Protein AF-A0A2E5WDJ9-F1 (afdb_monomer_lite)

pLDDT: mean 84.01, std 18.69, range [20.55, 98.38]

Secondary structure (DSSP, 8-state):
-HHHHHHHHHHHHHH-TTTS-TTTS--GGGSTTHHHHHHHHHHTEETTTEEPP-SS-S--S----STTSPPP-SS-HHHHHHHHHTT-HHHHHHHHHHHHTPPP---SEEETTTTEEEEE-SBTTBSEEEEEE----SSS--S-TT-EEEEETTEEEE----S-S-TTSTTTTTTSGGGSS-EEEE-TT-PPP---TTS-SS-TT-EEEEEEEEEEEEETTEEEEEEEEEEEEEETTTTEEE--S-EEEEEEEEEE-GGG-EEEEEEEEEESSSEEEE-B--SBB-EEESS-PPEE-SSBTTBTTPPTT-SS-SSGGGTTGGG-EEEEEE-SSS-EEEEE-SS-TT-EEEEE-----TTPEEEEEEE--SSS-GGG-S--EEEEEEEEPPSSPPP----------S-S--------------S--EE-

Structure (mmCIF, N/CA/C/O backbone):
data_AF-A0A2E5WDJ9-F1
#
_entry.id   AF-A0A2E5WDJ9-F1
#
loop_
_atom_site.group_PDB
_atom_site.id
_atom_site.type_symbol
_atom_site.label_atom_id
_atom_site.label_alt_id
_atom_site.label_comp_id
_atom_site.label_asym_id
_atom_site.label_entity_id
_atom_site.label_seq_id
_atom_site.pdbx_PDB_ins_code
_atom_site.Cartn_x
_atom_site.Cartn_y
_atom_site.Cartn_z
_atom_site.occupancy
_atom_site.B_iso_or_equiv
_atom_site.auth_seq_id
_atom_site.auth_comp_id
_atom_site.auth_asym_id
_atom_site.auth_atom_id
_atom_site.pdbx_PDB_model_num
ATOM 1 N N . GLY A 1 1 ? -17.149 14.934 14.636 1.00 79.75 1 GLY A N 1
ATOM 2 C CA . GLY A 1 1 ? -17.120 13.445 14.500 1.00 79.75 1 GLY A CA 1
ATOM 3 C C . GLY A 1 1 ? -18.504 12.839 14.731 1.00 79.75 1 GLY A C 1
ATOM 4 O O . GLY A 1 1 ? -19.412 13.603 15.013 1.00 79.75 1 GLY A O 1
ATOM 5 N N . ILE A 1 2 ? -18.704 11.512 14.640 1.00 88.00 2 ILE A N 1
ATOM 6 C CA . ILE A 1 2 ? -20.050 10.901 14.821 1.00 88.00 2 ILE A CA 1
ATOM 7 C C . ILE A 1 2 ? -20.662 11.192 16.204 1.00 88.00 2 ILE A C 1
ATOM 9 O O . ILE A 1 2 ? -21.850 11.472 16.300 1.00 88.00 2 ILE A O 1
ATOM 13 N N . PHE A 1 3 ? -19.841 11.218 17.257 1.00 88.62 3 PHE A N 1
ATOM 14 C CA . PHE A 1 3 ? -20.283 11.526 18.623 1.00 88.62 3 PHE A CA 1
ATOM 15 C C . PHE A 1 3 ? -20.705 12.984 18.797 1.00 88.62 3 PHE A C 1
ATOM 17 O O . PHE A 1 3 ? -21.720 13.274 19.409 1.00 88.62 3 PHE A O 1
ATOM 24 N N . GLU A 1 4 ? -19.951 13.903 18.201 1.00 87.44 4 GLU A N 1
ATOM 25 C CA . GLU A 1 4 ? -20.300 15.324 18.180 1.00 87.44 4 GLU A CA 1
ATOM 26 C C . GLU A 1 4 ? -21.583 15.572 17.372 1.00 87.44 4 GLU A C 1
ATOM 28 O O . GLU A 1 4 ? -22.415 16.376 17.773 1.00 87.44 4 GLU A O 1
ATOM 33 N N . LEU A 1 5 ? -21.779 14.845 16.264 1.00 90.00 5 LEU A N 1
ATOM 34 C CA . LEU A 1 5 ? -23.030 14.887 15.507 1.00 90.00 5 LEU A CA 1
ATOM 35 C C . LEU A 1 5 ? -24.207 14.396 16.361 1.00 90.00 5 LEU A C 1
ATOM 37 O O . LEU A 1 5 ? -25.258 15.028 16.347 1.00 90.00 5 LEU A O 1
ATOM 41 N N . GLN A 1 6 ? -24.031 13.307 17.115 1.00 91.19 6 GLN A N 1
ATOM 42 C CA . GLN A 1 6 ? -25.048 12.808 18.043 1.00 91.19 6 GLN A CA 1
ATOM 43 C C . GLN A 1 6 ? -25.405 13.869 19.098 1.00 91.19 6 GLN A C 1
ATOM 45 O O . GLN A 1 6 ? -26.577 14.208 19.231 1.00 91.19 6 GLN A O 1
ATOM 50 N N . GLU A 1 7 ? -24.406 14.464 19.762 1.00 89.31 7 GLU A N 1
ATOM 51 C CA . GLU A 1 7 ? -24.602 15.548 20.742 1.00 89.31 7 GLU A CA 1
ATOM 52 C C . GLU A 1 7 ? -25.369 16.740 20.137 1.00 89.31 7 GLU A C 1
ATOM 54 O O . GLU A 1 7 ? -26.294 17.270 20.752 1.00 89.31 7 GLU A O 1
ATOM 59 N N . GLN A 1 8 ? -25.024 17.150 18.912 1.00 91.69 8 GLN A N 1
ATOM 60 C CA . GLN A 1 8 ? -25.700 18.247 18.214 1.00 91.69 8 GLN A CA 1
ATOM 61 C C . GLN A 1 8 ? -27.153 17.911 17.866 1.00 91.69 8 GLN A C 1
ATOM 63 O O . GLN A 1 8 ? -28.033 18.754 18.038 1.00 91.69 8 GLN A O 1
ATOM 68 N N . VAL A 1 9 ? -27.423 16.693 17.388 1.00 91.56 9 VAL A N 1
ATOM 69 C CA . VAL A 1 9 ? -28.786 16.236 17.078 1.00 91.56 9 VAL A CA 1
ATOM 70 C C . VAL A 1 9 ? -29.631 16.153 18.350 1.00 91.56 9 VAL A C 1
ATOM 72 O O . VAL A 1 9 ? -30.789 16.567 18.330 1.00 91.56 9 VAL A O 1
ATOM 75 N N . ASP A 1 10 ? -29.064 15.684 19.461 1.00 91.69 10 ASP A N 1
ATOM 76 C CA . ASP A 1 10 ? -29.763 15.617 20.746 1.00 91.69 10 ASP A CA 1
ATOM 77 C C . ASP A 1 10 ? -30.089 17.015 21.286 1.00 91.69 10 ASP A C 1
ATOM 79 O O . ASP A 1 10 ? -31.239 17.276 21.639 1.00 91.69 10 ASP A O 1
ATOM 83 N N . ALA A 1 11 ? -29.138 17.953 21.233 1.00 93.88 11 ALA A N 1
ATOM 84 C CA . ALA A 1 11 ? -29.374 19.346 21.616 1.00 93.88 11 ALA A CA 1
ATOM 85 C C . ALA A 1 11 ? -30.450 20.021 20.743 1.00 93.88 11 ALA A C 1
ATOM 87 O O . ALA A 1 11 ? -31.313 20.745 21.243 1.00 93.88 11 ALA A O 1
ATOM 88 N N . LEU A 1 12 ? -30.442 19.767 19.429 1.00 94.94 12 LEU A N 1
ATOM 89 C CA . LEU A 1 12 ? -31.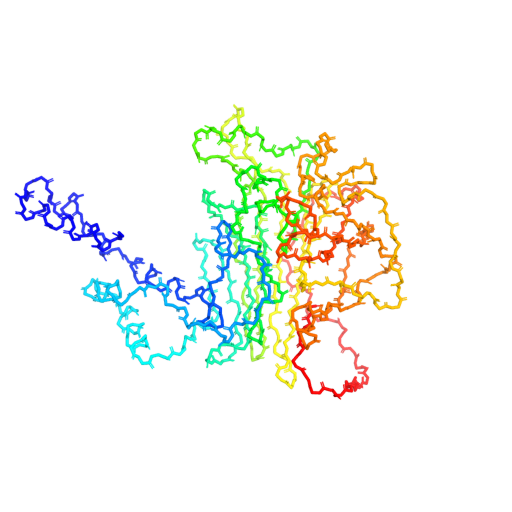484 20.259 18.524 1.00 94.94 12 LEU A CA 1
ATOM 90 C C . LEU A 1 12 ? -32.852 19.640 18.834 1.00 94.94 12 LEU A C 1
ATOM 92 O O . LEU A 1 12 ? -33.860 20.342 18.754 1.00 94.94 12 LEU A O 1
ATOM 96 N N . ARG A 1 13 ? -32.898 18.362 19.223 1.00 94.69 13 ARG A N 1
ATOM 97 C CA . ARG A 1 13 ? -34.132 17.678 19.627 1.00 94.69 13 ARG A CA 1
ATOM 98 C C . ARG A 1 13 ? -34.705 18.240 20.925 1.00 94.69 13 ARG A C 1
ATOM 100 O O . ARG A 1 13 ? -35.920 18.364 21.029 1.00 94.69 13 ARG A O 1
ATOM 107 N N . GLU A 1 14 ? -33.866 18.621 21.883 1.00 95.38 14 GLU A N 1
ATOM 108 C CA . GLU A 1 14 ? -34.313 19.299 23.108 1.00 95.38 14 GLU A CA 1
ATOM 109 C C . GLU A 1 14 ? -34.896 20.689 22.817 1.00 95.38 14 GLU A C 1
ATOM 111 O O . GLU A 1 14 ? -35.920 21.068 23.386 1.00 95.38 14 GLU A O 1
ATOM 116 N N . LEU A 1 15 ? -34.272 21.443 21.906 1.00 96.62 15 LEU A N 1
ATOM 117 C CA . LEU A 1 15 ? -34.719 22.787 21.535 1.00 96.62 15 LEU A CA 1
ATOM 118 C C . LEU A 1 15 ? -35.965 22.785 20.641 1.00 96.62 15 LEU A C 1
ATOM 120 O O . LEU A 1 15 ? -36.779 23.706 20.726 1.00 96.62 15 LEU A O 1
ATOM 124 N N . GLN A 1 16 ? -36.078 21.811 19.736 1.00 95.94 16 GLN A N 1
ATOM 125 C CA . GLN A 1 16 ? -37.103 21.737 18.690 1.00 95.94 16 GLN A CA 1
ATOM 126 C C . GLN A 1 16 ? -37.579 20.282 18.488 1.00 95.94 16 GLN A C 1
ATOM 128 O O . GLN A 1 16 ? -37.314 19.679 17.441 1.00 95.94 16 GLN A O 1
ATOM 133 N N . PRO A 1 17 ? -38.302 19.694 19.459 1.00 93.50 17 PRO A N 1
ATOM 134 C CA . PRO A 1 17 ? -38.656 18.271 19.443 1.00 93.50 17 PRO A CA 1
ATOM 135 C C . PRO A 1 17 ? -39.532 17.869 18.250 1.00 93.50 17 PRO A C 1
ATOM 137 O O . PRO A 1 17 ? -39.354 16.783 17.699 1.00 93.50 17 PRO A O 1
ATOM 140 N N . ASP A 1 18 ? -40.423 18.758 17.802 1.00 95.88 18 ASP A N 1
ATOM 141 C CA . ASP A 1 18 ? -41.296 18.510 16.648 1.00 95.88 18 ASP A CA 1
ATOM 142 C C . ASP A 1 18 ? -40.538 18.553 15.311 1.00 95.88 18 ASP A C 1
ATOM 144 O O . ASP A 1 18 ? -40.942 17.901 14.347 1.00 95.88 18 ASP A O 1
ATOM 148 N N . ALA A 1 19 ? -39.433 19.305 15.243 1.00 94.94 19 ALA A N 1
ATOM 149 C CA . ALA A 1 19 ? -38.604 19.405 14.043 1.00 94.94 19 ALA A CA 1
ATOM 150 C C . ALA A 1 19 ? -37.607 18.241 13.921 1.00 94.94 19 ALA A C 1
ATOM 152 O O . ALA A 1 19 ? -37.270 17.853 12.805 1.00 94.94 19 ALA A O 1
ATOM 153 N N . TYR A 1 20 ? -37.170 17.664 15.049 1.00 94.12 20 TYR A N 1
ATOM 154 C CA . TYR A 1 20 ? -36.184 16.576 15.094 1.00 94.12 20 TYR A CA 1
ATOM 155 C C . TYR A 1 20 ? -36.692 15.308 15.806 1.00 94.12 20 TYR A C 1
ATOM 157 O O . TYR A 1 20 ? -36.021 14.785 16.706 1.00 94.12 20 TYR A O 1
ATOM 165 N N . PRO A 1 21 ? -37.856 14.754 15.417 1.00 93.38 21 PRO A N 1
ATOM 166 C CA . PRO A 1 21 ? -38.384 13.565 16.066 1.00 93.38 21 PRO A CA 1
ATOM 167 C C . PRO A 1 21 ? -37.474 12.359 15.804 1.00 93.38 21 PRO A C 1
ATOM 169 O O . PRO A 1 21 ? -36.987 12.162 14.687 1.00 93.38 21 PRO A O 1
ATOM 172 N N . SER A 1 22 ? -37.293 11.495 16.806 1.00 90.50 22 SER A N 1
ATOM 173 C CA . SER A 1 22 ? -36.427 10.307 16.699 1.00 90.50 22 SER A CA 1
ATOM 174 C C . SER A 1 22 ? -36.845 9.328 15.593 1.00 90.50 22 SER A C 1
ATOM 176 O O . SER A 1 22 ? -36.030 8.533 15.141 1.00 90.50 22 SER A O 1
ATOM 178 N N . SER A 1 23 ? -38.100 9.383 15.136 1.00 93.00 23 SER A N 1
ATOM 179 C CA . SER A 1 23 ? -38.593 8.585 14.006 1.00 93.00 23 SER A CA 1
ATOM 180 C C . SER A 1 23 ? -37.992 8.995 12.658 1.00 93.00 23 SER A C 1
ATOM 182 O O . SER A 1 23 ? -37.888 8.155 11.768 1.00 93.00 23 SER A O 1
ATOM 184 N N . LEU A 1 24 ? -37.612 10.267 12.500 1.00 92.06 24 LEU A N 1
ATOM 185 C CA . LEU A 1 24 ? -36.968 10.799 11.293 1.00 92.06 24 LEU A CA 1
ATOM 186 C C . LEU A 1 24 ? -35.458 10.970 11.477 1.00 92.06 24 LEU A C 1
ATOM 188 O O . LEU A 1 24 ? -34.703 10.822 10.520 1.00 92.06 24 LEU A O 1
ATOM 192 N N . TYR A 1 25 ? -35.030 11.245 12.709 1.00 91.56 25 TYR A N 1
ATOM 193 C CA . TYR A 1 25 ? -33.637 11.454 13.090 1.00 91.56 25 TYR A CA 1
ATOM 194 C C . TYR A 1 25 ? -33.263 10.469 14.202 1.00 91.56 25 TYR A C 1
ATOM 196 O O . TYR A 1 25 ? -33.174 10.875 15.366 1.00 91.56 25 TYR A O 1
ATOM 204 N N . PRO A 1 26 ? -33.112 9.170 13.885 1.00 90.88 26 PRO A N 1
ATOM 205 C CA . PRO A 1 26 ? -32.678 8.186 14.868 1.00 90.88 26 PRO A CA 1
ATOM 206 C C . PRO A 1 26 ? -31.266 8.510 15.374 1.00 90.88 26 PRO A C 1
ATOM 208 O O . PRO A 1 26 ? -30.511 9.238 14.726 1.00 90.88 26 PRO A O 1
ATOM 211 N N . SER A 1 27 ? -30.912 7.958 16.534 1.00 90.19 27 SER A N 1
ATOM 212 C CA . SER A 1 27 ? -29.551 8.042 17.067 1.00 90.19 27 SER A CA 1
ATOM 213 C C . SER A 1 27 ? -28.566 7.460 16.049 1.00 90.19 27 SER A C 1
ATOM 215 O O . SER A 1 27 ? -28.728 6.336 15.570 1.00 90.19 27 SER A O 1
ATOM 217 N N . VAL A 1 28 ? -27.541 8.237 15.698 1.00 87.88 28 VAL A N 1
ATOM 218 C CA . VAL A 1 28 ? -26.469 7.795 14.795 1.00 87.88 28 VAL A CA 1
ATOM 219 C C . VAL A 1 28 ? -25.529 6.813 15.491 1.00 87.88 28 VAL A C 1
ATOM 221 O O . VAL A 1 28 ? -24.817 6.062 14.827 1.00 87.88 28 VAL A O 1
ATOM 224 N N . THR A 1 29 ? -25.541 6.793 16.825 1.00 90.50 29 THR A N 1
ATOM 225 C CA . THR A 1 29 ? -24.772 5.855 17.648 1.00 90.50 29 THR A CA 1
ATOM 226 C C . THR A 1 29 ? -25.454 4.501 17.837 1.00 90.50 29 THR A C 1
ATOM 228 O O . THR A 1 29 ? -24.783 3.552 18.227 1.00 90.50 29 THR A O 1
ATOM 231 N N . ASP A 1 30 ? -26.734 4.365 17.479 1.00 88.31 30 ASP A N 1
ATOM 232 C CA . ASP A 1 30 ? -27.440 3.073 17.513 1.00 88.31 30 ASP A CA 1
ATOM 233 C C . ASP A 1 30 ? -27.041 2.162 16.333 1.00 88.31 30 ASP A C 1
ATOM 235 O O . ASP A 1 30 ? -27.491 1.018 16.230 1.00 88.31 30 ASP A O 1
ATOM 239 N N . ASP A 1 31 ? -26.200 2.654 15.414 1.00 88.00 31 ASP A N 1
ATOM 240 C CA . ASP A 1 31 ? -25.717 1.870 14.283 1.00 88.00 31 ASP A CA 1
ATOM 241 C C . ASP A 1 31 ? -24.848 0.695 14.777 1.00 88.00 31 ASP A C 1
ATOM 243 O O . ASP A 1 31 ? -23.866 0.900 15.499 1.00 88.00 31 ASP A O 1
ATOM 247 N N . PRO A 1 32 ? -25.119 -0.549 14.336 1.00 85.31 32 PRO A N 1
ATOM 248 C CA . PRO A 1 32 ? -24.362 -1.729 14.763 1.00 85.31 32 PRO A CA 1
ATOM 249 C C . PRO A 1 32 ? -22.873 -1.678 14.381 1.00 85.31 32 PRO A C 1
ATOM 251 O O . PRO A 1 32 ? -22.079 -2.500 14.841 1.00 85.31 32 PRO A O 1
ATOM 254 N N . ARG A 1 33 ? -22.465 -0.738 13.520 1.00 89.44 33 ARG A N 1
ATOM 255 C CA . ARG A 1 33 ? -21.070 -0.512 13.135 1.00 89.44 33 ARG A CA 1
ATOM 256 C C . ARG A 1 33 ? -20.319 0.399 14.098 1.00 89.44 33 ARG A C 1
ATOM 258 O O . ARG A 1 33 ? -19.112 0.531 13.902 1.00 89.44 33 ARG A O 1
ATOM 265 N N . LEU A 1 34 ? -20.959 0.988 15.114 1.00 91.12 34 LEU A N 1
ATOM 266 C CA . LEU A 1 34 ? -20.297 1.875 16.076 1.00 91.12 34 LEU A CA 1
ATOM 267 C C . LEU A 1 34 ? -19.020 1.240 16.644 1.00 91.12 34 LEU A C 1
ATOM 269 O O . LEU A 1 34 ? -17.935 1.809 16.532 1.00 91.12 34 LEU A O 1
ATOM 273 N N . ASP A 1 35 ? -19.129 0.012 17.152 1.00 92.12 35 ASP A N 1
ATOM 274 C CA . ASP A 1 35 ? -17.991 -0.717 17.718 1.00 92.12 35 ASP A CA 1
ATOM 275 C C . ASP A 1 35 ? -16.873 -0.929 16.690 1.00 92.12 35 ASP A C 1
ATOM 277 O O . ASP A 1 35 ? -15.688 -0.823 17.001 1.00 92.12 35 ASP A O 1
ATOM 281 N N . ARG A 1 36 ? -17.234 -1.154 15.422 1.00 91.56 36 ARG A N 1
ATOM 282 C CA . ARG A 1 36 ? -16.265 -1.303 14.333 1.00 91.56 36 ARG A CA 1
ATOM 283 C C . ARG A 1 36 ? -15.595 0.022 13.967 1.00 91.56 36 ARG A C 1
ATOM 285 O O . ARG A 1 36 ? -14.411 -0.002 13.632 1.00 91.56 36 ARG A O 1
ATOM 292 N N . LEU A 1 37 ? -16.308 1.147 14.024 1.00 91.12 37 LEU A N 1
ATOM 293 C CA . LEU A 1 37 ? -15.746 2.484 13.795 1.00 91.12 37 LEU A CA 1
ATOM 294 C C . LEU A 1 37 ? -14.716 2.842 14.868 1.00 91.12 37 LEU A C 1
ATOM 296 O O . LEU A 1 37 ? -13.656 3.363 14.538 1.00 91.12 37 LEU A O 1
ATOM 300 N N . VAL A 1 38 ? -14.998 2.498 16.126 1.00 94.56 38 VAL A N 1
ATOM 301 C CA . VAL A 1 38 ? -14.074 2.697 17.251 1.00 94.56 38 VAL A CA 1
ATOM 302 C C . VAL A 1 38 ? -12.869 1.762 17.141 1.00 94.56 38 VAL A C 1
ATOM 304 O O . VAL A 1 38 ? -11.729 2.178 17.324 1.00 94.56 38 VAL A O 1
ATOM 307 N N . ARG A 1 39 ? -13.103 0.490 16.810 1.00 94.56 39 ARG A N 1
ATOM 308 C CA . ARG A 1 39 ? -12.062 -0.541 16.768 1.00 94.56 39 ARG A CA 1
ATOM 309 C C . ARG A 1 39 ? -11.096 -0.396 15.593 1.00 94.56 39 ARG A C 1
ATOM 311 O O . ARG A 1 39 ? -9.896 -0.608 15.762 1.00 94.56 39 ARG A O 1
ATOM 318 N N . SER A 1 40 ? -11.606 -0.080 14.400 1.00 93.81 40 SER A N 1
ATOM 319 C CA . SER A 1 40 ? -10.836 -0.195 13.150 1.00 93.81 40 SER A CA 1
ATOM 320 C C . SER A 1 40 ? -9.527 0.605 13.142 1.00 93.81 40 SER A C 1
ATOM 322 O O . SER A 1 40 ? -8.520 0.032 12.729 1.00 93.81 40 SER A O 1
ATOM 324 N N . PRO A 1 41 ? -9.475 1.858 13.638 1.00 93.56 41 PRO A N 1
ATOM 325 C CA . PRO A 1 41 ? -8.221 2.602 13.721 1.00 93.56 41 PRO A CA 1
ATOM 326 C C . PRO A 1 41 ? -7.142 1.894 14.555 1.00 93.56 41 PRO A C 1
ATOM 328 O O . PRO A 1 41 ? -5.972 1.942 14.193 1.00 93.56 41 PRO A O 1
ATOM 331 N N . HIS A 1 42 ? -7.521 1.191 15.631 1.00 94.81 42 HIS A N 1
ATOM 332 C CA . HIS A 1 42 ? -6.589 0.422 16.465 1.00 94.81 42 HIS A CA 1
ATOM 333 C C . HIS A 1 42 ? -6.171 -0.905 15.818 1.00 94.81 42 HIS A C 1
ATOM 335 O O . HIS A 1 42 ? -5.013 -1.300 15.920 1.00 94.81 42 HIS A O 1
ATOM 341 N N . ASP A 1 43 ? -7.085 -1.574 15.115 1.00 95.62 43 ASP A N 1
ATOM 342 C CA . ASP A 1 43 ? -6.805 -2.806 14.361 1.00 95.62 43 ASP A CA 1
ATOM 343 C C . ASP A 1 43 ? -5.856 -2.578 13.167 1.00 95.62 43 ASP A C 1
ATOM 345 O O . ASP A 1 43 ? -5.297 -3.537 12.626 1.00 95.62 43 ASP A O 1
ATOM 349 N N . MET A 1 44 ? -5.674 -1.323 12.750 1.00 93.75 44 MET A N 1
ATOM 350 C CA . MET A 1 44 ? -4.764 -0.907 11.680 1.00 93.75 44 MET A CA 1
ATOM 351 C C . MET A 1 44 ? -3.412 -0.401 12.191 1.00 93.75 44 MET A C 1
ATOM 353 O O . MET A 1 44 ? -2.547 -0.091 11.377 1.00 93.75 44 MET A O 1
ATOM 357 N N . VAL A 1 45 ? -3.194 -0.340 13.507 1.00 93.75 45 VAL A N 1
ATOM 358 C CA . VAL A 1 45 ? -1.883 0.006 14.070 1.00 93.75 45 VAL A CA 1
ATOM 359 C C . VAL A 1 45 ? -0.917 -1.162 13.866 1.00 93.75 45 VAL A C 1
ATOM 361 O O . VAL A 1 45 ? -1.269 -2.323 14.083 1.00 93.75 45 VAL A O 1
ATOM 364 N N . LEU A 1 46 ? 0.295 -0.852 13.421 1.00 93.62 46 LEU A N 1
ATOM 365 C CA . LEU A 1 46 ? 1.407 -1.770 13.224 1.00 93.62 46 LEU A CA 1
ATOM 366 C C . LEU A 1 46 ? 2.474 -1.480 14.275 1.00 93.62 46 LEU A C 1
ATOM 368 O O . LEU A 1 46 ? 2.863 -0.321 14.468 1.00 93.62 46 LEU A O 1
ATOM 372 N N . LEU A 1 47 ? 2.962 -2.537 14.921 1.00 92.69 47 LEU A N 1
ATOM 373 C CA . LEU A 1 47 ? 4.007 -2.475 15.946 1.00 92.69 47 LEU A CA 1
ATOM 374 C C . LEU A 1 47 ? 3.679 -1.487 17.083 1.00 92.69 47 LEU A C 1
ATOM 376 O O . LEU A 1 47 ? 4.591 -0.974 17.709 1.00 92.69 47 LEU A O 1
ATOM 380 N N . ASP A 1 48 ? 2.396 -1.183 17.314 1.00 91.44 48 ASP A N 1
ATOM 381 C CA . ASP A 1 48 ? 1.898 -0.188 18.285 1.00 91.44 48 ASP A CA 1
ATOM 382 C C . ASP A 1 48 ? 2.288 1.287 18.013 1.00 91.44 48 ASP A C 1
ATOM 384 O O . ASP A 1 48 ? 1.880 2.184 18.748 1.00 91.44 48 ASP A O 1
ATOM 388 N N . HIS A 1 49 ? 3.007 1.581 16.922 1.00 90.62 49 HIS A N 1
ATOM 389 C CA . HIS A 1 49 ? 3.613 2.904 16.690 1.00 90.62 49 HIS A CA 1
ATOM 390 C C . HIS A 1 49 ? 3.144 3.629 15.428 1.00 90.62 49 HIS A C 1
ATOM 392 O O . HIS A 1 49 ? 3.265 4.853 15.344 1.00 90.62 49 HIS A O 1
ATOM 398 N N . VAL A 1 50 ? 2.649 2.915 14.414 1.00 90.38 50 VAL A N 1
ATOM 399 C CA . VAL A 1 50 ? 2.303 3.525 13.119 1.00 90.38 50 VAL A CA 1
ATOM 400 C C . VAL A 1 50 ? 1.001 2.956 12.579 1.00 90.38 50 VAL A C 1
ATOM 402 O O . VAL A 1 50 ? 0.723 1.785 12.815 1.00 90.38 50 VAL A O 1
ATOM 405 N N . PRO A 1 51 ? 0.193 3.723 11.837 1.00 91.56 51 PRO A N 1
ATOM 406 C CA . PRO A 1 51 ? -0.925 3.132 11.123 1.00 91.56 51 PRO A CA 1
ATOM 407 C C . PRO A 1 51 ? -0.412 2.360 9.900 1.00 91.56 51 PRO A C 1
ATOM 409 O O . PRO A 1 51 ? 0.644 2.667 9.344 1.00 91.56 51 PRO A O 1
ATOM 412 N N . PHE A 1 52 ? -1.181 1.378 9.445 1.00 92.56 52 PHE A N 1
ATOM 413 C CA . PHE A 1 52 ? -1.073 0.870 8.085 1.00 92.56 52 PHE A CA 1
ATOM 414 C C . PHE A 1 52 ? -1.457 1.994 7.114 1.00 92.56 52 PHE A C 1
ATOM 416 O O . PHE A 1 52 ? -2.547 2.559 7.221 1.00 92.56 52 PHE A O 1
ATOM 423 N N . HIS A 1 53 ? -0.545 2.346 6.211 1.00 89.00 53 HIS A N 1
ATOM 424 C CA . HIS A 1 53 ? -0.714 3.476 5.299 1.00 89.00 53 HIS A CA 1
ATOM 425 C C . HIS A 1 53 ? -1.348 3.011 3.987 1.00 89.00 53 HIS A C 1
ATOM 427 O O . HIS A 1 53 ? -1.097 1.900 3.540 1.00 89.00 53 HIS A O 1
ATOM 433 N N . PHE A 1 54 ? -2.175 3.850 3.380 1.00 87.44 54 PHE A N 1
ATOM 434 C CA . PHE A 1 54 ? -2.678 3.702 2.015 1.00 87.44 54 PHE A CA 1
ATOM 435 C C . PHE A 1 54 ? -3.228 5.065 1.585 1.00 87.44 54 PHE A C 1
ATOM 437 O O . PHE A 1 54 ? -3.664 5.844 2.443 1.00 87.44 54 PHE A O 1
ATOM 444 N N . GLY A 1 55 ? -3.208 5.366 0.289 1.00 85.94 55 GLY A N 1
ATOM 445 C CA . GLY A 1 55 ? -3.558 6.698 -0.195 1.00 85.94 55 GLY A CA 1
ATOM 446 C C . GLY A 1 55 ? -2.705 7.832 0.401 1.00 85.94 55 GLY A C 1
ATOM 447 O O . GLY A 1 55 ? -1.572 7.642 0.844 1.00 85.94 55 GLY A O 1
ATOM 448 N N . ASP A 1 56 ? -3.267 9.042 0.448 1.00 82.56 56 ASP A N 1
ATOM 449 C CA . ASP A 1 56 ? -2.651 10.236 1.028 1.00 82.56 56 ASP A CA 1
ATOM 450 C C . ASP A 1 56 ? -2.600 10.108 2.574 1.00 82.56 56 ASP A C 1
ATOM 452 O O . ASP A 1 56 ? -3.368 10.733 3.306 1.00 82.56 56 ASP A O 1
ATOM 456 N N . GLY A 1 57 ? -1.698 9.269 3.091 1.00 72.88 57 GLY A N 1
ATOM 457 C CA . GLY A 1 57 ? -1.464 9.031 4.522 1.00 72.88 57 GLY A CA 1
ATOM 458 C C . GLY A 1 57 ? -0.126 9.597 5.014 1.00 72.88 57 GLY A C 1
ATOM 459 O O . GLY A 1 57 ? 0.810 9.725 4.242 1.00 72.88 57 GLY A O 1
ATOM 460 N N . GLY A 1 58 ? 0.001 9.920 6.308 1.00 60.16 58 GLY A N 1
ATOM 461 C CA . GLY A 1 58 ? 1.089 10.724 6.916 1.00 60.16 58 GLY A CA 1
ATOM 462 C C . GLY A 1 58 ? 2.546 10.209 6.876 1.00 60.16 58 GLY A C 1
ATOM 463 O O . GLY A 1 58 ? 3.356 10.608 7.711 1.00 60.16 58 GLY A O 1
ATOM 464 N N . SER A 1 59 ? 2.912 9.350 5.932 1.00 61.97 59 SER A N 1
ATOM 465 C CA . SER A 1 59 ? 4.287 8.941 5.643 1.00 61.97 59 SER A CA 1
ATOM 466 C C . SER A 1 59 ? 4.853 9.803 4.509 1.00 61.97 59 SER A C 1
ATOM 468 O O . SER A 1 59 ? 4.134 10.118 3.575 1.00 61.97 59 SER A O 1
ATOM 470 N N . ALA A 1 60 ? 6.133 10.182 4.579 1.00 53.38 60 ALA A N 1
ATOM 471 C CA . ALA A 1 60 ? 6.903 10.657 3.419 1.00 53.38 60 ALA A CA 1
ATOM 472 C C . ALA A 1 60 ? 7.822 9.540 2.886 1.00 53.38 60 ALA A C 1
ATOM 474 O O . ALA A 1 60 ? 8.890 9.822 2.353 1.00 53.38 60 ALA A O 1
ATOM 475 N N . GLY A 1 61 ? 7.464 8.277 3.140 1.00 60.75 61 GLY A N 1
ATOM 476 C CA . GLY A 1 61 ? 8.245 7.098 2.789 1.00 60.75 61 GLY A CA 1
ATOM 477 C C . GLY A 1 61 ? 9.620 7.065 3.447 1.00 60.75 61 GLY A C 1
ATOM 478 O O . GLY A 1 61 ? 10.573 6.694 2.780 1.00 60.75 61 GLY A O 1
ATOM 479 N N . VAL A 1 62 ? 9.765 7.477 4.710 1.00 68.88 62 VAL A N 1
ATOM 480 C CA . VAL A 1 62 ? 11.067 7.446 5.406 1.00 68.88 62 VAL A CA 1
ATOM 481 C C . VAL A 1 62 ? 11.139 6.251 6.352 1.00 68.88 62 VAL A C 1
ATOM 483 O O . VAL A 1 62 ? 10.271 6.078 7.213 1.00 68.88 62 VAL A O 1
ATOM 486 N N . GLN A 1 63 ? 12.198 5.451 6.230 1.00 81.06 63 GLN A N 1
ATOM 487 C CA . GLN A 1 63 ? 12.357 4.186 6.947 1.00 81.06 63 GLN A CA 1
ATOM 488 C C . GLN A 1 63 ? 13.216 4.280 8.210 1.00 81.06 63 GLN A C 1
ATOM 490 O O . GLN A 1 63 ? 14.228 3.594 8.369 1.00 81.06 63 GLN A O 1
ATOM 495 N N . GLN A 1 64 ? 12.798 5.143 9.130 1.00 82.06 64 GLN A N 1
ATOM 496 C CA . GLN A 1 64 ? 13.442 5.288 10.435 1.00 82.06 64 GLN A CA 1
ATOM 497 C C . GLN A 1 64 ? 12.937 4.251 11.455 1.00 82.06 64 GLN A C 1
ATOM 499 O O . GLN A 1 64 ? 11.800 3.783 11.332 1.00 82.06 64 GLN A O 1
ATOM 504 N N . PRO A 1 65 ? 13.749 3.918 12.482 1.00 86.25 65 PRO A N 1
ATOM 505 C CA . PRO A 1 65 ? 13.296 3.138 13.633 1.00 86.25 65 PRO A CA 1
ATOM 506 C C . PRO A 1 65 ? 12.058 3.748 14.303 1.00 86.25 65 PRO A C 1
ATOM 508 O O . PRO A 1 65 ? 11.881 4.970 14.311 1.00 86.25 65 PRO A O 1
ATOM 511 N N . LEU A 1 66 ? 11.207 2.900 14.878 1.00 87.19 66 LEU A N 1
ATOM 512 C CA . LEU A 1 66 ? 9.925 3.299 15.459 1.00 87.19 66 LEU A CA 1
ATOM 513 C C . LEU A 1 66 ? 9.952 3.381 16.993 1.00 87.19 66 LEU A C 1
ATOM 515 O O . LEU A 1 66 ? 9.106 4.072 17.544 1.00 87.19 66 LEU A O 1
ATOM 519 N N . LYS A 1 67 ? 10.957 2.817 17.675 1.00 77.94 67 LYS A N 1
ATOM 520 C CA . LYS A 1 67 ? 11.068 2.725 19.148 1.00 77.94 67 LYS A CA 1
ATOM 521 C C . LYS A 1 67 ? 11.088 4.066 19.865 1.00 77.94 67 LYS A C 1
ATOM 523 O O . LYS A 1 67 ? 10.840 4.132 21.061 1.00 77.94 67 LYS A O 1
ATOM 528 N N . GLU A 1 68 ? 11.477 5.125 19.159 1.00 80.50 68 GLU A N 1
ATOM 529 C CA . GLU A 1 68 ? 11.513 6.487 19.702 1.00 80.50 68 GLU A CA 1
ATOM 530 C C . GLU A 1 68 ? 10.164 7.197 19.530 1.00 80.50 68 GLU A C 1
ATOM 532 O O . GLU A 1 68 ? 9.955 8.283 20.072 1.00 80.50 68 GLU A O 1
ATOM 537 N N . ARG A 1 69 ? 9.229 6.595 18.786 1.00 83.88 69 ARG A N 1
ATOM 538 C CA . ARG A 1 69 ? 7.875 7.111 18.616 1.00 83.88 69 ARG A CA 1
ATOM 539 C C . ARG A 1 69 ? 7.026 6.720 19.813 1.00 83.88 69 ARG A C 1
ATOM 541 O O . ARG A 1 69 ? 7.114 5.616 20.341 1.00 83.88 69 ARG A O 1
ATOM 548 N N . GLN A 1 70 ? 6.150 7.633 20.203 1.00 86.25 70 GLN A N 1
ATOM 549 C CA . GLN A 1 70 ? 5.114 7.325 21.181 1.00 86.25 70 GLN A CA 1
ATOM 550 C C . GLN A 1 70 ? 4.185 6.238 20.626 1.00 86.25 70 GLN A C 1
ATOM 552 O O . GLN A 1 70 ? 3.980 6.157 19.410 1.00 86.25 70 GLN A O 1
ATOM 557 N N . THR A 1 71 ? 3.620 5.415 21.510 1.00 88.81 71 THR A N 1
ATOM 558 C CA . THR A 1 71 ? 2.525 4.511 21.144 1.00 88.81 71 THR A CA 1
ATOM 559 C C . THR A 1 71 ? 1.419 5.312 20.471 1.00 88.81 71 THR A C 1
ATOM 561 O O . THR A 1 71 ? 0.973 6.348 20.977 1.00 88.81 71 THR A O 1
ATOM 564 N N . LEU A 1 72 ? 0.979 4.833 19.313 1.00 90.81 72 LEU A N 1
ATOM 565 C CA . LEU A 1 72 ? -0.071 5.481 18.557 1.00 90.81 72 LEU A CA 1
ATOM 566 C C . LEU A 1 72 ? -1.404 5.285 19.281 1.00 90.81 72 LEU A C 1
ATOM 568 O O . LEU A 1 72 ? -1.835 4.163 19.548 1.00 90.81 72 LEU A O 1
ATOM 572 N N . LYS A 1 73 ? -2.081 6.400 19.557 1.00 93.00 73 LYS A N 1
ATOM 573 C CA . LYS A 1 73 ? -3.429 6.451 20.136 1.00 93.00 73 LYS A CA 1
ATOM 574 C C . LYS A 1 73 ? -4.372 7.017 19.065 1.00 93.00 73 LYS A C 1
ATOM 576 O O . LYS A 1 73 ? -4.547 8.230 19.012 1.00 93.00 73 LYS A O 1
ATOM 581 N N . PRO A 1 74 ? -4.903 6.172 18.149 1.00 92.62 74 PRO A N 1
ATOM 582 C CA . PRO A 1 74 ? -5.700 6.629 17.008 1.00 92.62 74 PRO A CA 1
ATOM 583 C C . PRO A 1 74 ? -6.921 7.471 17.375 1.00 92.62 74 PRO A C 1
ATOM 585 O O . PRO A 1 74 ? -7.310 8.346 16.609 1.00 92.62 74 PRO A O 1
ATOM 588 N N . LEU A 1 75 ? -7.529 7.182 18.525 1.00 94.56 75 LEU A N 1
ATOM 589 C CA . LEU A 1 75 ? -8.618 7.956 19.102 1.00 94.56 75 LEU A CA 1
ATOM 590 C C . LEU A 1 75 ? -8.141 8.523 20.437 1.00 94.56 75 LEU A C 1
ATOM 592 O O . LEU A 1 75 ? -7.484 7.825 21.212 1.00 94.56 75 LEU A O 1
ATOM 596 N N . ASP A 1 76 ? -8.461 9.789 20.693 1.00 94.00 76 ASP A N 1
ATOM 597 C CA . ASP A 1 76 ? -8.171 10.405 21.982 1.00 94.00 76 ASP A CA 1
ATOM 598 C C . ASP A 1 76 ? -9.078 9.850 23.096 1.00 94.00 76 ASP A C 1
ATOM 600 O O . ASP A 1 76 ? -10.092 9.188 22.857 1.00 94.00 76 ASP A O 1
ATOM 604 N N . GLU A 1 77 ? -8.676 10.103 24.342 1.00 95.56 77 GLU A N 1
ATOM 605 C CA . GLU A 1 77 ? -9.390 9.627 25.530 1.00 95.56 77 GLU A CA 1
ATOM 606 C C . GLU A 1 77 ? -10.841 10.124 25.563 1.00 95.56 77 GLU A C 1
ATOM 608 O O . GLU A 1 77 ? -11.750 9.324 25.771 1.00 95.56 77 GLU A O 1
ATOM 613 N N . THR A 1 78 ? -11.072 11.400 25.245 1.00 94.75 78 THR A N 1
ATOM 614 C CA . THR A 1 78 ? -12.410 12.006 25.172 1.00 94.75 78 THR A CA 1
ATOM 615 C C . THR A 1 78 ? -13.318 11.281 24.174 1.00 94.75 78 THR A C 1
ATOM 617 O O . THR A 1 78 ? -14.498 11.046 24.437 1.00 94.75 78 THR A O 1
ATOM 620 N N . THR A 1 79 ? -12.789 10.904 23.011 1.00 94.25 79 THR A N 1
ATOM 621 C CA . THR A 1 79 ? -13.526 10.177 21.974 1.00 94.25 79 THR A CA 1
ATOM 622 C C . THR A 1 79 ? -13.871 8.766 22.435 1.00 94.25 79 THR A C 1
ATOM 624 O O . THR A 1 79 ? -14.990 8.310 22.199 1.00 94.25 79 THR A O 1
ATOM 627 N N . LEU A 1 80 ? -12.955 8.083 23.127 1.00 95.69 80 LEU A N 1
ATOM 628 C CA . LEU A 1 80 ? -13.215 6.761 23.701 1.00 95.69 80 LEU A CA 1
ATOM 629 C C . LEU A 1 80 ? -14.241 6.819 24.842 1.00 95.69 80 LEU A C 1
ATOM 631 O O . LEU A 1 80 ? -15.102 5.948 24.925 1.00 95.69 80 LEU A O 1
ATOM 635 N N . GLU A 1 81 ? -14.212 7.851 25.685 1.00 95.69 81 GLU A N 1
ATOM 636 C CA . GLU A 1 81 ? -15.224 8.061 26.729 1.00 95.69 81 GLU A CA 1
ATOM 637 C C . GLU A 1 81 ? -16.617 8.266 26.131 1.00 95.69 81 GLU A C 1
ATOM 639 O O . GLU A 1 81 ? -17.569 7.594 26.531 1.00 95.69 81 GLU A O 1
ATOM 644 N N . ARG A 1 82 ? -16.732 9.125 25.112 1.00 93.56 82 ARG A N 1
ATOM 645 C CA . ARG A 1 82 ? -17.984 9.334 24.368 1.00 93.56 82 ARG A CA 1
ATOM 646 C C . ARG A 1 82 ? -18.486 8.045 23.726 1.00 93.56 82 ARG A C 1
ATOM 648 O O . ARG A 1 82 ? -19.670 7.733 23.816 1.00 93.56 82 ARG A O 1
ATOM 655 N N . ALA A 1 83 ? -17.588 7.274 23.120 1.00 94.00 83 ALA A N 1
ATOM 656 C CA . ALA A 1 83 ? -17.923 5.987 22.530 1.00 94.00 83 ALA A CA 1
ATOM 657 C C . ALA A 1 83 ? -18.411 4.973 23.574 1.00 94.00 83 ALA A C 1
ATOM 659 O O . ALA A 1 83 ? -19.379 4.258 23.323 1.00 94.00 83 ALA A O 1
ATOM 660 N N . ALA A 1 84 ? -17.781 4.928 24.750 1.00 94.69 84 ALA A N 1
ATOM 661 C CA . ALA A 1 84 ? -18.192 4.059 25.848 1.00 94.69 84 ALA A CA 1
ATOM 662 C C . ALA A 1 84 ? -19.585 4.433 26.379 1.00 94.69 84 ALA A C 1
ATOM 664 O O . ALA A 1 84 ? -20.414 3.548 26.586 1.00 94.69 84 ALA A O 1
ATOM 665 N N . VAL A 1 85 ? -19.877 5.731 26.533 1.00 92.88 85 VAL A N 1
ATOM 666 C CA . VAL A 1 85 ? -21.218 6.229 26.903 1.00 92.88 85 VAL A CA 1
ATOM 667 C C . VAL A 1 85 ? -22.257 5.864 25.841 1.00 92.88 85 VAL A C 1
ATOM 669 O O . VAL A 1 85 ? -23.365 5.461 26.184 1.00 92.88 85 VAL A O 1
ATOM 672 N N . ALA A 1 86 ? -21.878 5.923 24.564 1.00 91.06 86 ALA A N 1
ATOM 673 C CA . ALA A 1 86 ? -22.699 5.487 23.436 1.00 91.06 86 ALA A CA 1
ATOM 674 C C . ALA A 1 86 ? -22.860 3.952 23.329 1.00 91.06 86 ALA A C 1
ATOM 676 O O . ALA A 1 86 ? -23.454 3.461 22.373 1.00 91.06 86 ALA A O 1
ATOM 677 N N . GLY A 1 87 ? -22.341 3.180 24.292 1.00 91.44 87 GLY A N 1
ATOM 678 C CA . GLY A 1 87 ? -22.516 1.729 24.371 1.00 91.44 87 GLY A CA 1
ATOM 679 C C . GLY A 1 87 ? -21.424 0.907 23.686 1.00 91.44 87 GLY A C 1
ATOM 680 O O . GLY A 1 87 ? -21.583 -0.306 23.545 1.00 91.44 87 GLY A O 1
ATOM 681 N N . SER A 1 88 ? -20.309 1.520 23.274 1.00 94.12 88 SER A N 1
ATOM 682 C CA . SER A 1 88 ? -19.196 0.781 22.678 1.00 94.12 88 SER A CA 1
ATOM 683 C C . SER A 1 88 ? -18.390 0.018 23.732 1.00 94.12 88 SER A C 1
ATOM 685 O O . SER A 1 88 ? -17.605 0.604 24.481 1.00 94.12 88 SER A O 1
ATOM 687 N N . GLN A 1 89 ? -18.515 -1.311 23.753 1.00 93.38 89 GLN A N 1
ATOM 688 C CA . GLN A 1 89 ? -17.719 -2.154 24.652 1.00 93.38 89 GLN A CA 1
ATOM 689 C C . GLN A 1 89 ? -16.235 -2.119 24.273 1.00 93.38 89 GLN A C 1
ATOM 691 O O . GLN A 1 89 ? -15.369 -2.074 25.147 1.00 93.38 89 GLN A O 1
ATOM 696 N N . THR A 1 90 ? -15.941 -2.062 22.970 1.00 94.94 90 THR A N 1
ATOM 697 C CA . THR A 1 90 ? -14.565 -1.914 22.487 1.00 94.94 90 THR A CA 1
ATOM 698 C C . THR A 1 90 ? -13.923 -0.627 23.019 1.00 94.94 90 THR A C 1
ATOM 700 O O . THR A 1 90 ? -12.755 -0.643 23.409 1.00 94.94 90 THR A O 1
ATOM 703 N N . ALA A 1 91 ? -14.671 0.479 23.102 1.00 96.06 91 ALA A N 1
ATOM 704 C CA . ALA A 1 91 ? -14.155 1.731 23.651 1.00 96.06 91 ALA A CA 1
ATOM 705 C C . ALA A 1 91 ? -13.749 1.614 25.126 1.00 96.06 91 ALA A C 1
ATOM 707 O O . ALA A 1 91 ? -12.709 2.147 25.507 1.00 96.06 91 ALA A O 1
ATOM 708 N N . VAL A 1 92 ? -14.524 0.888 25.941 1.00 96.62 92 VAL A N 1
ATOM 709 C CA . VAL A 1 92 ? -14.213 0.649 27.363 1.00 96.62 92 VAL A CA 1
ATOM 710 C C . VAL A 1 92 ? -12.860 -0.051 27.508 1.00 96.62 92 VAL A C 1
ATOM 712 O O . VAL A 1 92 ? -12.008 0.392 28.283 1.00 96.62 92 VAL A O 1
ATOM 715 N N . ASP A 1 93 ? -12.636 -1.105 26.724 1.00 95.44 93 ASP A N 1
ATOM 716 C CA . ASP A 1 93 ? -11.397 -1.885 26.770 1.00 95.44 93 ASP A CA 1
ATOM 717 C C . ASP A 1 93 ? -10.196 -1.066 26.277 1.00 95.44 93 ASP A C 1
ATOM 719 O O . ASP A 1 93 ? -9.130 -1.067 26.902 1.00 95.44 93 ASP A O 1
ATOM 723 N N . LEU A 1 94 ? -10.372 -0.326 25.177 1.00 95.81 94 LEU A N 1
ATOM 724 C CA . LEU A 1 94 ? -9.348 0.548 24.602 1.00 95.81 94 LEU A CA 1
ATOM 725 C C . LEU A 1 94 ? -8.969 1.686 25.550 1.00 95.81 94 LEU A C 1
ATOM 727 O O . LEU A 1 94 ? -7.782 1.951 25.730 1.00 95.81 94 LEU A O 1
ATOM 731 N N . LEU A 1 95 ? -9.952 2.315 26.194 1.00 96.50 95 LEU A N 1
ATOM 732 C CA . LEU A 1 95 ? -9.739 3.371 27.178 1.00 96.50 95 LEU A CA 1
ATOM 733 C C . LEU A 1 95 ? -8.953 2.850 28.382 1.00 96.50 95 LEU A C 1
ATOM 735 O O . LEU A 1 95 ? -7.967 3.456 28.804 1.00 96.50 95 LEU A O 1
ATOM 739 N N . ALA A 1 96 ? -9.353 1.695 28.919 1.00 95.31 96 ALA A N 1
ATOM 740 C CA . ALA A 1 96 ? -8.666 1.074 30.043 1.00 95.31 96 ALA A CA 1
ATOM 741 C C . ALA A 1 96 ? -7.215 0.714 29.683 1.00 95.31 96 ALA A C 1
ATOM 743 O O . ALA A 1 96 ? -6.311 0.937 30.489 1.00 95.31 96 ALA A O 1
ATOM 744 N N . ARG A 1 97 ? -6.984 0.205 28.466 1.00 92.38 97 ARG A N 1
ATOM 745 C CA . ARG A 1 97 ? -5.645 -0.075 27.930 1.00 92.38 97 ARG A CA 1
ATOM 746 C C . ARG A 1 97 ? -4.812 1.201 27.792 1.00 92.38 97 ARG A C 1
ATOM 748 O O . ARG A 1 97 ? -3.679 1.238 28.258 1.00 92.38 97 ARG A O 1
ATOM 755 N N . GLN A 1 98 ? -5.383 2.254 27.206 1.00 93.94 98 GLN A N 1
ATOM 756 C CA . GLN A 1 98 ? -4.715 3.538 26.985 1.00 93.94 98 GLN A CA 1
ATOM 757 C C . GLN A 1 98 ? -4.288 4.205 28.296 1.00 93.94 98 GLN A C 1
ATOM 759 O O . GLN A 1 98 ? -3.188 4.748 28.370 1.00 93.94 98 GLN A O 1
ATOM 764 N N . ARG A 1 99 ? -5.119 4.118 29.341 1.00 94.75 99 ARG A N 1
ATOM 765 C CA . ARG A 1 99 ? -4.806 4.622 30.689 1.00 94.75 99 ARG A CA 1
ATOM 766 C C . ARG A 1 99 ? -3.687 3.847 31.388 1.00 94.75 99 ARG A C 1
ATOM 768 O O . ARG A 1 99 ? -3.006 4.413 32.235 1.00 94.75 99 ARG A O 1
ATOM 775 N N . ARG A 1 100 ? -3.504 2.566 31.051 1.00 93.69 100 ARG A N 1
ATOM 776 C CA . ARG A 1 100 ? -2.408 1.721 31.561 1.00 93.69 100 ARG A CA 1
ATOM 777 C C . ARG A 1 100 ? -1.160 1.739 30.676 1.00 93.69 100 ARG A C 1
ATOM 779 O O . ARG A 1 100 ? -0.176 1.110 31.044 1.00 93.69 100 ARG A O 1
ATOM 786 N N . ASP A 1 101 ? -1.213 2.444 29.546 1.00 89.31 101 ASP A N 1
ATOM 787 C CA . ASP A 1 101 ? -0.157 2.485 28.528 1.00 89.31 101 ASP A CA 1
ATOM 788 C C . ASP A 1 101 ? 0.280 1.078 28.069 1.00 89.31 101 ASP A C 1
ATOM 790 O O . ASP A 1 101 ? 1.455 0.770 27.893 1.00 89.31 101 ASP A O 1
ATOM 794 N N . GLU A 1 102 ? -0.699 0.182 27.924 1.00 90.19 102 GLU A N 1
ATOM 795 C CA . GLU A 1 102 ? -0.469 -1.198 27.499 1.00 90.19 102 GLU A CA 1
ATOM 796 C C . GLU A 1 102 ? -0.458 -1.314 25.964 1.00 90.19 102 GLU A C 1
ATOM 798 O O . GLU A 1 102 ? -1.375 -0.797 25.312 1.00 90.19 102 GLU A O 1
ATOM 803 N N . PRO A 1 103 ? 0.500 -2.055 25.372 1.00 87.31 103 PRO A N 1
ATOM 804 C CA . PRO A 1 103 ? 0.563 -2.217 23.926 1.00 87.31 103 PRO A CA 1
ATOM 805 C C . PRO A 1 103 ? -0.649 -2.979 23.385 1.00 87.31 103 PRO A C 1
ATOM 807 O O . PRO A 1 103 ? -1.189 -3.905 24.013 1.00 87.31 103 PRO A O 1
ATOM 810 N N . GLY A 1 104 ? -1.064 -2.610 22.175 1.00 85.31 104 GLY A N 1
ATOM 811 C CA . GLY A 1 104 ? -2.071 -3.341 21.424 1.00 85.31 104 GLY A CA 1
ATOM 812 C C . GLY A 1 104 ? -1.635 -4.770 21.078 1.00 85.31 104 GLY A C 1
ATOM 813 O O . GLY A 1 104 ? -0.456 -5.102 20.998 1.00 85.31 104 GLY A O 1
ATOM 814 N N . ASN A 1 105 ? -2.623 -5.636 20.857 1.00 86.38 105 ASN A N 1
ATOM 815 C CA . ASN A 1 105 ? -2.431 -6.888 20.126 1.00 86.38 105 ASN A CA 1
ATOM 816 C C . ASN A 1 105 ? -3.737 -7.238 19.410 1.00 86.38 105 ASN A C 1
ATOM 818 O O . ASN A 1 105 ? -4.526 -8.042 19.913 1.00 86.38 105 ASN A O 1
ATOM 822 N N . PRO A 1 106 ? -4.008 -6.587 18.269 1.00 90.69 106 PRO A N 1
ATOM 823 C CA . PRO A 1 106 ? -5.208 -6.868 17.491 1.00 90.69 106 PRO A CA 1
ATOM 824 C C . PRO A 1 106 ? -5.159 -8.257 16.825 1.00 90.69 106 PRO A C 1
ATOM 826 O O . PRO A 1 106 ? -6.173 -8.725 16.304 1.00 90.69 106 PRO A O 1
ATOM 829 N N . GLY A 1 107 ? -3.996 -8.924 16.834 1.00 92.50 107 GLY A N 1
ATOM 830 C CA . GLY A 1 107 ? -3.732 -10.105 16.025 1.00 92.50 107 GLY A CA 1
ATOM 831 C C . GLY A 1 107 ? -3.899 -9.804 14.535 1.00 92.50 107 GLY A C 1
ATOM 832 O O . GLY A 1 107 ? -3.872 -8.655 14.094 1.00 92.50 107 GLY A O 1
ATOM 833 N N . THR A 1 108 ? -4.085 -10.840 13.727 1.00 94.69 108 THR A N 1
ATOM 834 C CA . THR A 1 108 ? -4.337 -10.644 12.296 1.00 94.69 108 THR A CA 1
ATOM 835 C C . THR A 1 108 ? -5.761 -10.171 12.042 1.00 94.69 108 THR A C 1
ATOM 837 O O . THR A 1 108 ? -6.721 -10.862 12.411 1.00 94.69 108 THR A O 1
ATOM 840 N N . THR A 1 109 ? -5.886 -9.034 11.359 1.00 96.19 109 THR A N 1
ATOM 841 C CA . THR A 1 109 ? -7.139 -8.299 11.151 1.00 96.19 109 THR A CA 1
ATOM 842 C C . THR A 1 109 ? -7.529 -8.223 9.678 1.00 96.19 109 THR A C 1
ATOM 844 O O . THR A 1 109 ? -6.684 -8.219 8.780 1.00 96.19 109 THR A O 1
ATOM 847 N N . PHE A 1 110 ? -8.842 -8.175 9.437 1.00 95.31 110 PHE A N 1
ATOM 848 C CA . PHE A 1 110 ? -9.436 -8.084 8.105 1.00 95.31 110 PHE A CA 1
ATOM 849 C C . PHE A 1 110 ? -10.488 -6.976 8.073 1.00 95.31 110 PHE A C 1
ATOM 851 O O . PHE A 1 110 ? -11.489 -6.995 8.802 1.00 95.31 110 PHE A O 1
ATOM 858 N N . HIS A 1 111 ? -10.265 -6.006 7.197 1.00 93.38 111 HIS A N 1
ATOM 859 C CA . HIS A 1 111 ? -11.134 -4.863 6.978 1.00 93.38 111 HIS A CA 1
ATOM 860 C C . HIS A 1 111 ? -11.746 -4.929 5.579 1.00 93.38 111 HIS A C 1
ATOM 862 O O . HIS A 1 111 ? -11.615 -3.995 4.800 1.00 93.38 111 HIS A O 1
ATOM 868 N N . ASP A 1 112 ? -12.441 -6.024 5.265 1.00 88.31 112 ASP A N 1
ATOM 869 C CA . ASP A 1 112 ? -13.019 -6.300 3.938 1.00 88.31 112 ASP A CA 1
ATOM 870 C C . ASP A 1 112 ? -13.918 -5.176 3.399 1.00 88.31 112 ASP A C 1
ATOM 872 O O . ASP A 1 112 ? -13.991 -4.976 2.189 1.00 88.31 112 ASP A O 1
ATOM 876 N N . GLY A 1 113 ? -14.567 -4.404 4.281 1.00 85.44 113 GLY A N 1
ATOM 877 C CA . GLY A 1 113 ? -15.374 -3.243 3.888 1.00 85.44 113 GLY A CA 1
ATOM 878 C C . GLY A 1 113 ? -14.580 -2.153 3.155 1.00 85.44 113 GLY A C 1
ATOM 879 O O . GLY A 1 113 ? -15.137 -1.492 2.287 1.00 85.44 113 GLY A O 1
ATOM 880 N N . VAL A 1 114 ? -13.288 -2.016 3.468 1.00 86.75 114 VAL A N 1
ATOM 881 C CA . VAL A 1 114 ? -12.327 -1.110 2.806 1.00 86.75 114 VAL A CA 1
ATOM 882 C C . VAL A 1 114 ? -11.193 -1.882 2.116 1.00 86.75 114 VAL A C 1
ATOM 884 O O . VAL A 1 114 ? -10.237 -1.289 1.639 1.00 86.75 114 VAL A O 1
ATOM 887 N N . GLY A 1 115 ? -11.304 -3.215 2.073 1.00 93.00 115 GLY A N 1
ATOM 888 C CA . GLY A 1 115 ? -10.351 -4.177 1.525 1.00 93.00 115 GLY A CA 1
ATOM 889 C C . GLY A 1 115 ? -8.915 -4.033 2.025 1.00 93.00 115 GLY A C 1
ATOM 890 O O . GLY A 1 115 ? -8.007 -3.766 1.247 1.00 93.00 115 GLY A O 1
ATOM 891 N N . ILE A 1 116 ? -8.694 -4.256 3.318 1.00 94.75 116 ILE A N 1
ATOM 892 C CA . ILE A 1 116 ? -7.351 -4.334 3.914 1.00 94.75 116 ILE A CA 1
ATOM 893 C C . ILE A 1 116 ? -7.224 -5.644 4.693 1.00 94.75 116 ILE A C 1
ATOM 895 O O . ILE A 1 116 ? -8.176 -6.092 5.337 1.00 94.75 116 ILE A O 1
ATOM 899 N N . ALA A 1 117 ? -6.056 -6.278 4.641 1.00 97.25 117 ALA A N 1
ATOM 900 C CA . ALA A 1 117 ? -5.704 -7.406 5.501 1.00 97.25 117 ALA A CA 1
ATOM 901 C C . ALA A 1 117 ? -4.327 -7.160 6.109 1.00 97.25 117 ALA A C 1
ATOM 903 O O . ALA A 1 117 ? -3.418 -6.749 5.393 1.00 97.25 117 ALA A O 1
ATOM 904 N N . ILE A 1 118 ? -4.175 -7.430 7.406 1.00 97.94 118 ILE A N 1
ATOM 905 C CA . ILE A 1 118 ? -2.907 -7.260 8.121 1.00 97.94 118 ILE A CA 1
ATOM 906 C C . ILE A 1 118 ? -2.606 -8.537 8.898 1.00 97.94 118 ILE A C 1
ATOM 908 O O . ILE A 1 118 ? -3.336 -8.883 9.826 1.00 97.94 118 ILE A O 1
ATOM 912 N N . LEU A 1 119 ? -1.536 -9.225 8.508 1.00 98.12 119 LEU A N 1
ATOM 913 C CA . LEU A 1 119 ? -0.960 -10.388 9.176 1.00 98.12 119 LEU A CA 1
ATOM 914 C C . LEU A 1 119 ? 0.005 -9.929 10.273 1.00 98.12 119 LEU A C 1
ATOM 916 O O . LEU A 1 119 ? 0.827 -9.062 10.001 1.00 98.12 119 LEU A O 1
ATOM 920 N N . ARG A 1 120 ? -0.051 -10.509 11.476 1.00 96.69 120 ARG A N 1
ATOM 921 C CA . ARG A 1 120 ? 0.821 -10.142 12.610 1.00 96.69 120 ARG A CA 1
ATOM 922 C C . ARG A 1 120 ? 1.368 -11.358 13.332 1.00 96.69 120 ARG A C 1
ATOM 924 O O . ARG A 1 120 ? 0.592 -12.251 13.650 1.00 96.69 120 ARG A O 1
ATOM 931 N N . THR A 1 121 ? 2.662 -11.369 13.631 1.00 94.50 121 THR A N 1
ATOM 932 C CA . THR A 1 121 ? 3.273 -12.379 14.515 1.00 94.50 121 THR A CA 1
ATOM 933 C C . THR A 1 121 ? 2.667 -12.332 15.911 1.00 94.50 121 THR A C 1
ATOM 935 O O . THR A 1 121 ? 2.195 -11.277 16.340 1.00 94.50 121 THR A O 1
ATOM 938 N N . ASP A 1 122 ? 2.809 -13.412 16.669 1.00 87.12 122 ASP A N 1
ATOM 939 C CA . ASP A 1 122 ? 2.441 -13.399 18.082 1.00 87.12 122 ASP A CA 1
ATOM 940 C C . ASP A 1 122 ? 3.341 -12.446 18.902 1.00 87.12 122 ASP A C 1
ATOM 942 O O . ASP A 1 122 ? 4.529 -12.259 18.614 1.00 87.12 122 ASP A O 1
ATOM 946 N N . GLY A 1 123 ? 2.775 -11.834 19.947 1.00 85.12 123 GLY A N 1
ATOM 947 C CA . GLY A 1 123 ? 3.469 -10.887 20.831 1.00 85.12 123 GLY A CA 1
ATOM 948 C C . GLY A 1 123 ? 2.633 -9.651 21.167 1.00 85.12 123 GLY A C 1
ATOM 949 O O . GLY A 1 123 ? 1.553 -9.461 20.610 1.00 85.12 123 GLY A O 1
ATOM 950 N N . LYS A 1 124 ? 3.106 -8.837 22.120 1.00 87.62 124 LYS A N 1
ATOM 951 C CA . LYS A 1 124 ? 2.557 -7.504 22.427 1.00 87.62 124 LYS A CA 1
ATOM 952 C C . LYS A 1 124 ? 3.710 -6.513 22.690 1.00 87.62 124 LYS A C 1
ATOM 954 O O . LYS A 1 124 ? 4.363 -6.664 23.724 1.00 87.62 124 LYS A O 1
ATOM 959 N N . PRO A 1 125 ? 3.970 -5.534 21.805 1.00 88.50 125 PRO A N 1
ATOM 960 C CA . PRO A 1 125 ? 3.461 -5.465 20.431 1.00 88.50 125 PRO A CA 1
ATOM 961 C C . PRO A 1 125 ? 3.904 -6.679 19.598 1.00 88.50 125 PRO A C 1
ATOM 963 O O . PRO A 1 125 ? 4.785 -7.446 20.004 1.00 88.50 125 PRO A O 1
ATOM 966 N N . GLU A 1 126 ? 3.287 -6.885 18.435 1.00 92.62 126 GLU A N 1
ATOM 967 C CA . GLU A 1 126 ? 3.773 -7.876 17.478 1.00 92.62 126 GLU A CA 1
ATOM 968 C C . GLU A 1 126 ? 5.216 -7.560 17.041 1.00 92.62 126 GLU A C 1
ATOM 970 O O . GLU A 1 126 ? 5.621 -6.401 16.965 1.00 92.62 126 GLU A O 1
ATOM 975 N N . ARG A 1 127 ? 6.021 -8.589 16.748 1.00 92.38 127 ARG A N 1
ATOM 976 C CA . ARG A 1 127 ? 7.399 -8.405 16.255 1.00 92.38 127 ARG A CA 1
ATOM 977 C C . ARG A 1 127 ? 7.434 -7.992 14.788 1.00 92.38 127 ARG A C 1
ATOM 979 O O . ARG A 1 127 ? 8.346 -7.271 14.378 1.00 92.38 127 ARG A O 1
ATOM 986 N N . ALA A 1 128 ? 6.481 -8.491 14.002 1.00 95.31 128 ALA A N 1
ATOM 987 C CA . ALA A 1 128 ? 6.302 -8.136 12.606 1.00 95.31 128 ALA A CA 1
ATOM 988 C C . ALA A 1 128 ? 4.828 -8.123 12.199 1.00 95.31 128 ALA A C 1
ATOM 990 O O . ALA A 1 128 ? 4.021 -8.928 12.673 1.00 95.31 128 ALA A O 1
ATOM 991 N N . ALA A 1 129 ? 4.516 -7.233 11.264 1.00 96.75 129 ALA A N 1
ATOM 992 C CA . ALA A 1 129 ? 3.233 -7.098 10.613 1.00 96.75 129 ALA A CA 1
ATOM 993 C C . ALA A 1 129 ? 3.418 -6.939 9.096 1.00 96.75 129 ALA A C 1
ATOM 995 O O . ALA A 1 129 ? 4.250 -6.152 8.643 1.00 96.75 129 ALA A O 1
ATOM 996 N N . ALA A 1 130 ? 2.626 -7.666 8.312 1.00 97.62 130 ALA A N 1
ATOM 997 C CA . ALA A 1 130 ? 2.568 -7.537 6.860 1.00 97.62 130 ALA A CA 1
ATOM 998 C C . ALA A 1 130 ? 1.139 -7.211 6.429 1.00 97.62 130 ALA A C 1
ATOM 1000 O O . ALA A 1 130 ? 0.208 -7.932 6.785 1.00 97.62 130 ALA A O 1
ATOM 1001 N N . GLY A 1 131 ? 0.958 -6.132 5.676 1.00 96.62 131 GLY A N 1
ATOM 1002 C CA . GLY A 1 131 ? -0.355 -5.667 5.243 1.00 96.62 131 GLY A CA 1
ATOM 1003 C C . GLY A 1 131 ? -0.497 -5.644 3.727 1.00 96.62 131 GLY A C 1
ATOM 1004 O O . GLY A 1 131 ? 0.494 -5.502 3.012 1.00 96.62 131 GLY A O 1
ATOM 1005 N N . ILE A 1 132 ? -1.731 -5.788 3.248 1.00 96.88 132 ILE A N 1
ATOM 1006 C CA . ILE A 1 132 ? -2.084 -5.679 1.831 1.00 96.88 132 ILE A CA 1
ATOM 1007 C C . ILE A 1 132 ? -3.367 -4.876 1.635 1.00 96.88 132 ILE A C 1
ATOM 1009 O O . ILE A 1 132 ? -4.379 -5.130 2.301 1.00 96.88 132 ILE A O 1
ATOM 1013 N N . VAL A 1 133 ? -3.327 -3.950 0.677 1.00 94.31 133 VAL A N 1
ATOM 1014 C CA . VAL A 1 133 ? -4.500 -3.227 0.170 1.00 94.31 133 VAL A CA 1
ATOM 1015 C C . VAL A 1 133 ? -5.116 -4.029 -0.973 1.00 94.31 133 VAL A C 1
ATOM 1017 O O . VAL A 1 133 ? -4.451 -4.378 -1.936 1.00 94.31 133 VAL A O 1
ATOM 1020 N N . TYR A 1 134 ? -6.401 -4.335 -0.911 1.00 94.38 134 TYR A N 1
ATOM 1021 C CA . TYR A 1 134 ? -7.167 -4.941 -2.009 1.00 94.38 134 TYR A CA 1
ATOM 1022 C C . TYR A 1 134 ? -8.550 -4.308 -2.171 1.00 94.38 134 TYR A C 1
ATOM 1024 O O . TYR A 1 134 ? -9.384 -4.818 -2.919 1.00 94.38 134 TYR A O 1
ATOM 1032 N N . GLY A 1 135 ? -8.827 -3.238 -1.440 1.00 88.75 135 GLY A N 1
ATOM 1033 C CA . GLY A 1 135 ? -10.078 -2.514 -1.501 1.00 88.75 135 GLY A CA 1
ATOM 1034 C C . GLY A 1 135 ? -10.000 -1.279 -2.366 1.00 88.75 135 GLY A C 1
ATOM 1035 O O . GLY A 1 135 ? -9.012 -1.005 -3.044 1.00 88.75 135 GLY A O 1
ATOM 1036 N N . ASP A 1 136 ? -11.103 -0.555 -2.313 1.00 80.38 136 ASP A N 1
ATOM 1037 C CA . ASP A 1 136 ? -11.295 0.691 -3.017 1.00 80.38 136 ASP A CA 1
ATOM 1038 C C . ASP A 1 136 ? -11.825 1.725 -2.025 1.00 80.38 136 ASP A C 1
ATOM 1040 O O . ASP A 1 136 ? -12.673 1.402 -1.187 1.00 80.38 136 ASP A O 1
ATOM 1044 N N . ALA A 1 137 ? -11.329 2.950 -2.130 1.00 74.62 137 ALA A N 1
ATOM 1045 C CA . ALA A 1 137 ? -11.782 4.097 -1.369 1.00 74.62 137 ALA A CA 1
ATOM 1046 C C . ALA A 1 137 ? -11.793 5.324 -2.296 1.00 74.62 137 ALA A C 1
ATOM 1048 O O . ALA A 1 137 ? -10.881 5.482 -3.107 1.00 74.62 137 ALA A O 1
ATOM 1049 N N . PRO A 1 138 ? -12.803 6.200 -2.204 1.00 70.56 138 PRO A N 1
ATOM 1050 C CA . PRO A 1 138 ? -12.804 7.443 -2.964 1.00 70.56 138 PRO A CA 1
ATOM 1051 C C . PRO A 1 138 ? -11.790 8.458 -2.399 1.00 70.56 138 PRO A C 1
ATOM 1053 O O . PRO A 1 138 ? -11.310 8.319 -1.271 1.00 70.56 138 PRO A O 1
ATOM 1056 N N . TRP A 1 139 ? -11.548 9.531 -3.158 1.00 75.62 139 TRP A N 1
ATOM 1057 C CA . TRP A 1 139 ? -10.809 10.738 -2.748 1.00 75.62 139 TRP A CA 1
ATOM 1058 C C . TRP A 1 139 ? -9.290 10.579 -2.657 1.00 75.62 139 TRP A C 1
ATOM 1060 O O . TRP A 1 139 ? -8.612 10.511 -3.678 1.00 75.62 139 TRP A O 1
ATOM 1070 N N . HIS A 1 140 ? -8.758 10.528 -1.437 1.00 80.94 140 HIS A N 1
ATOM 1071 C CA . HIS A 1 140 ? -7.337 10.501 -1.098 1.00 80.94 140 HIS A CA 1
ATOM 1072 C C . HIS A 1 140 ? -6.654 9.185 -1.471 1.00 80.94 140 HIS A C 1
ATOM 1074 O O . HIS A 1 140 ? -5.612 8.844 -0.935 1.00 80.94 140 HIS A O 1
ATOM 1080 N N . ARG A 1 141 ? -7.244 8.407 -2.370 1.00 81.56 141 ARG A N 1
ATOM 1081 C CA . ARG A 1 141 ? -6.719 7.126 -2.804 1.00 81.56 141 ARG A CA 1
ATOM 1082 C C . ARG A 1 141 ? -5.561 7.299 -3.785 1.00 81.56 141 ARG A C 1
ATOM 1084 O O . ARG A 1 141 ? -5.473 8.296 -4.497 1.00 81.56 141 ARG A O 1
ATOM 1091 N N . HIS A 1 142 ? -4.682 6.305 -3.831 1.00 86.69 142 HIS A N 1
ATOM 1092 C CA . HIS A 1 142 ? -3.647 6.141 -4.848 1.00 86.69 142 HIS A CA 1
ATOM 1093 C C . HIS A 1 142 ? -3.971 4.972 -5.787 1.00 86.69 142 HIS A C 1
ATOM 1095 O O . HIS A 1 142 ? -4.929 4.229 -5.585 1.00 86.69 142 HIS A O 1
ATOM 1101 N N . GLN A 1 143 ? -3.153 4.758 -6.813 1.00 89.19 143 GLN A N 1
ATOM 1102 C CA . GLN A 1 143 ? -3.171 3.539 -7.629 1.00 89.19 143 GLN A CA 1
ATOM 1103 C C . GLN A 1 143 ? -2.476 2.376 -6.885 1.00 89.19 143 GLN A C 1
ATOM 1105 O O . GLN A 1 143 ? -1.589 1.705 -7.408 1.00 89.19 143 GLN A O 1
ATOM 1110 N N . ASP A 1 144 ? -2.892 2.139 -5.643 1.00 89.12 144 ASP A N 1
ATOM 1111 C CA . ASP A 1 144 ? -2.255 1.277 -4.639 1.00 89.12 144 ASP A CA 1
ATOM 1112 C C . ASP A 1 144 ? -2.938 -0.091 -4.487 1.00 89.12 144 ASP A C 1
ATOM 1114 O O . ASP A 1 144 ? -2.711 -0.817 -3.517 1.00 89.12 144 ASP A O 1
ATOM 1118 N N . LEU A 1 145 ? -3.781 -0.486 -5.450 1.00 91.75 145 LEU A N 1
ATOM 1119 C CA . LEU A 1 145 ? -4.399 -1.810 -5.444 1.00 91.75 145 LEU A CA 1
ATOM 1120 C C . LEU A 1 145 ? -3.304 -2.874 -5.381 1.00 91.75 145 LEU A C 1
ATOM 1122 O O . LEU A 1 145 ? -2.480 -2.932 -6.279 1.00 91.75 145 LEU A O 1
ATOM 1126 N N . PHE A 1 146 ? -3.357 -3.749 -4.381 1.00 94.69 146 PHE A N 1
ATOM 1127 C CA . PHE A 1 146 ? -2.360 -4.776 -4.076 1.00 94.69 146 PHE A CA 1
ATOM 1128 C C . PHE A 1 146 ? -1.032 -4.248 -3.539 1.00 94.69 146 PHE A C 1
ATOM 1130 O O . PHE A 1 146 ? -0.098 -5.040 -3.481 1.00 94.69 146 PHE A O 1
ATOM 1137 N N . ASP A 1 147 ? -0.922 -2.997 -3.090 1.00 94.56 147 ASP A N 1
ATOM 1138 C CA . ASP A 1 147 ? 0.251 -2.555 -2.330 1.00 94.56 147 ASP A CA 1
ATOM 1139 C C . ASP A 1 147 ? 0.487 -3.451 -1.106 1.00 94.56 147 ASP A C 1
ATOM 1141 O O . ASP A 1 147 ? -0.459 -3.866 -0.425 1.00 94.56 147 ASP A O 1
ATOM 1145 N N . VAL A 1 148 ? 1.759 -3.771 -0.864 1.00 96.44 148 VAL A N 1
ATOM 1146 C CA . VAL A 1 148 ? 2.201 -4.631 0.233 1.00 96.44 148 VAL A CA 1
ATOM 1147 C C . VAL A 1 148 ? 3.188 -3.893 1.106 1.00 96.44 148 VAL A C 1
ATOM 1149 O O . VAL A 1 148 ? 4.201 -3.373 0.642 1.00 96.44 148 VAL A O 1
ATOM 1152 N N . GLN A 1 149 ? 2.938 -3.945 2.404 1.00 95.88 149 GLN A N 1
ATOM 1153 C CA . GLN A 1 149 ? 3.825 -3.374 3.401 1.00 95.88 149 GLN A CA 1
ATOM 1154 C C . GLN A 1 149 ? 4.291 -4.441 4.379 1.00 95.88 149 GLN A C 1
ATOM 1156 O O . GLN A 1 149 ? 3.569 -5.390 4.682 1.00 95.88 149 GLN A O 1
ATOM 1161 N N . LEU A 1 150 ? 5.506 -4.264 4.884 1.00 96.44 150 LEU A N 1
ATOM 1162 C CA . LEU A 1 150 ? 6.153 -5.123 5.861 1.00 96.44 150 LEU A CA 1
ATOM 1163 C C . LEU A 1 150 ? 6.840 -4.233 6.883 1.00 96.44 150 LEU A C 1
ATOM 1165 O O . LEU A 1 150 ? 7.759 -3.483 6.554 1.00 96.44 150 LEU A O 1
ATOM 1169 N N . TYR A 1 151 ? 6.412 -4.370 8.126 1.00 94.62 151 TYR A N 1
ATOM 1170 C CA . TYR A 1 151 ? 6.999 -3.738 9.291 1.00 94.62 151 TYR A CA 1
ATOM 1171 C C . TYR A 1 151 ? 7.484 -4.852 10.204 1.00 94.62 151 TYR A C 1
ATOM 1173 O O . TYR A 1 151 ? 6.732 -5.766 10.521 1.00 94.62 151 TYR A O 1
ATOM 1181 N N . ALA A 1 152 ? 8.745 -4.823 10.603 1.00 93.12 152 ALA A N 1
ATOM 1182 C CA . ALA A 1 152 ? 9.328 -5.859 11.446 1.00 93.12 152 ALA A CA 1
ATOM 1183 C C . ALA A 1 152 ? 10.442 -5.256 12.283 1.00 93.12 152 ALA A C 1
ATOM 1185 O O . ALA A 1 152 ? 11.064 -4.295 11.850 1.00 93.12 152 ALA A O 1
ATOM 1186 N N . PHE A 1 153 ? 10.718 -5.817 13.459 1.00 90.44 153 PHE A N 1
ATOM 1187 C CA . PHE A 1 153 ? 11.853 -5.401 14.293 1.00 90.44 153 PHE A CA 1
ATOM 1188 C C . PHE A 1 153 ? 11.925 -3.877 14.473 1.00 90.44 153 PHE A C 1
ATOM 1190 O O . PHE A 1 153 ? 12.982 -3.266 14.278 1.00 90.44 153 PHE A O 1
ATOM 1197 N N . ASP A 1 154 ? 10.772 -3.287 14.809 1.00 89.56 154 ASP A N 1
ATOM 1198 C CA . ASP A 1 154 ? 10.641 -1.862 15.107 1.00 89.56 154 ASP A CA 1
ATOM 1199 C C . ASP A 1 154 ? 10.960 -0.925 13.919 1.00 89.56 154 ASP A C 1
ATOM 1201 O O . ASP A 1 154 ? 11.437 0.197 14.075 1.00 89.56 154 ASP A O 1
ATOM 1205 N N . ARG A 1 155 ? 10.730 -1.375 12.681 1.00 90.25 155 ARG A N 1
ATOM 1206 C CA . ARG A 1 155 ? 10.968 -0.541 11.494 1.00 90.25 155 ARG A CA 1
ATOM 1207 C C . ARG A 1 155 ? 10.142 -0.955 10.276 1.00 90.25 155 ARG A C 1
ATOM 1209 O O . ARG A 1 155 ? 9.801 -2.131 10.131 1.00 90.25 155 ARG A O 1
ATOM 1216 N N . PRO A 1 156 ? 9.860 -0.013 9.365 1.00 91.69 156 PRO A N 1
ATOM 1217 C CA . PRO A 1 156 ? 9.407 -0.336 8.016 1.00 91.69 156 PRO A CA 1
ATOM 1218 C C . PRO A 1 156 ? 10.520 -1.006 7.195 1.00 91.69 156 PRO A C 1
ATOM 1220 O O . PRO A 1 156 ? 11.658 -0.540 7.173 1.00 91.69 156 PRO A O 1
ATOM 1223 N N . PHE A 1 157 ? 10.165 -2.071 6.483 1.00 93.38 157 PHE A N 1
ATOM 1224 C CA . PHE A 1 157 ? 10.993 -2.738 5.472 1.00 93.38 157 PHE A CA 1
ATOM 1225 C C . PHE A 1 157 ? 10.424 -2.551 4.068 1.00 93.38 157 PHE A C 1
ATOM 1227 O O . PHE A 1 157 ? 11.164 -2.236 3.141 1.00 93.38 157 PHE A O 1
ATOM 1234 N N . LEU A 1 158 ? 9.108 -2.726 3.936 1.00 94.25 158 LEU A N 1
ATOM 1235 C CA . LEU A 1 158 ? 8.321 -2.297 2.787 1.00 94.25 158 LEU A CA 1
ATOM 1236 C C . LEU A 1 158 ? 7.301 -1.294 3.318 1.00 94.25 158 LEU A C 1
ATOM 1238 O O . LEU A 1 158 ? 6.455 -1.650 4.137 1.00 94.25 158 LEU A O 1
ATOM 1242 N N . SER A 1 159 ? 7.406 -0.045 2.895 1.00 90.81 159 SER A N 1
ATOM 1243 C CA . SER A 1 159 ? 6.522 1.039 3.330 1.00 90.81 159 SER A CA 1
ATOM 1244 C C . SER A 1 159 ? 5.797 1.637 2.145 1.00 90.81 159 SER A C 1
ATOM 1246 O O . SER A 1 159 ? 6.324 1.598 1.032 1.00 90.81 159 SER A O 1
ATOM 1248 N N . ASP A 1 160 ? 4.637 2.231 2.402 1.00 89.56 160 ASP A N 1
ATOM 1249 C CA . ASP A 1 160 ? 3.971 3.118 1.457 1.00 89.56 160 ASP A CA 1
ATOM 1250 C C . ASP A 1 160 ? 4.637 4.507 1.430 1.00 89.56 160 ASP A C 1
ATOM 1252 O O . ASP A 1 160 ? 5.240 4.946 2.424 1.00 89.56 160 ASP A O 1
ATOM 1256 N N . LEU A 1 161 ? 4.562 5.181 0.278 1.00 86.69 161 LEU A N 1
ATOM 1257 C CA . LEU A 1 161 ? 5.171 6.499 0.107 1.00 86.69 161 LEU A CA 1
ATOM 1258 C C . LEU A 1 161 ? 4.393 7.567 0.869 1.00 86.69 161 LEU A C 1
ATOM 1260 O O . LEU A 1 161 ? 5.018 8.460 1.438 1.00 86.69 161 LEU A O 1
ATOM 1264 N N . GLY A 1 162 ? 3.070 7.413 0.931 1.00 84.50 162 GLY A N 1
ATOM 1265 C CA . GLY A 1 162 ? 2.151 8.261 1.661 1.00 84.50 162 GLY A CA 1
ATOM 1266 C C . GLY A 1 162 ? 1.933 9.625 1.018 1.00 84.50 162 GLY A C 1
ATOM 1267 O O . GLY A 1 162 ? 1.811 9.774 -0.196 1.00 84.50 162 GLY A O 1
ATOM 1268 N N . TYR A 1 163 ? 1.811 10.633 1.871 1.00 80.25 163 TYR A N 1
ATOM 1269 C CA . TYR A 1 163 ? 1.280 11.937 1.532 1.00 80.25 163 TYR A CA 1
ATOM 1270 C C . TYR A 1 163 ? 2.151 12.641 0.487 1.00 80.25 163 TYR A C 1
ATOM 1272 O O . TYR A 1 163 ? 3.380 12.687 0.642 1.00 80.25 163 TYR A O 1
ATOM 1280 N N . PRO A 1 164 ? 1.534 13.249 -0.542 1.00 77.19 164 PRO A N 1
ATOM 1281 C CA . PRO A 1 164 ? 2.284 13.928 -1.578 1.00 77.19 164 PRO A CA 1
ATOM 1282 C C . PRO A 1 164 ? 3.128 15.057 -1.000 1.00 77.19 164 PRO A C 1
ATOM 1284 O O . PRO A 1 164 ? 2.669 15.855 -0.179 1.00 77.19 164 PRO A O 1
ATOM 1287 N N . GLN A 1 165 ? 4.365 15.182 -1.479 1.00 79.00 165 GLN A N 1
ATOM 1288 C CA . GLN A 1 165 ? 5.170 16.364 -1.166 1.00 79.00 165 GLN A CA 1
ATOM 1289 C C . GLN A 1 165 ? 4.592 17.627 -1.807 1.00 79.00 165 GLN A C 1
ATOM 1291 O O . GLN A 1 165 ? 4.808 18.734 -1.315 1.00 79.00 165 GLN A O 1
ATOM 1296 N N . SER A 1 166 ? 3.874 17.455 -2.916 1.00 78.56 166 SER A N 1
ATOM 1297 C CA . SER A 1 166 ? 3.153 18.501 -3.622 1.00 78.56 166 SER A CA 1
ATOM 1298 C C . SER A 1 166 ? 1.992 17.904 -4.404 1.00 78.56 166 SER A C 1
ATOM 1300 O O . SER A 1 166 ? 2.120 16.854 -5.030 1.00 78.56 166 SER A O 1
ATOM 1302 N N . TRP A 1 167 ? 0.881 18.632 -4.450 1.00 79.38 167 TRP A N 1
ATOM 1303 C CA . TRP A 1 167 ? -0.269 18.279 -5.278 1.00 79.38 167 TRP A CA 1
ATOM 1304 C C . TRP A 1 167 ? 0.006 18.388 -6.783 1.00 79.38 167 TRP A C 1
ATOM 1306 O O . TRP A 1 167 ? -0.730 17.802 -7.567 1.00 79.38 167 TRP A O 1
ATOM 1316 N N . ALA A 1 168 ? 1.079 19.074 -7.193 1.00 80.19 168 ALA A N 1
ATOM 1317 C CA . ALA A 1 168 ? 1.423 19.259 -8.605 1.00 80.19 168 ALA A CA 1
ATOM 1318 C C . ALA A 1 168 ? 1.824 17.956 -9.321 1.00 80.19 168 ALA A C 1
ATOM 1320 O O . ALA A 1 168 ? 1.665 17.856 -10.530 1.00 80.19 168 ALA A O 1
ATOM 1321 N N . HIS A 1 169 ? 2.336 16.965 -8.585 1.00 80.56 169 HIS A N 1
ATOM 1322 C CA . HIS A 1 169 ? 2.862 15.725 -9.168 1.00 80.56 169 HIS A CA 1
ATOM 1323 C C . HIS A 1 169 ? 2.229 14.464 -8.574 1.00 80.56 169 HIS A C 1
ATOM 1325 O O . HIS A 1 169 ? 2.657 13.359 -8.898 1.00 80.56 169 HIS A O 1
ATOM 1331 N N . VAL A 1 170 ? 1.197 14.603 -7.734 1.00 82.06 170 VAL A N 1
ATOM 1332 C CA . VAL A 1 170 ? 0.606 13.464 -7.018 1.00 82.06 170 VAL A CA 1
ATOM 1333 C C . VAL A 1 170 ? 0.120 12.366 -7.970 1.00 82.06 170 VAL A C 1
ATOM 1335 O O . VAL A 1 170 ? 0.293 11.194 -7.670 1.00 82.06 170 VAL A O 1
ATOM 1338 N N . GLY A 1 171 ? -0.452 12.707 -9.130 1.00 80.56 171 GLY A N 1
ATOM 1339 C CA . GLY A 1 171 ? -0.910 11.706 -10.105 1.00 80.56 171 GLY A CA 1
ATOM 1340 C C . GLY A 1 171 ? 0.236 10.975 -10.813 1.00 80.56 171 GLY A C 1
ATOM 1341 O O . GLY A 1 171 ? 0.115 9.797 -11.148 1.00 80.56 171 GLY A O 1
ATOM 1342 N N . ALA A 1 172 ? 1.367 11.658 -10.998 1.00 85.25 172 ALA A N 1
ATOM 1343 C CA . ALA A 1 172 ? 2.539 11.121 -11.676 1.00 85.25 172 ALA A CA 1
ATOM 1344 C C . ALA A 1 172 ? 3.503 10.396 -10.727 1.00 85.25 172 ALA A C 1
ATOM 1346 O O . ALA A 1 172 ? 4.315 9.612 -11.202 1.00 85.25 172 ALA A O 1
ATOM 1347 N N . TRP A 1 173 ? 3.436 10.637 -9.414 1.00 89.94 173 TRP A N 1
ATOM 1348 C CA . TRP A 1 173 ? 4.381 10.073 -8.451 1.00 89.94 173 TRP A CA 1
ATOM 1349 C C . TRP A 1 173 ? 3.708 9.388 -7.262 1.00 89.94 173 TRP A C 1
ATOM 1351 O O . TRP A 1 173 ? 3.469 8.188 -7.353 1.00 89.94 173 TRP A O 1
ATOM 1361 N N . GLU A 1 174 ? 3.391 10.088 -6.166 1.00 87.94 174 GLU A N 1
ATOM 1362 C CA . GLU A 1 174 ? 2.933 9.436 -4.926 1.00 87.94 174 GLU A CA 1
ATOM 1363 C C . GLU A 1 174 ? 1.644 8.635 -5.100 1.00 87.94 174 GLU A C 1
ATOM 1365 O O . GLU A 1 174 ? 1.510 7.572 -4.518 1.00 87.94 174 GLU A O 1
ATOM 1370 N N . GLY A 1 175 ? 0.724 9.113 -5.934 1.00 87.38 175 GLY A N 1
ATOM 1371 C CA . GLY A 1 175 ? -0.511 8.416 -6.268 1.00 87.38 175 GLY A CA 1
ATOM 1372 C C . GLY A 1 175 ? -0.392 7.406 -7.407 1.00 87.38 175 GLY A C 1
ATOM 1373 O O . GLY A 1 175 ? -1.405 6.804 -7.762 1.00 87.38 175 GLY A O 1
ATOM 1374 N N . ASN A 1 176 ? 0.790 7.246 -8.007 1.00 90.38 176 ASN A N 1
ATOM 1375 C CA . ASN A 1 176 ? 1.017 6.377 -9.157 1.00 90.38 176 ASN A CA 1
ATOM 1376 C C . ASN A 1 176 ? 1.432 4.965 -8.724 1.00 90.38 176 ASN A C 1
ATOM 1378 O O . ASN A 1 176 ? 2.285 4.805 -7.848 1.00 90.38 176 ASN A O 1
ATOM 1382 N N . TRP A 1 177 ? 0.911 3.942 -9.413 1.00 92.44 177 TRP A N 1
ATOM 1383 C CA . TRP A 1 177 ? 1.161 2.520 -9.124 1.00 92.44 177 TRP A CA 1
ATOM 1384 C C . TRP A 1 177 ? 2.653 2.176 -9.033 1.00 92.44 177 TRP A C 1
ATOM 1386 O O . TRP A 1 177 ? 3.043 1.301 -8.257 1.00 92.44 177 TRP A O 1
ATOM 1396 N N . ALA A 1 178 ? 3.497 2.877 -9.798 1.00 93.44 178 ALA A N 1
ATOM 1397 C CA . ALA A 1 178 ? 4.935 2.654 -9.829 1.00 93.44 178 ALA A CA 1
ATOM 1398 C C . ALA A 1 178 ? 5.616 2.938 -8.481 1.00 93.44 178 ALA A C 1
ATOM 1400 O O . ALA A 1 178 ? 6.690 2.404 -8.218 1.00 93.44 178 ALA A O 1
ATOM 1401 N N . THR A 1 179 ? 5.019 3.744 -7.602 1.00 92.00 179 THR A N 1
ATOM 1402 C CA . THR A 1 179 ? 5.582 4.021 -6.273 1.00 92.00 179 THR A CA 1
ATOM 1403 C C . THR A 1 179 ? 5.028 3.120 -5.172 1.00 92.00 179 THR A C 1
ATOM 1405 O O . THR A 1 179 ? 5.369 3.314 -4.009 1.00 92.00 179 THR A O 1
ATOM 1408 N N . HIS A 1 180 ? 4.237 2.102 -5.494 1.00 93.56 180 HIS A N 1
ATOM 1409 C CA . HIS A 1 180 ? 3.723 1.144 -4.514 1.00 93.56 180 HIS A CA 1
ATOM 1410 C C . HIS A 1 180 ? 4.420 -0.205 -4.682 1.00 93.56 180 HIS A C 1
ATOM 1412 O O . HIS A 1 180 ? 4.885 -0.544 -5.766 1.00 93.56 180 HIS A O 1
ATOM 1418 N N . ASN A 1 181 ? 4.470 -1.022 -3.631 1.00 95.31 181 ASN A N 1
ATOM 1419 C CA . ASN A 1 181 ? 4.941 -2.411 -3.671 1.00 95.31 181 ASN A CA 1
ATOM 1420 C C . ASN A 1 181 ? 3.895 -3.320 -4.330 1.00 95.31 181 ASN A C 1
ATOM 1422 O O . ASN A 1 181 ? 3.461 -4.335 -3.774 1.00 95.31 181 ASN A O 1
ATOM 1426 N N . SER A 1 182 ? 3.448 -2.924 -5.515 1.00 93.81 182 SER A N 1
ATOM 1427 C CA . SER A 1 182 ? 2.271 -3.442 -6.183 1.00 93.81 182 SER A CA 1
ATOM 1428 C C . SER A 1 182 ? 2.616 -4.228 -7.455 1.00 93.81 182 SER A C 1
ATOM 1430 O O . SER A 1 182 ? 3.778 -4.406 -7.833 1.00 93.81 182 SER A O 1
ATOM 1432 N N . VAL A 1 183 ? 1.573 -4.740 -8.097 1.00 94.38 183 VAL A N 1
ATOM 1433 C CA . VAL A 1 183 ? 1.577 -5.273 -9.448 1.00 94.38 183 VAL A CA 1
ATOM 1434 C C . VAL A 1 183 ? 0.653 -4.457 -10.336 1.00 94.38 183 VAL A C 1
ATOM 1436 O O . VAL A 1 183 ? -0.404 -4.004 -9.903 1.00 94.38 183 VAL A O 1
ATOM 1439 N N . TRP A 1 184 ? 1.030 -4.313 -11.600 1.00 94.25 184 TRP A N 1
ATOM 1440 C CA . TRP A 1 184 ? 0.275 -3.517 -12.555 1.00 94.25 184 TRP A CA 1
ATOM 1441 C C . TRP A 1 184 ? 0.263 -4.145 -13.938 1.00 94.25 184 TRP A C 1
ATOM 1443 O O . TRP A 1 184 ? 1.196 -4.853 -14.325 1.00 94.25 184 TRP A O 1
ATOM 1453 N N . SER A 1 185 ? -0.795 -3.867 -14.695 1.00 93.69 185 SER A N 1
ATOM 1454 C CA . SER A 1 185 ? -0.844 -4.184 -16.114 1.00 93.69 185 SER A CA 1
ATOM 1455 C C . SER A 1 185 ? -1.261 -2.984 -16.933 1.00 93.69 185 SER A C 1
ATOM 1457 O O . SER A 1 185 ? -2.326 -2.436 -16.671 1.00 93.69 185 SER A O 1
ATOM 1459 N N . VAL A 1 186 ? -0.454 -2.632 -17.933 1.00 92.44 186 VAL A N 1
ATOM 1460 C CA . VAL A 1 186 ? -0.762 -1.591 -18.924 1.00 92.44 186 VAL A CA 1
ATOM 1461 C C . VAL A 1 186 ? -1.649 -2.184 -20.014 1.00 92.44 186 VAL A C 1
ATOM 1463 O O . VAL A 1 186 ? -1.430 -3.331 -20.410 1.00 92.44 186 VAL A O 1
ATOM 1466 N N . VAL A 1 187 ? -2.630 -1.425 -20.504 1.00 91.62 187 VAL A N 1
ATOM 1467 C CA . VAL A 1 187 ? -3.449 -1.782 -21.672 1.00 91.62 187 VAL A CA 1
ATOM 1468 C C . VAL A 1 187 ? -3.277 -0.687 -22.711 1.00 91.62 187 VAL A C 1
ATOM 1470 O O . VAL A 1 187 ? -3.678 0.435 -22.447 1.00 91.62 187 VAL A O 1
ATOM 1473 N N . ASN A 1 188 ? -2.697 -1.002 -23.869 1.00 90.94 188 ASN A N 1
ATOM 1474 C CA . ASN A 1 188 ? -2.239 0.011 -24.833 1.00 90.94 188 ASN A CA 1
ATOM 1475 C C . ASN A 1 188 ? -3.361 0.921 -25.347 1.00 90.94 188 ASN A C 1
ATOM 1477 O O . ASN A 1 188 ? -3.114 2.056 -25.730 1.00 90.94 188 ASN A O 1
ATOM 1481 N N . GLU A 1 189 ? -4.581 0.396 -25.426 1.00 89.12 189 GLU A N 1
ATOM 1482 C CA . GLU A 1 189 ? -5.752 1.121 -25.909 1.00 89.12 189 GLU A CA 1
ATOM 1483 C C . GLU A 1 189 ? -6.432 1.956 -24.810 1.00 89.12 189 GLU A C 1
ATOM 1485 O O . GLU A 1 189 ? -7.477 2.555 -25.063 1.00 89.12 189 GLU A O 1
ATOM 1490 N N . ILE A 1 190 ? -5.891 1.961 -23.586 1.00 86.31 190 ILE A N 1
ATOM 1491 C CA . ILE A 1 190 ? -6.497 2.590 -22.413 1.00 86.31 190 ILE A CA 1
ATOM 1492 C C . ILE A 1 190 ? -5.483 3.497 -21.729 1.00 86.31 190 ILE A C 1
ATOM 1494 O O . ILE A 1 190 ? -4.652 3.053 -20.937 1.00 86.31 190 ILE A O 1
ATOM 1498 N N . GLU A 1 191 ? -5.640 4.793 -21.958 1.00 85.06 191 GLU A N 1
ATOM 1499 C CA . GLU A 1 191 ? -4.873 5.798 -21.238 1.00 85.06 191 GLU A CA 1
ATOM 1500 C C . GLU A 1 191 ? -5.462 6.057 -19.842 1.00 85.06 191 GLU A C 1
ATOM 1502 O O . GLU A 1 191 ? -6.685 5.985 -19.656 1.00 85.06 191 GLU A O 1
ATOM 1507 N N . PRO A 1 192 ? -4.621 6.358 -18.833 1.00 78.62 192 PRO A N 1
ATOM 1508 C CA . PRO A 1 192 ? -5.095 6.937 -17.588 1.00 78.62 192 PRO A CA 1
ATOM 1509 C C . PRO A 1 192 ? -5.877 8.209 -17.862 1.00 78.62 192 PRO A C 1
ATOM 1511 O O . PRO A 1 192 ? -5.552 8.981 -18.763 1.00 78.62 192 PRO A O 1
ATOM 1514 N N . LEU A 1 193 ? -6.883 8.446 -17.034 1.00 76.12 193 LEU A N 1
ATOM 1515 C CA . LEU A 1 193 ? -7.626 9.682 -17.109 1.00 76.12 193 LEU A CA 1
ATOM 1516 C C . LEU A 1 193 ? -6.724 10.857 -16.698 1.00 76.12 193 LEU A C 1
ATOM 1518 O O . LEU A 1 193 ? -6.216 10.882 -15.577 1.00 76.12 193 LEU A O 1
ATOM 1522 N N . ASP A 1 194 ? -6.556 11.818 -17.604 1.00 70.06 194 ASP A N 1
ATOM 1523 C CA . ASP A 1 194 ? -5.835 13.069 -17.370 1.00 70.06 194 ASP A CA 1
ATOM 1524 C C . ASP A 1 194 ? -6.848 14.217 -17.261 1.00 70.06 194 ASP A C 1
ATOM 1526 O O . ASP A 1 194 ? -7.311 14.769 -18.262 1.00 70.06 194 ASP A O 1
ATOM 1530 N N . LEU A 1 195 ? -7.280 14.508 -16.031 1.00 65.81 195 LEU A N 1
ATOM 1531 C CA . LEU A 1 195 ? -8.190 15.617 -15.738 1.00 65.81 195 LEU A CA 1
ATOM 1532 C C . LEU A 1 195 ? -7.410 16.813 -15.181 1.00 65.81 195 LEU A C 1
ATOM 1534 O O . LEU A 1 195 ? -6.520 16.621 -14.349 1.00 65.81 195 LEU A O 1
ATOM 1538 N N . PRO A 1 196 ? -7.794 18.057 -15.534 1.00 62.34 196 PRO A N 1
ATOM 1539 C CA . PRO A 1 196 ? -7.283 19.250 -14.870 1.00 62.34 196 PRO A CA 1
ATOM 1540 C C . PRO A 1 196 ? -7.411 19.151 -13.345 1.00 62.34 196 PRO A C 1
ATOM 1542 O O . PRO A 1 196 ? -8.440 18.702 -12.833 1.00 62.34 196 PRO A O 1
ATOM 1545 N N . PHE A 1 197 ? -6.388 19.612 -12.620 1.00 55.59 197 PHE A N 1
ATOM 1546 C CA . PHE A 1 197 ? -6.335 19.594 -11.150 1.00 55.59 197 PHE A CA 1
ATOM 1547 C C . PHE A 1 197 ? -7.550 20.265 -10.475 1.00 55.59 197 PHE A C 1
ATOM 1549 O O . PHE A 1 197 ? -7.904 19.915 -9.352 1.00 55.59 197 PHE A O 1
ATOM 1556 N N . ASP A 1 198 ? -8.196 21.220 -11.146 1.00 57.25 198 ASP A N 1
ATOM 1557 C CA . ASP A 1 198 ? -9.371 21.958 -10.676 1.00 57.25 198 ASP A CA 1
ATOM 1558 C C . ASP A 1 198 ? -10.720 21.328 -11.081 1.00 57.25 198 ASP A C 1
ATOM 1560 O O . ASP A 1 198 ? -11.778 21.894 -10.789 1.00 57.25 198 ASP A O 1
ATOM 1564 N N . THR A 1 199 ? -10.715 20.145 -11.707 1.00 60.25 199 THR A N 1
ATOM 1565 C CA . THR A 1 199 ? -11.944 19.422 -12.067 1.00 60.25 199 THR A CA 1
ATOM 1566 C C . THR A 1 199 ? -12.733 19.040 -10.802 1.00 60.25 199 THR A C 1
ATOM 1568 O O . THR A 1 199 ? -12.167 18.426 -9.893 1.00 60.25 199 THR A O 1
ATOM 1571 N N . PRO A 1 200 ? -14.043 19.362 -10.706 1.00 51.41 200 PRO A N 1
ATOM 1572 C CA . PRO A 1 200 ? -14.859 19.060 -9.532 1.00 51.41 200 PRO A CA 1
ATOM 1573 C C . PRO A 1 200 ? -14.788 17.589 -9.077 1.00 51.41 200 PRO A C 1
ATOM 1575 O O . PRO A 1 200 ? -14.839 16.643 -9.857 1.00 51.41 200 PRO A O 1
ATOM 1578 N N . TRP A 1 201 ? -14.714 17.420 -7.759 1.00 52.62 201 TRP A N 1
ATOM 1579 C CA . TRP A 1 201 ? -13.741 16.564 -7.068 1.00 52.62 201 TRP A CA 1
ATOM 1580 C C . TRP A 1 201 ? -13.975 15.045 -7.009 1.00 52.62 201 TRP A C 1
ATOM 1582 O O . TRP A 1 201 ? -13.309 14.370 -6.235 1.00 52.62 201 TRP A O 1
ATOM 1592 N N . HIS A 1 202 ? -14.902 14.458 -7.760 1.00 47.38 202 HIS A N 1
ATOM 1593 C CA . HIS A 1 202 ? -15.336 13.075 -7.469 1.00 47.38 202 HIS A CA 1
ATOM 1594 C C . HIS A 1 202 ? -14.485 11.994 -8.169 1.00 47.38 202 HIS A C 1
ATOM 1596 O O . HIS A 1 202 ? -14.648 10.811 -7.879 1.00 47.38 202 HIS A O 1
ATOM 1602 N N . TYR A 1 203 ? -13.553 12.408 -9.040 1.00 47.28 203 TYR A N 1
ATOM 1603 C CA . TYR A 1 203 ? -13.000 11.576 -10.119 1.00 47.28 203 TYR A CA 1
ATOM 1604 C C . TYR A 1 203 ? -11.489 11.764 -10.375 1.00 47.28 203 TYR A C 1
ATOM 1606 O O . TYR A 1 203 ? -10.965 11.400 -11.420 1.00 47.28 203 TYR A O 1
ATOM 1614 N N . LEU A 1 204 ? -10.736 12.345 -9.440 1.00 51.44 204 LEU A N 1
ATOM 1615 C CA . LEU A 1 204 ? -9.374 12.808 -9.752 1.00 51.44 204 LEU A CA 1
ATOM 1616 C C . LEU A 1 204 ? -8.290 11.711 -9.857 1.00 51.44 204 LEU A C 1
ATOM 1618 O O . LEU A 1 204 ? -7.154 12.039 -10.180 1.00 51.44 204 LEU A O 1
ATOM 1622 N N . LYS A 1 205 ? -8.590 10.420 -9.623 1.00 57.50 205 LYS A N 1
ATOM 1623 C CA . LYS A 1 205 ? -7.613 9.305 -9.732 1.00 57.50 205 LYS A CA 1
ATOM 1624 C C . LYS A 1 205 ? -8.278 7.966 -10.117 1.00 57.50 205 LYS A C 1
ATOM 1626 O O . LYS A 1 205 ? -8.137 6.958 -9.430 1.00 57.50 205 LYS A O 1
ATOM 1631 N N . GLU A 1 206 ? -9.056 7.946 -11.197 1.00 61.12 206 GLU A N 1
ATOM 1632 C CA . GLU A 1 206 ? -10.023 6.879 -11.526 1.00 61.12 206 GLU A CA 1
ATOM 1633 C C . GLU A 1 206 ? -9.475 5.610 -12.195 1.00 61.12 206 GLU A C 1
ATOM 1635 O O . GLU A 1 206 ? -10.092 5.030 -13.093 1.00 61.12 206 GLU A O 1
ATOM 1640 N N . ILE A 1 207 ? -8.345 5.100 -11.716 1.00 69.94 207 ILE A N 1
ATOM 1641 C CA . ILE A 1 207 ? -8.071 3.675 -11.903 1.00 69.94 207 ILE A CA 1
ATOM 1642 C C . ILE A 1 207 ? -8.504 2.975 -10.629 1.00 69.94 207 ILE A C 1
ATOM 1644 O O . ILE A 1 207 ? -7.733 2.796 -9.687 1.00 69.94 207 ILE A O 1
ATOM 1648 N N . ALA A 1 208 ? -9.790 2.633 -10.606 1.00 69.81 208 ALA A N 1
ATOM 1649 C CA . ALA A 1 208 ? -10.388 1.900 -9.514 1.00 69.81 208 ALA A CA 1
ATOM 1650 C C . ALA A 1 208 ? -10.018 0.424 -9.585 1.00 69.81 208 ALA A C 1
ATOM 1652 O O . ALA A 1 208 ? -9.654 -0.149 -10.614 1.00 69.81 208 ALA A O 1
ATOM 1653 N N . GLY A 1 209 ? -10.137 -0.232 -8.451 1.00 76.50 209 GLY A N 1
ATOM 1654 C CA . GLY A 1 209 ? -9.698 -1.592 -8.291 1.00 76.50 209 GLY A CA 1
ATOM 1655 C C . GLY A 1 209 ? -10.378 -2.137 -7.074 1.00 76.50 209 GLY A C 1
ATOM 1656 O O . GLY A 1 209 ? -10.100 -1.670 -5.975 1.00 76.50 209 GLY A O 1
ATOM 1657 N N . ARG A 1 210 ? -11.271 -3.106 -7.269 1.00 81.12 210 ARG A N 1
ATOM 1658 C CA . ARG A 1 210 ? -11.936 -3.766 -6.153 1.00 81.12 210 ARG A CA 1
ATOM 1659 C C . ARG A 1 210 ? -11.554 -5.224 -6.136 1.00 81.12 210 ARG A C 1
ATOM 1661 O O . ARG A 1 210 ? -11.800 -5.973 -7.088 1.00 81.12 210 ARG A O 1
ATOM 1668 N N . GLY A 1 211 ? -10.940 -5.603 -5.035 1.00 92.50 211 GLY A N 1
ATOM 1669 C CA . GLY A 1 211 ? -10.627 -6.969 -4.712 1.00 92.50 211 GLY A CA 1
ATOM 1670 C C . GLY A 1 211 ? -11.523 -7.542 -3.639 1.00 92.50 211 GLY A C 1
ATOM 1671 O O . GLY A 1 211 ? -12.467 -6.924 -3.143 1.00 92.50 211 GLY A O 1
ATOM 1672 N N . ARG A 1 212 ? -11.211 -8.786 -3.312 1.00 95.06 212 ARG A N 1
ATOM 1673 C CA . ARG A 1 212 ? -11.818 -9.535 -2.227 1.00 95.06 212 ARG A CA 1
ATOM 1674 C C . ARG A 1 212 ? -10.809 -10.508 -1.646 1.00 95.06 212 ARG A C 1
ATOM 1676 O O . ARG A 1 212 ? -9.924 -11.010 -2.345 1.00 95.06 212 ARG A O 1
ATOM 1683 N N . LEU A 1 213 ? -11.029 -10.831 -0.382 1.00 96.38 213 LEU A N 1
ATOM 1684 C CA . LEU A 1 213 ? -10.400 -11.954 0.281 1.00 96.38 213 LEU A CA 1
ATOM 1685 C C . LEU A 1 213 ? -10.844 -13.265 -0.387 1.00 96.38 213 LEU A C 1
ATOM 1687 O O . LEU A 1 213 ? -12.034 -13.499 -0.617 1.00 96.38 213 LEU A O 1
ATOM 1691 N N . VAL A 1 214 ? -9.883 -14.117 -0.728 1.00 97.19 214 VAL A N 1
ATOM 1692 C CA . VAL A 1 214 ? -10.123 -15.435 -1.332 1.00 97.19 214 VAL A CA 1
ATOM 1693 C C . VAL A 1 214 ? -9.946 -16.519 -0.284 1.00 97.19 214 VAL A C 1
ATOM 1695 O O . VAL A 1 214 ? -10.810 -17.388 -0.157 1.00 97.19 214 VAL A O 1
ATOM 1698 N N . ARG A 1 215 ? -8.830 -16.487 0.455 1.00 96.06 215 ARG A N 1
ATOM 1699 C CA . ARG A 1 215 ? -8.494 -17.478 1.487 1.00 96.06 215 ARG A CA 1
ATOM 1700 C C . ARG A 1 215 ? -7.701 -16.851 2.620 1.00 96.06 215 ARG A C 1
ATOM 1702 O O . ARG A 1 215 ? -6.893 -15.951 2.403 1.00 96.06 215 ARG A O 1
ATOM 1709 N N . VAL A 1 216 ? -7.890 -17.427 3.801 1.00 96.88 216 VAL A N 1
ATOM 1710 C CA . VAL A 1 216 ? -7.061 -17.212 4.984 1.00 96.88 216 VAL A CA 1
ATOM 1711 C C . VAL A 1 216 ? -6.681 -18.578 5.525 1.00 96.88 216 VAL A C 1
ATOM 1713 O O . VAL A 1 216 ? -7.548 -19.430 5.708 1.00 96.88 216 VAL A O 1
ATOM 1716 N N . LEU A 1 217 ? -5.395 -18.789 5.779 1.00 96.81 217 LEU A N 1
ATOM 1717 C CA . LEU A 1 217 ? -4.895 -19.973 6.468 1.00 96.81 217 LEU A CA 1
ATOM 1718 C C . LEU A 1 217 ? -4.005 -19.516 7.614 1.00 96.81 217 LEU A C 1
ATOM 1720 O O . LEU A 1 217 ? -3.211 -18.591 7.455 1.00 96.81 217 LEU A O 1
ATOM 1724 N N . ARG A 1 218 ? -4.146 -20.159 8.769 1.00 95.25 218 ARG A N 1
ATOM 1725 C CA . ARG A 1 218 ? -3.315 -19.892 9.939 1.00 95.25 218 ARG A CA 1
ATOM 1726 C C . ARG A 1 218 ? -2.935 -21.210 10.591 1.00 95.25 218 ARG A C 1
ATOM 1728 O O . ARG A 1 218 ? -3.779 -22.088 10.753 1.00 95.25 218 ARG A O 1
ATOM 1735 N N . THR A 1 219 ? -1.669 -21.320 10.940 1.00 93.75 219 THR A N 1
ATOM 1736 C CA . THR A 1 219 ? -1.094 -22.362 11.787 1.00 93.75 219 THR A CA 1
ATOM 1737 C C . THR A 1 219 ? 0.056 -21.729 12.565 1.00 93.75 219 THR A C 1
ATOM 1739 O O . THR A 1 219 ? 0.466 -20.612 12.249 1.00 93.75 219 THR A O 1
ATOM 1742 N N . ASP A 1 220 ? 0.580 -22.420 13.570 1.00 91.44 220 ASP A N 1
ATOM 1743 C CA . ASP A 1 220 ? 1.687 -21.917 14.386 1.00 91.44 220 ASP A CA 1
ATOM 1744 C C . ASP A 1 220 ? 2.848 -21.417 13.511 1.00 91.44 220 ASP A C 1
ATOM 1746 O O . ASP A 1 220 ? 3.353 -22.139 12.646 1.00 91.44 220 ASP A O 1
ATOM 1750 N N . GLY A 1 221 ? 3.220 -20.149 13.705 1.00 91.94 221 GLY A N 1
ATOM 1751 C CA . GLY A 1 221 ? 4.290 -19.475 12.971 1.00 91.94 221 GLY A CA 1
ATOM 1752 C C . GLY A 1 221 ? 4.026 -19.213 11.483 1.00 91.94 221 GLY A C 1
ATOM 1753 O O . GLY A 1 221 ? 4.923 -18.723 10.804 1.00 91.94 221 GLY A O 1
ATOM 1754 N N . VAL A 1 222 ? 2.842 -19.514 10.933 1.00 95.94 222 VAL A N 1
ATOM 1755 C CA . VAL A 1 222 ? 2.5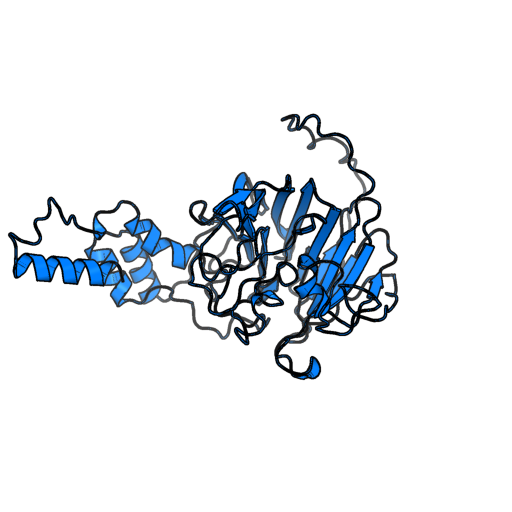34 -19.274 9.511 1.00 95.94 222 VAL A CA 1
ATOM 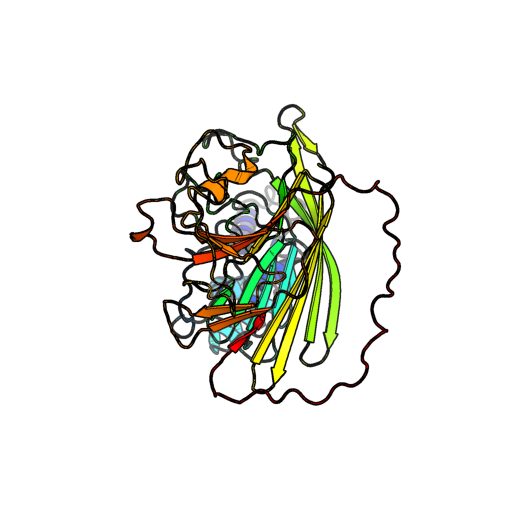1756 C C . VAL A 1 222 ? 1.131 -18.719 9.328 1.00 95.94 222 VAL A C 1
ATOM 1758 O O . VAL A 1 222 ? 0.125 -19.340 9.681 1.00 95.94 222 VAL A O 1
ATOM 1761 N N . GLN A 1 223 ? 1.050 -17.571 8.665 1.00 97.94 223 GLN A N 1
ATOM 1762 C CA . GLN A 1 223 ? -0.212 -16.930 8.323 1.00 97.94 223 GLN A CA 1
ATOM 1763 C C . GLN A 1 223 ? -0.232 -16.581 6.852 1.00 97.94 223 GLN A C 1
ATOM 1765 O O . GLN A 1 223 ? 0.708 -15.983 6.346 1.00 97.94 223 GLN A O 1
ATOM 1770 N N . ILE A 1 224 ? -1.304 -16.962 6.169 1.00 98.25 224 ILE A N 1
ATOM 1771 C CA . ILE A 1 224 ? -1.441 -16.807 4.727 1.00 98.25 224 ILE A CA 1
ATOM 1772 C C . ILE A 1 224 ? -2.737 -16.075 4.438 1.00 98.25 224 ILE A C 1
ATOM 1774 O O . ILE A 1 224 ? -3.802 -16.461 4.930 1.00 98.25 224 ILE A O 1
ATOM 1778 N N . VAL A 1 225 ? -2.645 -15.064 3.585 1.00 98.25 225 VAL A N 1
ATOM 1779 C CA . VAL A 1 225 ? -3.791 -14.420 2.960 1.00 98.25 225 VAL A CA 1
ATOM 1780 C C . VAL A 1 225 ? -3.660 -14.503 1.450 1.00 98.25 225 VAL A C 1
ATOM 1782 O O . VAL A 1 225 ? -2.585 -14.321 0.887 1.00 98.25 225 VAL A O 1
ATOM 1785 N N . GLU A 1 226 ? -4.768 -14.786 0.784 1.00 98.38 226 GLU A N 1
ATOM 1786 C CA . GLU A 1 226 ? -4.867 -14.718 -0.664 1.00 98.38 226 GLU A CA 1
ATOM 1787 C C . GLU A 1 226 ? -6.000 -13.777 -1.043 1.00 98.38 226 GLU A C 1
ATOM 1789 O O . GLU A 1 226 ? -7.119 -13.910 -0.540 1.00 98.38 226 GLU A O 1
ATOM 1794 N N . VAL A 1 227 ? -5.708 -12.851 -1.948 1.00 97.81 227 VAL A N 1
ATOM 1795 C CA . VAL A 1 227 ? -6.644 -11.852 -2.458 1.00 97.81 227 VAL A CA 1
ATOM 1796 C C . VAL A 1 227 ? -6.688 -11.909 -3.979 1.00 97.81 227 VAL A C 1
ATOM 1798 O O . VAL A 1 227 ? -5.704 -12.243 -4.642 1.00 97.81 227 VAL A O 1
ATOM 1801 N N . GLU A 1 228 ? -7.839 -11.576 -4.548 1.00 97.50 228 GLU A N 1
ATOM 1802 C CA . GLU A 1 228 ? -7.995 -11.360 -5.987 1.00 97.50 228 GLU A CA 1
ATOM 1803 C C . GLU A 1 228 ? -8.659 -10.012 -6.237 1.00 97.50 228 GLU A C 1
ATOM 1805 O O . GLU A 1 228 ? -9.450 -9.559 -5.412 1.00 97.50 228 GLU A O 1
ATOM 1810 N N . ALA A 1 229 ? -8.350 -9.380 -7.364 1.00 95.38 229 ALA A N 1
ATOM 1811 C CA . ALA A 1 229 ? -8.937 -8.104 -7.743 1.00 95.38 229 ALA A CA 1
ATOM 1812 C C . ALA A 1 229 ? -9.081 -7.951 -9.252 1.00 95.38 229 ALA A C 1
ATOM 1814 O O . ALA A 1 229 ? -8.497 -8.692 -10.048 1.00 95.38 229 ALA A O 1
ATOM 1815 N N . ARG A 1 230 ? -9.890 -6.966 -9.636 1.00 93.06 230 ARG A N 1
ATOM 1816 C CA . ARG A 1 230 ? -10.046 -6.507 -11.017 1.00 93.06 230 ARG A CA 1
ATOM 1817 C C . ARG A 1 230 ? -9.647 -5.041 -11.084 1.00 93.06 230 ARG A C 1
ATOM 1819 O O . ARG A 1 230 ? -10.066 -4.285 -10.207 1.00 93.06 230 ARG A O 1
ATOM 1826 N N . ARG A 1 231 ? -8.882 -4.660 -12.110 1.00 89.88 231 ARG A N 1
ATOM 1827 C CA . ARG A 1 231 ? -8.729 -3.246 -12.489 1.00 89.88 231 ARG A CA 1
ATOM 1828 C C . ARG A 1 231 ? -10.046 -2.792 -13.113 1.00 89.88 231 ARG A C 1
ATOM 1830 O O . ARG A 1 231 ? -10.683 -3.573 -13.815 1.00 89.88 231 ARG A O 1
ATOM 1837 N N . TRP A 1 232 ? -10.417 -1.551 -12.868 1.00 88.31 232 TRP A N 1
ATOM 1838 C CA . TRP A 1 232 ? -11.516 -0.844 -13.501 1.00 88.31 232 TRP A CA 1
ATOM 1839 C C . TRP A 1 232 ? -10.994 0.501 -13.982 1.00 88.31 232 TRP A C 1
ATOM 1841 O O . TRP A 1 232 ? -10.085 1.074 -13.382 1.00 88.31 232 TRP A O 1
ATOM 1851 N N . VAL A 1 233 ? -11.554 0.985 -15.080 1.00 86.00 233 VAL A N 1
ATOM 1852 C CA . VAL A 1 233 ? -11.206 2.287 -15.649 1.00 86.00 233 VAL A CA 1
ATOM 1853 C C . VAL A 1 233 ? -12.495 3.050 -15.878 1.00 86.00 233 VAL A C 1
ATOM 1855 O O . VAL A 1 233 ? -13.494 2.453 -16.285 1.00 86.00 233 VAL A O 1
ATOM 1858 N N . PHE A 1 234 ? -12.500 4.337 -15.558 1.00 83.94 234 PHE A N 1
ATOM 1859 C CA . PHE A 1 234 ? -13.655 5.180 -15.812 1.00 83.94 234 PHE A CA 1
ATOM 1860 C C . PHE A 1 234 ? -13.621 5.704 -17.249 1.00 83.94 234 PHE A C 1
ATOM 1862 O O . PHE A 1 234 ? -12.650 6.318 -17.682 1.00 83.94 234 PHE A O 1
ATOM 1869 N N . ASP A 1 235 ? -14.685 5.429 -17.997 1.00 82.50 235 ASP A N 1
ATOM 1870 C CA . ASP A 1 235 ? -14.934 6.009 -19.310 1.00 82.50 235 ASP A CA 1
ATOM 1871 C C . ASP A 1 235 ? -15.663 7.341 -19.105 1.00 82.50 235 ASP A C 1
ATOM 1873 O O . ASP A 1 235 ? -16.850 7.363 -18.763 1.00 82.50 235 ASP A O 1
ATOM 1877 N N . ALA A 1 236 ? -14.935 8.445 -19.283 1.00 78.75 236 ALA A N 1
ATOM 1878 C CA . ALA A 1 236 ? -15.456 9.793 -19.078 1.00 78.75 236 ALA A CA 1
ATOM 1879 C C . ALA A 1 236 ? -16.464 10.227 -20.156 1.00 78.75 236 ALA A C 1
ATOM 1881 O O . ALA A 1 236 ? -17.331 11.052 -19.871 1.00 78.75 236 ALA A O 1
ATOM 1882 N N . GLU A 1 237 ? -16.405 9.660 -21.367 1.00 82.31 237 GLU A N 1
ATOM 1883 C CA . GLU A 1 237 ? -17.382 9.954 -22.423 1.00 82.31 237 GLU A CA 1
ATOM 1884 C C . GLU A 1 237 ? -18.737 9.314 -22.106 1.00 82.31 237 GLU A C 1
ATOM 1886 O O . GLU A 1 237 ? -19.793 9.909 -22.325 1.00 82.31 237 GLU A O 1
ATOM 1891 N N . GLN A 1 238 ? -18.712 8.095 -21.566 1.00 85.44 238 GLN A N 1
ATOM 1892 C CA . GLN A 1 238 ? -19.909 7.310 -21.260 1.00 85.44 238 GLN A CA 1
ATOM 1893 C C . GLN A 1 238 ? -20.338 7.406 -19.790 1.00 85.44 238 GLN A C 1
ATOM 1895 O O . GLN A 1 238 ? -21.364 6.829 -19.422 1.00 85.44 238 GLN A O 1
ATOM 1900 N N . LEU A 1 239 ? -19.565 8.115 -18.961 1.00 82.94 239 LEU A N 1
ATOM 1901 C CA . LEU A 1 239 ? -19.753 8.283 -17.518 1.00 82.94 239 LEU A CA 1
ATOM 1902 C C . LEU A 1 239 ? -19.975 6.950 -16.788 1.00 82.94 239 LEU A C 1
ATOM 1904 O O . LEU A 1 239 ? -20.907 6.801 -15.991 1.00 82.94 239 LEU A O 1
ATOM 1908 N N . ARG A 1 240 ? -19.141 5.946 -17.084 1.00 85.12 240 ARG A N 1
ATOM 1909 C CA . ARG A 1 240 ? -19.272 4.609 -16.488 1.00 85.12 240 ARG A CA 1
ATOM 1910 C C . ARG A 1 240 ? -17.941 3.906 -16.273 1.00 85.12 240 ARG A C 1
ATOM 1912 O O . ARG A 1 240 ? -16.995 4.068 -17.031 1.00 85.12 240 ARG A O 1
ATOM 1919 N N . TRP A 1 241 ? -17.924 3.017 -15.286 1.00 85.69 241 TRP A N 1
ATOM 1920 C CA . TRP A 1 241 ? -16.817 2.089 -15.073 1.00 85.69 241 TRP A CA 1
ATOM 1921 C C . TRP A 1 241 ? -16.815 0.970 -16.118 1.00 85.69 241 TRP A C 1
ATOM 1923 O O . TRP A 1 241 ? -17.830 0.303 -16.337 1.00 85.69 241 TRP A O 1
ATOM 1933 N N . VAL A 1 242 ? -15.653 0.734 -16.721 1.00 87.75 242 VAL A N 1
ATOM 1934 C CA . VAL A 1 242 ? -15.401 -0.307 -17.719 1.00 87.75 242 VAL A CA 1
ATOM 1935 C C . VAL A 1 242 ? -14.372 -1.298 -17.177 1.00 87.75 242 VAL A C 1
ATOM 1937 O O . VAL A 1 242 ? -13.416 -0.932 -16.493 1.00 87.75 242 VAL A O 1
ATOM 1940 N N . ASP A 1 243 ? -14.599 -2.579 -17.466 1.00 91.31 243 ASP A N 1
ATOM 1941 C CA . ASP A 1 243 ? -13.683 -3.668 -17.140 1.00 91.31 243 ASP A CA 1
ATOM 1942 C C . ASP A 1 243 ? -12.693 -3.861 -18.307 1.00 91.31 243 ASP A C 1
ATOM 1944 O O . ASP A 1 243 ? -13.093 -4.394 -19.345 1.00 91.31 243 ASP A O 1
ATOM 1948 N N . PRO A 1 244 ? -11.410 -3.478 -18.161 1.00 91.06 244 PRO A N 1
ATOM 1949 C CA . PRO A 1 244 ? -10.391 -3.638 -19.198 1.00 91.06 244 PRO A CA 1
ATOM 1950 C C . PRO A 1 244 ? -9.920 -5.095 -19.380 1.00 91.06 244 PRO A C 1
ATOM 1952 O O . PRO A 1 244 ? -8.951 -5.357 -20.086 1.00 91.06 244 PRO A O 1
ATOM 1955 N N . GLY A 1 245 ? -10.540 -6.067 -18.702 1.00 93.38 245 GLY A N 1
ATOM 1956 C CA . GLY A 1 245 ? -10.159 -7.478 -18.779 1.00 93.38 245 GLY A CA 1
ATOM 1957 C C . GLY A 1 245 ? -8.941 -7.846 -17.928 1.00 93.38 245 GLY A C 1
ATOM 1958 O O . GLY A 1 245 ? -8.395 -8.937 -18.091 1.00 93.38 245 GLY A O 1
ATOM 1959 N N . ILE A 1 246 ? -8.529 -6.976 -16.999 1.00 94.25 246 ILE A N 1
ATOM 1960 C CA . ILE A 1 246 ? -7.371 -7.209 -16.129 1.00 94.25 246 ILE A CA 1
ATOM 1961 C C . ILE A 1 246 ? -7.792 -7.883 -14.826 1.00 94.25 246 ILE A C 1
ATOM 1963 O O . ILE A 1 246 ? -8.739 -7.457 -14.150 1.00 94.25 246 ILE A O 1
ATOM 1967 N N . ARG A 1 247 ? -7.078 -8.946 -14.456 1.00 95.88 247 ARG A N 1
ATOM 1968 C CA . ARG A 1 247 ? -7.273 -9.689 -13.207 1.00 95.88 247 ARG A CA 1
ATOM 1969 C C . ARG A 1 247 ? -5.958 -9.826 -12.464 1.00 95.88 247 ARG A C 1
ATOM 1971 O O . ARG A 1 247 ? -4.939 -10.171 -13.059 1.00 95.88 247 ARG A O 1
ATOM 1978 N N . TYR A 1 248 ? -6.027 -9.652 -11.154 1.00 96.12 248 TYR A N 1
ATOM 1979 C CA . TYR A 1 248 ? -4.906 -9.834 -10.248 1.00 96.12 248 TYR A CA 1
ATOM 1980 C C . TYR A 1 248 ? -5.228 -10.908 -9.216 1.00 96.12 248 TYR A C 1
ATOM 1982 O O . TYR A 1 248 ? -6.365 -11.022 -8.753 1.00 96.12 248 TYR A O 1
ATOM 1990 N N . ARG A 1 249 ? -4.212 -11.670 -8.815 1.00 97.62 249 ARG A N 1
ATOM 1991 C CA . ARG A 1 249 ? -4.262 -12.543 -7.640 1.00 97.62 249 ARG A CA 1
ATOM 1992 C C . ARG A 1 249 ? -2.936 -12.464 -6.901 1.00 97.62 249 ARG A C 1
ATOM 1994 O O . ARG A 1 249 ? -1.895 -12.629 -7.531 1.00 97.62 249 ARG A O 1
ATOM 2001 N N . ARG A 1 250 ? -2.969 -12.213 -5.594 1.00 97.44 250 ARG A N 1
ATOM 2002 C CA . ARG A 1 250 ? -1.770 -12.080 -4.762 1.00 97.44 250 ARG A CA 1
ATOM 2003 C C . ARG A 1 250 ? -1.932 -12.888 -3.485 1.00 97.44 250 ARG A C 1
ATOM 2005 O O . ARG A 1 250 ? -2.973 -12.828 -2.835 1.00 97.44 250 ARG A O 1
ATOM 2012 N N . LEU A 1 251 ? -0.925 -13.687 -3.169 1.00 98.12 251 LEU A N 1
ATOM 2013 C CA . LEU A 1 251 ? -0.834 -14.465 -1.944 1.00 98.12 251 LEU A CA 1
ATOM 2014 C C . LEU A 1 251 ? 0.341 -13.934 -1.140 1.00 98.12 251 LEU A C 1
ATOM 2016 O O . LEU A 1 251 ? 1.458 -13.886 -1.652 1.00 98.12 251 LEU A O 1
ATOM 2020 N N . LEU A 1 252 ? 0.073 -13.592 0.115 1.00 98.19 252 LEU A N 1
ATOM 2021 C CA . LEU A 1 252 ? 1.088 -13.262 1.102 1.00 98.19 252 LEU A CA 1
ATOM 2022 C C . LEU A 1 252 ? 1.112 -14.331 2.183 1.00 98.19 252 LEU A C 1
ATOM 2024 O O . LEU A 1 252 ? 0.057 -14.701 2.702 1.00 98.19 252 LEU A O 1
ATOM 2028 N N . ALA A 1 253 ? 2.304 -14.794 2.541 1.00 98.19 253 ALA A N 1
ATOM 2029 C CA . ALA A 1 253 ? 2.516 -15.610 3.724 1.00 98.19 253 ALA A CA 1
ATOM 2030 C C . ALA A 1 253 ? 3.540 -14.948 4.647 1.00 98.19 253 ALA A C 1
ATOM 2032 O O . ALA A 1 253 ? 4.696 -14.785 4.264 1.00 98.19 253 ALA A O 1
ATOM 2033 N N . LEU A 1 254 ? 3.118 -14.601 5.861 1.00 98.19 254 LEU A N 1
ATOM 2034 C CA . LEU A 1 254 ? 4.008 -14.192 6.941 1.00 98.19 254 LEU A CA 1
ATOM 2035 C C . LEU A 1 254 ? 4.438 -15.444 7.709 1.00 98.19 254 LEU A C 1
ATOM 2037 O O . LEU A 1 254 ? 3.590 -16.161 8.249 1.00 98.19 254 LEU A O 1
ATOM 2041 N N . VAL A 1 255 ? 5.740 -15.714 7.718 1.00 97.12 255 VAL A N 1
ATOM 2042 C CA . VAL A 1 255 ? 6.344 -16.918 8.293 1.00 97.12 255 VAL A CA 1
ATOM 2043 C C . VAL A 1 255 ? 7.336 -16.519 9.379 1.00 97.12 255 VAL A C 1
ATOM 2045 O O . VAL A 1 255 ? 8.296 -15.795 9.121 1.00 97.12 255 VAL A O 1
ATOM 2048 N N . GLU A 1 256 ? 7.119 -17.019 10.588 1.00 94.31 256 GLU A N 1
ATOM 2049 C CA . GLU A 1 256 ? 8.090 -16.981 11.676 1.00 94.31 256 GLU A CA 1
ATOM 2050 C C . GLU A 1 256 ? 9.111 -18.101 11.463 1.00 94.31 256 GLU A C 1
ATOM 2052 O O . GLU A 1 256 ? 8.752 -19.271 11.304 1.00 94.31 256 GLU A O 1
ATOM 2057 N N . THR A 1 257 ? 10.390 -17.738 11.418 1.00 90.88 257 THR A N 1
ATOM 2058 C CA . THR A 1 257 ? 11.496 -18.685 11.252 1.00 90.88 257 THR A CA 1
ATOM 2059 C C . THR A 1 257 ? 12.174 -18.966 12.594 1.00 90.88 257 THR A C 1
ATOM 2061 O O . THR A 1 257 ? 11.760 -18.480 13.650 1.00 90.88 257 THR A O 1
ATOM 2064 N N . ASP A 1 258 ? 13.233 -19.771 12.571 1.00 84.06 258 ASP A N 1
ATOM 2065 C CA . ASP A 1 258 ? 14.116 -19.942 13.718 1.00 84.06 258 ASP A CA 1
ATOM 2066 C C . ASP A 1 258 ? 14.766 -18.616 14.154 1.00 84.06 258 ASP A C 1
ATOM 2068 O O . ASP A 1 258 ? 14.773 -17.621 13.425 1.00 84.06 258 ASP A O 1
ATOM 2072 N N . GLU A 1 259 ? 15.267 -18.595 15.394 1.00 79.25 259 GLU A N 1
ATOM 2073 C CA . GLU A 1 259 ? 16.013 -17.463 15.971 1.00 79.25 259 GLU A CA 1
ATOM 2074 C C . GLU A 1 259 ? 15.272 -16.107 15.909 1.00 79.25 259 GLU A C 1
ATOM 2076 O O . GLU A 1 259 ? 15.889 -15.049 15.814 1.00 79.25 259 GLU A O 1
ATOM 2081 N N . ALA A 1 260 ? 13.935 -16.139 15.994 1.00 82.25 260 ALA A N 1
ATOM 2082 C CA . ALA A 1 260 ? 13.042 -14.977 15.895 1.00 82.25 260 ALA A CA 1
ATOM 2083 C C . ALA A 1 260 ? 13.051 -14.253 14.531 1.00 82.25 260 ALA A C 1
ATOM 2085 O O . ALA A 1 260 ? 12.556 -13.126 14.442 1.00 82.25 260 ALA A O 1
ATOM 2086 N N . GLY A 1 261 ? 13.573 -14.888 13.476 1.00 89.31 261 GLY A N 1
ATOM 2087 C CA . GLY A 1 261 ? 13.540 -14.362 12.113 1.00 89.31 261 GLY A CA 1
ATOM 2088 C C . GLY A 1 261 ? 12.137 -14.354 11.498 1.00 89.31 261 GLY A C 1
ATOM 2089 O O . GLY A 1 261 ? 11.210 -15.006 11.986 1.00 89.31 261 GLY A O 1
ATOM 2090 N N . ILE A 1 262 ? 11.984 -13.574 10.424 1.00 94.50 262 ILE A N 1
ATOM 2091 C CA . ILE A 1 262 ? 10.723 -13.410 9.693 1.00 94.50 262 ILE A CA 1
ATOM 2092 C C . ILE A 1 262 ? 10.978 -13.535 8.193 1.00 94.50 262 ILE A C 1
ATOM 2094 O O . ILE A 1 262 ? 11.905 -12.918 7.660 1.00 94.50 262 ILE A O 1
ATOM 2098 N N . ALA A 1 263 ? 10.117 -14.287 7.509 1.00 96.19 263 ALA A N 1
ATOM 2099 C CA . ALA A 1 263 ? 10.043 -14.326 6.057 1.00 96.19 263 ALA A CA 1
ATOM 2100 C C . ALA A 1 263 ? 8.648 -13.912 5.561 1.00 96.19 263 ALA A C 1
ATOM 2102 O O . ALA A 1 263 ? 7.632 -14.328 6.121 1.00 96.19 263 ALA A O 1
ATOM 2103 N N . LEU A 1 264 ? 8.597 -13.110 4.498 1.00 97.81 264 LEU A N 1
ATOM 2104 C CA . LEU A 1 264 ? 7.370 -12.744 3.796 1.00 97.81 264 LEU A CA 1
ATOM 2105 C C . LEU A 1 264 ? 7.392 -13.349 2.394 1.00 97.81 264 LEU A C 1
ATOM 2107 O O . LEU A 1 264 ? 8.052 -12.831 1.504 1.00 97.81 264 LEU A O 1
ATOM 2111 N N . VAL A 1 265 ? 6.617 -14.407 2.170 1.00 97.81 265 VAL A N 1
ATOM 2112 C CA . VAL A 1 265 ? 6.453 -14.968 0.824 1.00 97.81 265 VAL A CA 1
ATOM 2113 C C . VAL A 1 265 ? 5.384 -14.176 0.085 1.00 97.81 265 VAL A C 1
ATOM 2115 O O . VAL A 1 265 ? 4.238 -14.128 0.531 1.00 97.81 265 VAL A O 1
ATOM 2118 N N . ASP A 1 266 ? 5.739 -13.609 -1.065 1.00 97.56 266 ASP A N 1
ATOM 2119 C CA . ASP A 1 266 ? 4.841 -12.810 -1.900 1.00 97.56 266 ASP A CA 1
ATOM 2120 C C . ASP A 1 266 ? 4.755 -13.369 -3.324 1.00 97.56 266 ASP A C 1
ATOM 2122 O O . ASP A 1 266 ? 5.702 -13.307 -4.112 1.00 97.56 266 ASP A O 1
ATOM 2126 N N . LEU A 1 267 ? 3.589 -13.925 -3.656 1.00 97.25 267 LEU A N 1
ATOM 2127 C CA . LEU A 1 267 ? 3.300 -14.512 -4.957 1.00 97.25 267 LEU A CA 1
ATOM 2128 C C . LEU A 1 267 ? 2.200 -13.721 -5.647 1.00 97.25 267 LEU A C 1
ATOM 2130 O O . LEU A 1 267 ? 1.074 -13.663 -5.161 1.00 97.25 267 LEU A O 1
ATOM 2134 N N . SER A 1 268 ? 2.497 -13.190 -6.827 1.00 95.94 268 SER A N 1
ATOM 2135 C CA . SER A 1 268 ? 1.543 -12.416 -7.620 1.00 95.94 268 SER A CA 1
ATOM 2136 C C . SER A 1 268 ? 1.288 -13.049 -8.985 1.00 95.94 268 SER A C 1
ATOM 2138 O O . SER A 1 268 ? 2.179 -13.643 -9.591 1.00 95.94 268 SER A O 1
ATOM 2140 N N . ARG A 1 269 ? 0.058 -12.916 -9.480 1.00 95.25 269 ARG A N 1
ATOM 2141 C CA . ARG A 1 269 ? -0.366 -13.313 -10.826 1.00 95.25 269 ARG A CA 1
ATOM 2142 C C . ARG A 1 269 ? -1.179 -12.193 -11.450 1.00 95.25 269 ARG A C 1
ATOM 2144 O O . ARG A 1 269 ? -2.073 -11.646 -10.805 1.00 95.25 269 ARG A O 1
ATOM 2151 N N . ILE A 1 270 ? -0.888 -11.920 -12.714 1.00 94.75 270 ILE A N 1
ATOM 2152 C CA . ILE A 1 270 ? -1.563 -10.918 -13.531 1.00 94.75 270 ILE A CA 1
ATOM 2153 C C . ILE A 1 270 ? -2.085 -11.616 -14.787 1.00 94.75 270 ILE A C 1
ATOM 2155 O O . ILE A 1 270 ? -1.392 -12.450 -15.369 1.00 94.75 270 ILE A O 1
ATOM 2159 N N . GLN A 1 271 ? -3.315 -11.305 -15.187 1.00 94.50 271 GLN A N 1
ATOM 2160 C CA . GLN A 1 271 ? -3.918 -11.771 -16.433 1.00 94.50 271 GLN A CA 1
ATOM 2161 C C . GLN A 1 271 ? -4.543 -10.587 -17.177 1.00 94.50 271 GLN A C 1
ATOM 2163 O O . GLN A 1 271 ? -5.198 -9.754 -16.553 1.00 94.50 271 GLN A O 1
ATOM 2168 N N . GLY A 1 272 ? -4.396 -10.580 -18.506 1.00 93.88 272 GLY A N 1
ATOM 2169 C CA . GLY A 1 272 ? -4.849 -9.501 -19.390 1.00 93.88 272 GLY A CA 1
ATOM 2170 C C . GLY A 1 272 ? -3.764 -8.445 -19.622 1.00 93.88 272 GLY A C 1
ATOM 2171 O O . GLY A 1 272 ? -2.708 -8.517 -19.003 1.00 93.88 272 GLY A O 1
ATOM 2172 N N . GLY A 1 273 ? -4.030 -7.497 -20.521 1.00 92.44 273 GLY A N 1
ATOM 2173 C CA . GLY A 1 273 ? -3.160 -6.353 -20.807 1.00 92.44 273 GLY A CA 1
ATOM 2174 C C . GLY A 1 273 ? -1.920 -6.648 -21.648 1.00 92.44 273 GLY A C 1
ATOM 2175 O O . GLY A 1 273 ? 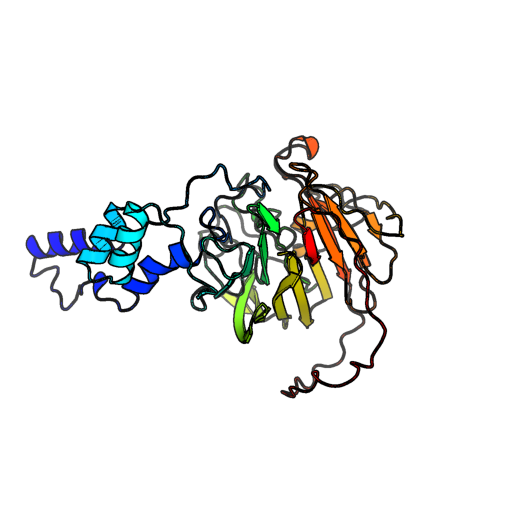-1.656 -7.783 -22.052 1.00 92.44 273 GLY A O 1
ATOM 2176 N N . ASN A 1 274 ? -1.196 -5.573 -21.943 1.00 92.81 274 ASN A N 1
ATOM 2177 C CA . ASN A 1 274 ? -0.111 -5.465 -22.914 1.00 92.81 274 ASN A CA 1
ATOM 2178 C C . ASN A 1 274 ? 1.260 -5.287 -22.263 1.00 92.81 274 ASN A C 1
ATOM 2180 O O . ASN A 1 274 ? 2.260 -5.429 -22.949 1.00 92.81 274 ASN A O 1
ATOM 2184 N N . GLU A 1 275 ? 1.334 -4.990 -20.970 1.00 93.50 275 GLU A N 1
ATOM 2185 C CA . GLU A 1 275 ? 2.565 -5.063 -20.180 1.00 93.50 275 GLU A CA 1
ATOM 2186 C C . GLU A 1 275 ? 2.222 -5.507 -18.765 1.00 93.50 275 GLU A C 1
ATOM 2188 O O . GLU A 1 275 ? 1.127 -5.219 -18.278 1.00 93.50 275 GLU A O 1
ATOM 2193 N N . HIS A 1 276 ? 3.152 -6.189 -18.101 1.00 94.38 276 HIS A N 1
ATOM 2194 C CA . HIS A 1 276 ? 3.041 -6.619 -16.707 1.00 94.38 276 HIS A CA 1
ATOM 2195 C C . HIS A 1 276 ? 4.222 -6.101 -15.915 1.00 94.38 276 HIS A C 1
ATOM 2197 O O . HIS A 1 276 ? 5.369 -6.273 -16.329 1.00 94.38 276 HIS A O 1
ATOM 2203 N N . TRP A 1 277 ? 3.931 -5.540 -14.751 1.00 94.88 277 TRP A N 1
ATOM 2204 C CA . TRP A 1 277 ? 4.918 -4.972 -13.855 1.00 94.88 277 TRP A CA 1
ATOM 2205 C C . TRP A 1 277 ? 4.692 -5.452 -12.427 1.00 94.88 277 TRP A C 1
ATOM 2207 O O . TRP A 1 277 ? 3.557 -5.630 -11.981 1.00 94.88 277 TRP A O 1
ATOM 2217 N N . ARG A 1 278 ? 5.791 -5.633 -11.700 1.00 94.62 278 ARG A N 1
ATOM 2218 C CA . ARG A 1 278 ? 5.825 -5.706 -10.240 1.00 94.62 278 ARG A CA 1
ATOM 2219 C C . ARG A 1 278 ? 6.869 -4.717 -9.753 1.00 94.62 278 ARG A C 1
ATOM 2221 O O . ARG A 1 278 ? 7.943 -4.644 -10.343 1.00 94.62 278 ARG A O 1
ATOM 2228 N N . LEU A 1 279 ? 6.582 -4.011 -8.671 1.00 94.75 279 LEU A N 1
ATOM 2229 C CA . LEU A 1 279 ? 7.557 -3.165 -7.995 1.00 94.75 279 LEU A CA 1
ATOM 2230 C C . LEU A 1 279 ? 7.808 -3.711 -6.601 1.00 94.75 279 LEU A C 1
ATOM 2232 O O . LEU A 1 279 ? 6.900 -4.157 -5.900 1.00 94.75 279 LEU A O 1
ATOM 2236 N N . CYS A 1 280 ? 9.070 -3.662 -6.205 1.00 94.38 280 CYS A N 1
ATOM 2237 C CA . CYS A 1 280 ? 9.512 -3.951 -4.858 1.00 94.38 280 CYS A CA 1
ATOM 2238 C C . CYS A 1 280 ? 10.443 -2.825 -4.422 1.00 94.38 280 CYS A C 1
ATOM 2240 O O . CYS A 1 280 ? 11.644 -2.821 -4.720 1.00 94.38 280 CYS A O 1
ATOM 2242 N N . ARG A 1 281 ? 9.864 -1.860 -3.715 1.00 92.38 281 ARG A N 1
ATOM 2243 C CA . ARG A 1 281 ? 10.577 -0.830 -2.977 1.00 92.38 281 ARG A CA 1
ATOM 2244 C C . ARG A 1 281 ? 10.936 -1.400 -1.606 1.00 92.38 281 ARG A C 1
ATOM 2246 O O . ARG A 1 281 ? 10.147 -1.334 -0.666 1.00 92.38 281 ARG A O 1
ATOM 2253 N N . GLY A 1 282 ? 12.123 -2.003 -1.555 1.00 91.50 282 GLY A N 1
ATOM 2254 C CA . GLY A 1 282 ? 12.732 -2.548 -0.345 1.00 91.50 282 GLY A CA 1
ATOM 2255 C C . GLY A 1 282 ? 13.151 -1.467 0.654 1.00 91.50 282 GLY A C 1
ATOM 2256 O O . GLY A 1 282 ? 12.466 -0.461 0.846 1.00 91.50 282 GLY A O 1
ATOM 2257 N N . LEU A 1 283 ? 14.318 -1.664 1.270 1.00 91.69 283 LEU A N 1
ATOM 2258 C CA . LEU A 1 283 ? 14.869 -0.653 2.165 1.00 91.69 283 LEU A CA 1
ATOM 2259 C C . LEU A 1 283 ? 15.431 0.551 1.390 1.00 91.69 283 LEU A C 1
ATOM 2261 O O . LEU A 1 283 ? 15.950 0.391 0.282 1.00 91.69 283 LEU A O 1
ATOM 2265 N N . GLU A 1 284 ? 15.399 1.739 1.995 1.00 90.69 284 GLU A N 1
ATOM 2266 C CA . GLU A 1 284 ? 16.145 2.902 1.506 1.00 90.69 284 GLU A CA 1
ATOM 2267 C C . GLU A 1 284 ? 17.639 2.574 1.445 1.00 90.69 284 GLU A C 1
ATOM 2269 O O . GLU A 1 284 ? 18.244 2.199 2.450 1.00 90.69 284 GLU A O 1
ATOM 2274 N N . GLY A 1 285 ? 18.241 2.726 0.269 1.00 85.31 285 GLY A N 1
ATOM 2275 C CA . GLY A 1 285 ? 19.570 2.209 -0.044 1.00 85.31 285 GLY A CA 1
ATOM 2276 C C . GLY A 1 285 ? 19.599 1.424 -1.355 1.00 85.31 285 GLY A C 1
ATOM 2277 O O . GLY A 1 285 ? 18.607 1.320 -2.083 1.00 85.31 285 GLY A O 1
ATOM 2278 N N . ARG A 1 286 ? 20.773 0.876 -1.681 1.00 85.69 286 ARG A N 1
ATOM 2279 C CA . ARG A 1 286 ? 20.994 0.128 -2.925 1.00 85.69 286 ARG A CA 1
ATOM 2280 C C . ARG A 1 286 ? 20.752 -1.364 -2.723 1.00 85.69 286 ARG A C 1
ATOM 2282 O O . ARG A 1 286 ? 21.270 -1.961 -1.781 1.00 85.69 286 ARG A O 1
ATOM 2289 N N . PHE A 1 287 ? 20.001 -1.962 -3.645 1.00 91.12 287 PHE A N 1
ATOM 2290 C CA . PHE A 1 287 ? 19.932 -3.413 -3.782 1.00 91.12 287 PHE A CA 1
ATOM 2291 C C . PHE A 1 287 ? 21.254 -3.936 -4.340 1.00 91.12 287 PHE A C 1
ATOM 2293 O O . PHE A 1 287 ? 21.702 -3.484 -5.396 1.00 91.12 287 PHE A O 1
ATOM 2300 N N . VAL A 1 288 ? 21.852 -4.910 -3.662 1.00 91.94 288 VAL A N 1
ATOM 2301 C CA . VAL A 1 288 ? 23.062 -5.592 -4.122 1.00 91.94 288 VAL A CA 1
ATOM 2302 C C . VAL A 1 288 ? 22.693 -7.004 -4.561 1.00 91.94 288 VAL A C 1
ATOM 2304 O O . VAL A 1 288 ? 22.365 -7.861 -3.736 1.00 91.94 288 VAL A O 1
ATOM 2307 N N . GLN A 1 289 ? 22.747 -7.242 -5.871 1.00 92.81 289 GLN A N 1
ATOM 2308 C CA . GLN A 1 289 ? 22.536 -8.558 -6.470 1.00 92.81 289 GLN A CA 1
ATOM 2309 C C . GLN A 1 289 ? 23.739 -9.474 -6.194 1.00 92.81 289 GLN A C 1
ATOM 2311 O O . GLN A 1 289 ? 24.895 -9.066 -6.272 1.00 92.81 289 GLN A O 1
ATOM 2316 N N . GLN A 1 290 ? 23.476 -10.743 -5.892 1.00 92.44 290 GLN A N 1
ATOM 2317 C CA . GLN A 1 290 ? 24.503 -11.760 -5.686 1.00 92.44 290 GLN A CA 1
ATOM 2318 C C . GLN A 1 290 ? 24.934 -12.371 -7.018 1.00 92.44 290 GLN A C 1
ATOM 2320 O O . GLN A 1 290 ? 24.114 -12.885 -7.779 1.00 92.44 290 GLN A O 1
ATOM 2325 N N . GLY A 1 291 ? 26.245 -12.384 -7.256 1.00 88.00 291 GLY A N 1
ATOM 2326 C CA . GLY A 1 291 ? 26.872 -13.149 -8.337 1.00 88.00 291 GLY A CA 1
ATOM 2327 C C . GLY A 1 291 ? 26.622 -12.626 -9.754 1.00 88.00 291 GLY A C 1
ATOM 2328 O O . GLY A 1 291 ? 27.067 -13.271 -10.699 1.00 88.00 291 GLY A O 1
ATOM 2329 N N . VAL A 1 292 ? 25.933 -11.491 -9.909 1.00 88.12 292 VAL A N 1
ATOM 2330 C CA . VAL A 1 292 ? 25.678 -10.834 -11.197 1.00 88.12 292 VAL A CA 1
ATOM 2331 C C . VAL A 1 292 ? 25.806 -9.330 -11.007 1.00 88.12 292 VAL A C 1
ATOM 2333 O O . VAL A 1 292 ? 25.116 -8.758 -10.165 1.00 88.12 292 VAL A O 1
ATOM 2336 N N . GLU A 1 293 ? 26.671 -8.707 -11.802 1.00 89.56 293 GLU A N 1
ATOM 2337 C CA . GLU A 1 293 ? 26.808 -7.253 -11.845 1.00 89.56 293 GLU A CA 1
ATOM 2338 C C . GLU A 1 293 ? 25.712 -6.652 -12.738 1.00 89.56 293 GLU A C 1
ATOM 2340 O O . GLU A 1 293 ? 25.576 -7.072 -13.890 1.00 89.56 293 GLU A O 1
ATO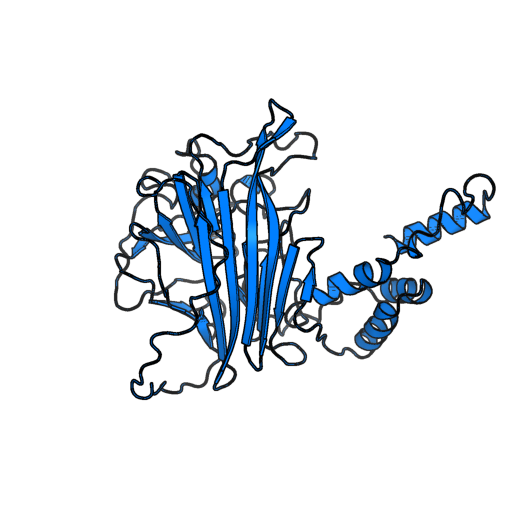M 2345 N N . PRO A 1 294 ? 24.914 -5.692 -12.241 1.00 92.00 294 PRO A N 1
ATOM 2346 C CA . PRO A 1 294 ? 23.913 -5.016 -13.056 1.00 92.00 294 PRO A CA 1
ATOM 2347 C C . PRO A 1 294 ? 24.540 -4.157 -14.165 1.00 92.00 294 PRO A C 1
ATOM 2349 O O . PRO A 1 294 ? 25.534 -3.460 -13.955 1.00 92.00 294 PRO A O 1
ATOM 2352 N N . HIS A 1 295 ? 23.909 -4.133 -15.337 1.00 93.50 295 HIS A N 1
ATOM 2353 C CA . HIS A 1 295 ? 24.308 -3.297 -16.466 1.00 93.50 295 HIS A CA 1
ATOM 2354 C C . HIS A 1 295 ? 23.516 -1.989 -16.475 1.00 93.50 295 HIS A C 1
ATOM 2356 O O . HIS A 1 295 ? 22.294 -2.005 -16.621 1.00 93.50 295 HIS A O 1
ATOM 2362 N N . SER A 1 296 ? 24.210 -0.857 -16.340 1.00 95.81 296 SER A N 1
ATOM 2363 C CA . SER A 1 296 ? 23.590 0.472 -16.408 1.00 95.81 296 SER A CA 1
ATOM 2364 C C . SER A 1 296 ? 22.913 0.714 -17.762 1.00 95.81 296 SER A C 1
ATOM 2366 O O . SER A 1 296 ? 23.446 0.337 -18.809 1.00 95.81 296 SER A O 1
ATOM 2368 N N . GLN A 1 297 ? 21.748 1.355 -17.735 1.00 94.88 297 GLN A N 1
ATOM 2369 C CA . GLN A 1 297 ? 20.985 1.780 -18.902 1.00 94.88 297 GLN A CA 1
ATOM 2370 C C . GLN A 1 297 ? 20.755 3.296 -18.852 1.00 94.88 297 GLN A C 1
ATOM 2372 O O . GLN A 1 297 ? 20.555 3.851 -17.768 1.00 94.88 297 GLN A O 1
ATOM 2377 N N . PRO A 1 298 ? 20.786 3.984 -20.007 1.00 96.44 298 PRO A N 1
ATOM 2378 C CA . PRO A 1 298 ? 20.450 5.401 -20.064 1.00 96.44 298 PRO A CA 1
ATOM 2379 C C . PRO A 1 298 ? 18.960 5.631 -19.771 1.00 96.44 298 PRO A C 1
ATOM 2381 O O . PRO A 1 298 ? 18.159 4.696 -19.789 1.00 96.44 298 PRO A O 1
ATOM 2384 N N . GLY A 1 299 ? 18.600 6.893 -19.536 1.00 96.00 299 GLY A N 1
ATOM 2385 C CA . GLY A 1 299 ? 17.213 7.326 -19.385 1.00 96.00 299 GLY A CA 1
ATOM 2386 C C . GLY A 1 299 ? 16.569 6.911 -18.062 1.00 96.00 299 GLY A C 1
ATOM 2387 O O . GLY A 1 299 ? 17.185 6.974 -16.991 1.00 96.00 299 GLY A O 1
ATOM 2388 N N . THR A 1 300 ? 15.298 6.528 -18.146 1.00 96.94 300 THR A N 1
ATOM 2389 C CA . THR A 1 300 ? 14.432 6.219 -17.002 1.00 96.94 300 THR A CA 1
ATOM 2390 C C . THR A 1 300 ? 13.799 4.844 -17.151 1.00 96.94 300 THR A C 1
ATOM 2392 O O . THR A 1 300 ? 13.927 4.176 -18.181 1.00 96.94 300 THR A O 1
ATOM 2395 N N . LEU A 1 301 ? 13.091 4.386 -16.120 1.00 96.00 301 LEU A N 1
ATOM 2396 C CA . LEU A 1 301 ? 12.415 3.094 -16.173 1.00 96.00 301 LEU A CA 1
ATOM 2397 C C . LEU A 1 301 ? 11.277 3.070 -17.216 1.00 96.00 301 LEU A C 1
ATOM 2399 O O . LEU A 1 301 ? 10.957 1.993 -17.725 1.00 96.00 301 LEU A O 1
ATOM 2403 N N . ALA A 1 302 ? 10.738 4.242 -17.588 1.00 95.38 302 ALA A N 1
ATOM 2404 C CA . ALA A 1 302 ? 9.803 4.412 -18.707 1.00 95.38 302 ALA A CA 1
ATOM 2405 C C . ALA A 1 302 ? 10.464 4.184 -20.081 1.00 95.38 302 ALA A C 1
ATOM 2407 O O . ALA A 1 302 ? 9.795 3.837 -21.055 1.00 95.38 302 ALA A O 1
ATOM 2408 N N . GLY A 1 303 ? 11.787 4.341 -20.179 1.00 93.94 303 GLY A N 1
ATOM 2409 C CA . GLY A 1 303 ? 12.547 4.046 -21.387 1.00 93.94 303 GLY A CA 1
ATOM 2410 C C . GLY A 1 303 ? 13.894 4.760 -21.458 1.00 93.94 303 GLY A C 1
ATOM 2411 O O . GLY A 1 303 ? 14.119 5.795 -20.834 1.00 93.94 303 GLY A O 1
ATOM 2412 N N . ALA A 1 304 ? 14.771 4.204 -22.295 1.00 94.81 304 ALA A N 1
ATOM 2413 C CA . ALA A 1 304 ? 16.138 4.680 -22.501 1.00 94.81 304 ALA A CA 1
ATOM 2414 C C . ALA A 1 304 ? 16.233 6.110 -23.061 1.00 94.81 304 ALA A C 1
ATOM 2416 O O . ALA A 1 304 ? 17.238 6.785 -22.853 1.00 94.81 304 ALA A O 1
ATOM 2417 N N . ASP A 1 305 ? 15.183 6.550 -23.756 1.00 94.94 305 ASP A N 1
ATOM 2418 C CA . ASP A 1 305 ? 15.134 7.826 -24.474 1.00 94.94 305 ASP A CA 1
ATOM 2419 C C . ASP A 1 305 ? 14.489 8.950 -23.646 1.00 94.94 305 ASP A C 1
ATOM 2421 O O . ASP A 1 305 ? 14.412 10.086 -24.105 1.00 94.94 305 ASP A O 1
ATOM 2425 N N . PHE A 1 306 ? 13.995 8.639 -22.442 1.00 95.69 306 PHE A N 1
ATOM 2426 C CA . PHE A 1 306 ? 13.280 9.594 -21.601 1.00 95.69 306 PHE A CA 1
ATOM 2427 C C . PHE A 1 306 ? 14.177 10.121 -20.491 1.00 95.69 306 PHE A C 1
ATOM 2429 O O . PHE A 1 306 ? 14.708 9.352 -19.686 1.00 95.69 306 PHE A O 1
ATOM 2436 N N . GLU A 1 307 ? 14.304 11.444 -20.427 1.00 95.12 307 GLU A N 1
ATOM 2437 C CA . GLU A 1 307 ? 14.866 12.126 -19.266 1.00 95.12 307 GLU A CA 1
ATOM 2438 C C . GLU A 1 307 ? 13.932 12.015 -18.055 1.00 95.12 307 GLU A C 1
ATOM 2440 O O . GLU A 1 307 ? 12.747 11.687 -18.168 1.00 95.12 307 GLU A O 1
ATOM 2445 N N . ARG A 1 308 ? 14.480 12.281 -16.865 1.00 94.31 308 ARG A N 1
ATOM 2446 C CA . ARG A 1 308 ? 13.710 12.206 -15.625 1.00 94.31 308 ARG A CA 1
ATOM 2447 C C . ARG A 1 308 ? 12.577 13.237 -15.635 1.00 94.31 308 ARG A C 1
ATOM 2449 O O . ARG A 1 308 ? 12.851 14.429 -15.711 1.00 94.31 308 ARG A O 1
ATOM 2456 N N . GLY A 1 309 ? 11.343 12.769 -15.468 1.00 92.38 309 GLY A N 1
ATOM 2457 C CA . GLY A 1 309 ? 10.146 13.613 -15.467 1.00 92.38 309 GLY A CA 1
ATOM 2458 C C . GLY A 1 309 ? 9.733 14.103 -16.855 1.00 92.38 309 GLY A C 1
ATOM 2459 O O . GLY A 1 309 ? 9.030 15.102 -16.947 1.00 92.38 309 GLY A O 1
ATOM 2460 N N . ALA A 1 310 ? 10.195 13.442 -17.922 1.00 93.25 310 ALA A N 1
ATOM 2461 C CA . ALA A 1 310 ? 9.805 13.786 -19.283 1.00 93.25 310 ALA A CA 1
ATOM 2462 C C . ALA A 1 310 ? 8.297 13.598 -19.519 1.00 93.25 310 ALA A C 1
ATOM 2464 O O . ALA A 1 310 ? 7.714 12.589 -19.119 1.00 93.25 310 ALA A O 1
ATOM 2465 N N . ASP A 1 311 ? 7.714 14.545 -20.251 1.00 88.94 311 ASP A N 1
ATOM 2466 C CA . ASP A 1 311 ? 6.380 14.428 -20.837 1.00 88.94 311 ASP A CA 1
ATOM 2467 C C . ASP A 1 311 ? 6.422 13.636 -22.159 1.00 88.94 311 ASP A C 1
ATOM 2469 O O . ASP A 1 311 ? 7.489 13.293 -22.675 1.00 88.94 311 ASP A O 1
ATOM 2473 N N . GLY A 1 312 ? 5.251 13.358 -22.746 1.00 88.06 312 GLY A N 1
ATOM 2474 C CA . GLY A 1 312 ? 5.162 12.695 -24.056 1.00 88.06 312 GLY A CA 1
ATOM 2475 C C . GLY A 1 312 ? 5.644 11.242 -24.034 1.00 88.06 312 GLY A C 1
ATOM 2476 O O . GLY A 1 312 ? 6.259 10.764 -24.990 1.00 88.06 312 GLY A O 1
ATOM 2477 N N . LEU A 1 313 ? 5.397 10.554 -22.918 1.00 92.06 313 LEU A N 1
ATOM 2478 C CA . LEU A 1 313 ? 5.738 9.148 -22.732 1.00 92.06 313 LEU A CA 1
ATOM 2479 C C . LEU A 1 313 ? 5.020 8.253 -23.747 1.00 92.06 313 LEU A C 1
ATOM 2481 O O . LEU A 1 313 ? 4.024 8.630 -24.360 1.00 92.06 313 LEU A O 1
ATOM 2485 N N . ARG A 1 314 ? 5.516 7.020 -23.889 1.00 90.50 314 ARG A N 1
ATOM 2486 C CA . ARG A 1 314 ? 4.903 6.016 -24.779 1.00 90.50 314 ARG A CA 1
ATOM 2487 C C . ARG A 1 314 ? 3.487 5.629 -24.348 1.00 90.50 314 ARG A C 1
ATOM 2489 O O . ARG A 1 314 ? 2.735 5.154 -25.190 1.00 90.50 314 ARG A O 1
ATOM 2496 N N . HIS A 1 315 ? 3.182 5.776 -23.061 1.00 92.06 315 HIS A N 1
ATOM 2497 C CA . HIS A 1 315 ? 1.885 5.488 -22.464 1.00 92.06 315 HIS A CA 1
ATOM 2498 C C . HIS A 1 315 ? 1.747 6.251 -21.136 1.00 92.06 315 HIS A C 1
ATOM 2500 O O . HIS A 1 315 ? 2.723 6.354 -20.385 1.00 92.06 315 HIS A O 1
ATOM 2506 N N . GLY A 1 316 ? 0.554 6.743 -20.798 1.00 89.38 316 GLY A N 1
ATOM 2507 C CA . GLY A 1 316 ? 0.308 7.529 -19.584 1.00 89.38 316 GLY A CA 1
ATOM 2508 C C . GLY A 1 316 ? 0.531 6.744 -18.288 1.00 89.38 316 GLY A C 1
ATOM 2509 O O . GLY A 1 316 ? 1.036 7.292 -17.310 1.00 89.38 316 GLY A O 1
ATOM 2510 N N . ASP A 1 317 ? 0.254 5.429 -18.283 1.00 90.31 317 ASP A N 1
ATOM 2511 C CA . ASP A 1 317 ? 0.567 4.549 -17.134 1.00 90.31 317 ASP A CA 1
ATOM 2512 C C . ASP A 1 317 ? 2.070 4.585 -16.763 1.00 90.31 317 ASP A C 1
ATOM 2514 O O . ASP A 1 317 ? 2.426 4.228 -15.642 1.00 90.31 317 ASP A O 1
ATOM 2518 N N . HIS A 1 318 ? 2.972 5.016 -17.655 1.00 93.88 318 HIS A N 1
ATOM 2519 C CA . HIS A 1 318 ? 4.412 5.086 -17.379 1.00 93.88 318 HIS A CA 1
ATOM 2520 C C . HIS A 1 318 ? 4.856 6.368 -16.657 1.00 93.88 318 HIS A C 1
ATOM 2522 O O . HIS A 1 318 ? 6.051 6.507 -16.394 1.00 93.88 318 HIS A O 1
ATOM 2528 N N . ALA A 1 319 ? 3.940 7.275 -16.294 1.00 92.44 319 ALA A N 1
ATOM 2529 C CA . ALA A 1 319 ? 4.261 8.557 -15.653 1.00 92.44 319 ALA A CA 1
ATOM 2530 C C . ALA A 1 319 ? 5.195 8.418 -14.438 1.00 92.44 319 ALA A C 1
ATOM 2532 O O . ALA A 1 319 ? 6.229 9.082 -14.372 1.00 92.44 319 ALA A O 1
ATOM 2533 N N . GLY A 1 320 ? 4.903 7.490 -13.520 1.00 93.06 320 GLY A N 1
ATOM 2534 C CA . GLY A 1 320 ? 5.780 7.230 -12.374 1.00 93.06 320 GLY A CA 1
ATOM 2535 C C . GLY A 1 320 ? 7.136 6.658 -12.773 1.00 93.06 320 GLY A C 1
ATOM 2536 O O . GLY A 1 320 ? 8.166 7.057 -12.238 1.00 93.06 320 GLY A O 1
ATOM 2537 N N . LEU A 1 321 ? 7.185 5.787 -13.779 1.00 96.00 321 LEU A N 1
ATOM 2538 C CA . LEU A 1 321 ? 8.441 5.199 -14.251 1.00 96.00 321 LEU A CA 1
ATOM 2539 C C . LEU A 1 321 ? 9.391 6.253 -14.847 1.00 96.00 321 LEU A C 1
ATOM 2541 O O . LEU A 1 321 ? 10.608 6.075 -14.780 1.00 96.00 321 LEU A O 1
ATOM 2545 N N . ALA A 1 322 ? 8.863 7.356 -15.387 1.00 95.94 322 ALA A N 1
ATOM 2546 C CA . ALA A 1 322 ? 9.658 8.459 -15.928 1.00 95.94 322 ALA A CA 1
ATOM 2547 C C . ALA A 1 322 ? 10.411 9.241 -14.843 1.00 95.94 322 ALA A C 1
ATOM 2549 O O . ALA A 1 322 ? 11.403 9.906 -15.124 1.00 95.94 322 ALA A O 1
ATOM 2550 N N . TRP A 1 323 ? 9.999 9.149 -13.582 1.00 95.31 323 TRP A N 1
ATOM 2551 C CA . TRP A 1 323 ? 10.711 9.768 -12.462 1.00 95.31 323 TRP A CA 1
ATOM 2552 C C . TRP A 1 323 ? 11.791 8.862 -11.856 1.00 95.31 323 TRP A C 1
ATOM 2554 O O . TRP A 1 323 ? 12.590 9.328 -11.034 1.00 95.31 323 TRP A O 1
ATOM 2564 N N . MET A 1 324 ? 11.852 7.597 -12.292 1.00 96.12 324 MET A N 1
ATOM 2565 C CA . MET A 1 324 ? 12.821 6.606 -11.833 1.00 96.12 324 MET A CA 1
ATOM 2566 C C . MET A 1 324 ? 14.039 6.552 -12.756 1.00 96.12 324 MET A C 1
ATOM 2568 O O . MET A 1 324 ? 13.956 6.051 -13.877 1.00 96.12 324 MET A O 1
ATOM 2572 N N . ASN A 1 325 ? 15.177 7.057 -12.284 1.00 95.88 325 ASN A N 1
ATOM 2573 C CA . ASN A 1 325 ? 16.418 7.154 -13.055 1.00 95.88 325 ASN A CA 1
ATOM 2574 C C . ASN A 1 325 ? 17.494 6.180 -12.531 1.00 95.88 325 ASN A C 1
ATOM 2576 O O . ASN A 1 325 ? 17.196 5.323 -11.707 1.00 95.88 325 ASN A O 1
ATOM 2580 N N . GLU A 1 326 ? 18.739 6.278 -13.014 1.00 96.19 326 GLU A N 1
ATOM 2581 C CA . GLU A 1 326 ? 19.822 5.329 -12.670 1.00 96.19 326 GLU A CA 1
ATOM 2582 C C . GLU A 1 326 ? 19.412 3.864 -12.890 1.00 96.19 326 GLU A C 1
ATOM 2584 O O . GLU A 1 326 ? 19.557 3.008 -12.013 1.00 96.19 326 GLU A O 1
ATOM 2589 N N . VAL A 1 327 ? 18.841 3.590 -14.063 1.00 96.56 327 VAL A N 1
ATOM 2590 C CA . VAL A 1 327 ? 18.340 2.259 -14.393 1.00 96.56 327 VAL A CA 1
ATOM 2591 C C . VAL A 1 327 ? 19.509 1.295 -14.547 1.00 96.56 327 VAL A C 1
ATOM 2593 O O . VAL A 1 327 ? 20.477 1.583 -15.248 1.00 96.56 327 VAL A O 1
ATOM 2596 N N . ALA A 1 328 ? 19.401 0.115 -13.945 1.00 94.75 328 ALA A N 1
ATOM 2597 C CA . ALA A 1 328 ? 20.311 -0.988 -14.203 1.00 94.75 328 ALA A CA 1
ATOM 2598 C C . ALA A 1 328 ? 19.538 -2.282 -14.469 1.00 94.75 328 ALA A C 1
ATOM 2600 O O . ALA A 1 328 ? 18.604 -2.630 -13.750 1.00 94.75 328 ALA A O 1
ATOM 2601 N N . GLN A 1 329 ? 19.921 -3.013 -15.510 1.00 93.62 329 GLN A N 1
ATOM 2602 C CA . GLN A 1 329 ? 19.355 -4.315 -15.844 1.00 93.62 329 GLN A CA 1
ATOM 2603 C C . GLN A 1 329 ? 20.167 -5.433 -15.193 1.00 93.62 329 GLN A C 1
ATOM 2605 O O . GLN A 1 329 ? 21.395 -5.413 -15.202 1.00 93.62 329 GLN A O 1
ATOM 2610 N N . ILE A 1 330 ? 19.470 -6.421 -14.639 1.00 90.69 330 ILE A N 1
ATOM 2611 C CA . ILE A 1 330 ? 20.069 -7.605 -14.031 1.00 90.69 330 ILE A CA 1
ATOM 2612 C C . ILE A 1 330 ? 19.819 -8.790 -14.965 1.00 90.69 330 ILE A C 1
ATOM 2614 O O . ILE A 1 330 ? 18.713 -9.332 -15.011 1.00 90.69 330 ILE A O 1
ATOM 2618 N N . ASP A 1 331 ? 20.857 -9.211 -15.689 1.00 81.31 331 ASP A N 1
ATOM 2619 C CA . ASP A 1 331 ? 20.809 -10.342 -16.624 1.00 81.31 331 ASP A CA 1
ATOM 2620 C C . ASP A 1 331 ? 20.969 -11.680 -15.889 1.00 81.31 331 ASP A C 1
ATOM 2622 O O . ASP A 1 331 ? 21.932 -12.426 -16.061 1.00 81.31 331 ASP A O 1
ATOM 2626 N N . ALA A 1 332 ? 20.006 -11.978 -15.018 1.00 69.94 332 ALA A N 1
ATOM 2627 C CA . ALA A 1 332 ? 19.950 -13.208 -14.243 1.00 69.94 332 ALA A CA 1
ATOM 2628 C C . ALA A 1 332 ? 18.594 -13.899 -14.419 1.00 69.94 332 ALA A C 1
ATOM 2630 O O . ALA A 1 332 ? 17.558 -13.247 -14.518 1.00 69.94 332 ALA A O 1
ATOM 2631 N N . GLY A 1 333 ? 18.573 -15.233 -14.328 1.00 68.88 333 GLY A N 1
ATOM 2632 C CA . GLY A 1 333 ? 17.325 -16.007 -14.227 1.00 68.88 333 GLY A CA 1
ATOM 2633 C C . GLY A 1 333 ? 16.564 -15.807 -12.903 1.00 68.88 333 GLY A C 1
ATOM 2634 O O . GLY A 1 333 ? 15.622 -16.547 -12.627 1.00 68.88 333 GLY A O 1
ATOM 2635 N N . GLY A 1 334 ? 16.989 -14.859 -12.058 1.00 78.50 334 GLY A N 1
ATOM 2636 C CA . GLY A 1 334 ? 16.457 -14.624 -10.720 1.00 78.50 334 GLY A CA 1
ATOM 2637 C C . GLY A 1 334 ? 17.160 -13.493 -9.966 1.00 78.50 334 GLY A C 1
ATOM 2638 O O . GLY A 1 334 ? 18.390 -13.415 -9.969 1.00 78.50 334 GLY A O 1
ATOM 2639 N N . ALA A 1 335 ? 16.398 -12.651 -9.263 1.00 82.31 335 ALA A N 1
ATOM 2640 C CA . ALA A 1 335 ? 16.957 -11.775 -8.237 1.00 82.31 335 ALA A CA 1
ATOM 2641 C C . ALA A 1 335 ? 17.335 -12.600 -7.000 1.00 82.31 335 ALA A C 1
ATOM 2643 O O . ALA A 1 335 ? 16.507 -13.323 -6.444 1.00 82.31 335 ALA A O 1
ATOM 2644 N N . ARG A 1 336 ? 18.575 -12.480 -6.541 1.00 93.25 336 ARG A N 1
ATOM 2645 C CA . ARG A 1 336 ? 18.981 -12.957 -5.221 1.00 93.25 336 ARG A CA 1
ATOM 2646 C C . ARG A 1 336 ? 19.934 -11.926 -4.672 1.00 93.25 336 ARG A C 1
ATOM 2648 O O . ARG A 1 336 ? 21.026 -11.776 -5.204 1.00 93.25 336 ARG A O 1
ATOM 2655 N N . GLY A 1 337 ? 19.535 -11.211 -3.639 1.00 93.31 337 GLY A N 1
ATOM 2656 C CA . GLY A 1 337 ? 20.308 -10.068 -3.184 1.00 93.31 337 GLY A CA 1
ATOM 2657 C C . GLY A 1 337 ? 19.841 -9.545 -1.849 1.00 93.31 337 GLY A C 1
ATOM 2658 O O . GLY A 1 337 ? 19.036 -10.176 -1.169 1.00 93.31 337 GLY A O 1
ATOM 2659 N N . GLN A 1 338 ? 20.388 -8.398 -1.480 1.00 94.94 338 GLN A N 1
ATOM 2660 C CA . GLN A 1 338 ? 20.118 -7.768 -0.201 1.00 94.94 338 GLN A CA 1
ATOM 2661 C C . GLN A 1 338 ? 20.013 -6.255 -0.377 1.00 94.94 338 GLN A C 1
ATOM 2663 O O . GLN A 1 338 ? 20.824 -5.654 -1.082 1.00 94.94 338 GLN A O 1
ATOM 2668 N N . TRP A 1 339 ? 19.055 -5.636 0.308 1.00 94.31 339 TRP A N 1
ATOM 2669 C CA . TRP A 1 339 ? 19.137 -4.219 0.649 1.00 94.31 339 TRP A CA 1
ATOM 2670 C C . TRP A 1 339 ? 19.762 -4.057 2.032 1.00 94.31 339 TRP A C 1
ATOM 2672 O O . TRP A 1 339 ? 19.437 -4.804 2.956 1.00 94.31 339 TRP A O 1
ATOM 2682 N N . THR A 1 340 ? 20.608 -3.042 2.183 1.00 92.88 340 THR A N 1
ATOM 2683 C CA . THR A 1 340 ? 21.044 -2.533 3.489 1.00 92.88 340 THR A CA 1
ATOM 2684 C C . THR A 1 340 ? 20.475 -1.133 3.659 1.00 92.88 340 THR A C 1
ATOM 2686 O O . THR A 1 340 ? 20.619 -0.316 2.748 1.00 92.88 340 THR A O 1
ATOM 2689 N N . SER A 1 341 ? 19.824 -0.863 4.792 1.00 89.62 341 SER A N 1
ATOM 2690 C CA . SER A 1 341 ? 19.245 0.456 5.053 1.00 89.62 341 SER A CA 1
ATOM 2691 C C . SER A 1 341 ? 20.335 1.524 5.150 1.00 89.62 341 SER A C 1
ATOM 2693 O O . SER A 1 341 ? 21.342 1.340 5.832 1.00 89.62 341 SER A O 1
ATOM 2695 N N . ARG A 1 342 ? 20.100 2.678 4.522 1.00 88.75 342 ARG A N 1
ATOM 2696 C CA . ARG A 1 342 ? 20.954 3.870 4.644 1.00 88.75 342 ARG A CA 1
ATOM 2697 C C . ARG A 1 342 ? 20.887 4.537 6.021 1.00 88.75 342 ARG A C 1
ATOM 2699 O O . ARG A 1 342 ? 21.749 5.351 6.334 1.00 88.75 342 ARG A O 1
ATOM 2706 N N . HIS A 1 343 ? 19.853 4.233 6.807 1.00 86.94 343 HIS A N 1
ATOM 2707 C CA . HIS A 1 343 ? 19.633 4.808 8.140 1.00 86.94 343 HIS A CA 1
ATOM 2708 C C . HIS A 1 343 ? 20.223 3.933 9.251 1.00 86.94 343 HIS A C 1
ATOM 2710 O O . HIS A 1 343 ? 20.487 4.427 10.344 1.00 86.94 343 HIS A O 1
ATOM 2716 N N . ASP A 1 344 ? 20.417 2.638 8.985 1.00 87.44 344 ASP A N 1
ATOM 2717 C CA . ASP A 1 344 ? 20.958 1.666 9.935 1.00 87.44 344 ASP A CA 1
ATOM 2718 C C . ASP A 1 344 ? 21.509 0.434 9.197 1.00 87.44 344 ASP A C 1
ATOM 2720 O O . ASP A 1 344 ? 20.751 -0.394 8.692 1.00 87.44 344 ASP A O 1
ATOM 2724 N N . GLU A 1 345 ? 22.831 0.254 9.192 1.00 88.88 345 GLU A N 1
ATOM 2725 C CA . GLU A 1 345 ? 23.502 -0.870 8.518 1.00 88.88 345 GLU A CA 1
ATOM 2726 C C . GLU A 1 345 ? 23.147 -2.260 9.089 1.00 88.88 345 GLU A C 1
ATOM 2728 O O . GLU A 1 345 ? 23.442 -3.300 8.475 1.00 88.88 345 GLU A O 1
ATOM 2733 N N . ALA A 1 346 ? 22.549 -2.308 10.286 1.00 88.19 346 ALA A N 1
ATOM 2734 C CA . ALA A 1 346 ? 22.020 -3.536 10.864 1.00 88.19 346 ALA A CA 1
ATOM 2735 C C . ALA A 1 346 ? 20.660 -3.926 10.263 1.00 88.19 346 ALA A C 1
ATOM 2737 O O . ALA A 1 346 ? 20.327 -5.110 10.294 1.00 88.19 346 ALA A O 1
ATOM 2738 N N . ALA A 1 347 ? 19.904 -2.985 9.684 1.00 89.62 347 ALA A N 1
ATOM 2739 C CA . ALA A 1 347 ? 18.692 -3.298 8.934 1.00 89.62 347 ALA A CA 1
ATOM 2740 C C . ALA A 1 347 ? 19.039 -3.820 7.548 1.00 89.62 347 ALA A C 1
ATOM 2742 O O . ALA A 1 347 ? 19.553 -3.093 6.693 1.00 89.62 347 ALA A O 1
ATOM 2743 N N . ARG A 1 348 ? 18.711 -5.091 7.323 1.00 92.88 348 ARG A N 1
ATOM 2744 C CA . ARG A 1 348 ? 18.956 -5.772 6.057 1.00 92.88 348 ARG A CA 1
ATOM 2745 C C . ARG A 1 348 ? 17.732 -6.553 5.630 1.00 92.88 348 ARG A C 1
ATOM 2747 O O . ARG A 1 348 ? 17.117 -7.239 6.448 1.00 92.88 348 ARG A O 1
ATOM 2754 N N . LEU A 1 349 ? 17.416 -6.438 4.348 1.00 94.44 349 LEU A N 1
ATOM 2755 C CA . LEU A 1 349 ? 16.327 -7.148 3.698 1.00 94.44 349 LEU A CA 1
ATOM 2756 C C . LEU A 1 349 ? 16.920 -8.062 2.640 1.00 94.44 349 LEU A C 1
ATOM 2758 O O . LEU A 1 349 ? 17.402 -7.579 1.615 1.00 94.44 349 LEU A O 1
ATOM 2762 N N . ASP A 1 350 ? 16.896 -9.361 2.902 1.00 95.19 350 ASP A N 1
ATOM 2763 C CA . ASP A 1 350 ? 17.258 -10.369 1.913 1.00 95.19 350 ASP A CA 1
ATOM 2764 C C . ASP A 1 350 ? 16.074 -10.591 0.966 1.00 95.19 350 ASP A C 1
ATOM 2766 O O . ASP A 1 350 ? 14.926 -10.632 1.405 1.00 95.19 350 ASP A O 1
ATOM 2770 N N . LEU A 1 351 ? 16.343 -10.739 -0.330 1.00 94.75 351 LEU A N 1
ATOM 2771 C CA . LEU A 1 351 ? 15.321 -11.065 -1.320 1.00 94.75 351 LEU A CA 1
ATOM 2772 C C . LEU A 1 351 ? 15.749 -12.229 -2.199 1.00 94.75 351 LEU A C 1
ATOM 2774 O O . LEU A 1 351 ? 16.848 -12.248 -2.764 1.00 94.75 351 LEU A O 1
ATOM 2778 N N . HIS A 1 352 ? 14.832 -13.180 -2.331 1.00 93.88 352 HIS A N 1
ATOM 2779 C CA . HIS A 1 352 ? 14.976 -14.404 -3.092 1.00 93.88 352 HIS A CA 1
ATOM 2780 C C . HIS A 1 352 ? 13.825 -14.543 -4.089 1.00 93.88 352 HIS A C 1
ATOM 2782 O O . HIS A 1 352 ? 12.732 -15.006 -3.773 1.00 93.88 352 HIS A O 1
ATOM 2788 N N . GLN A 1 353 ? 14.085 -14.214 -5.351 1.00 91.38 353 GLN A N 1
ATOM 2789 C CA . GLN A 1 353 ? 13.122 -14.442 -6.418 1.00 91.38 353 GLN A CA 1
ATOM 2790 C C . GLN A 1 353 ? 12.952 -15.943 -6.664 1.00 91.38 353 GLN A C 1
ATOM 2792 O O . GLN A 1 353 ? 13.843 -16.613 -7.185 1.00 91.38 353 GLN A O 1
ATOM 2797 N N . LEU A 1 354 ? 11.772 -16.456 -6.318 1.00 89.94 354 LEU A N 1
ATOM 2798 C CA . LEU A 1 354 ? 11.425 -17.866 -6.498 1.00 89.94 354 LEU A CA 1
ATOM 2799 C C . LEU A 1 354 ? 11.152 -18.207 -7.967 1.00 89.94 354 LEU A C 1
ATOM 2801 O O . LEU A 1 354 ? 11.578 -19.252 -8.457 1.00 89.94 354 LEU A O 1
ATOM 2805 N N . HIS A 1 355 ? 10.412 -17.341 -8.662 1.00 88.38 355 HIS A N 1
ATOM 2806 C CA . HIS A 1 355 ? 10.002 -17.545 -10.047 1.00 88.38 355 HIS A CA 1
ATOM 2807 C C . HIS A 1 355 ? 9.543 -16.230 -10.689 1.00 88.38 355 HIS A C 1
ATOM 2809 O O . HIS A 1 355 ? 8.990 -15.369 -10.006 1.00 88.38 355 HIS A O 1
ATOM 2815 N N . VAL A 1 356 ? 9.728 -16.110 -12.005 1.00 88.69 356 VAL A N 1
ATOM 2816 C CA . VAL A 1 356 ? 9.125 -15.081 -12.866 1.00 88.69 356 VAL A CA 1
ATOM 2817 C C . VAL A 1 356 ? 8.705 -15.713 -14.186 1.00 88.69 356 VAL A C 1
ATOM 2819 O O . VAL A 1 356 ? 9.251 -16.744 -14.584 1.00 88.69 356 VAL A O 1
ATOM 2822 N N . SER A 1 357 ? 7.751 -15.079 -14.860 1.00 87.69 357 SER A N 1
ATOM 2823 C CA . SER A 1 357 ? 7.345 -15.469 -16.206 1.00 87.69 357 SER A CA 1
ATOM 2824 C C . SER A 1 357 ? 8.507 -15.353 -17.197 1.00 87.69 357 SER A C 1
ATOM 2826 O O . SER A 1 357 ? 9.409 -14.525 -17.051 1.00 87.69 357 SER A O 1
ATOM 2828 N N . GLU A 1 358 ? 8.474 -16.176 -18.241 1.00 84.62 358 GLU A N 1
ATOM 2829 C CA . GLU A 1 358 ? 9.414 -16.058 -19.355 1.00 84.62 358 GLU A CA 1
ATOM 2830 C C . GLU A 1 358 ? 9.293 -14.676 -20.021 1.00 84.62 358 GLU A C 1
ATOM 2832 O O . GLU A 1 358 ? 8.198 -14.132 -20.164 1.00 84.62 358 GLU A O 1
ATOM 2837 N N . GLY A 1 359 ? 10.428 -14.088 -20.408 1.00 84.06 359 GLY A N 1
ATOM 2838 C CA . GLY A 1 359 ? 10.474 -12.751 -21.008 1.00 84.06 359 GLY A CA 1
ATOM 2839 C C . GLY A 1 359 ? 10.423 -11.590 -20.007 1.00 84.06 359 GLY A C 1
ATOM 2840 O O . GLY A 1 359 ? 10.559 -10.436 -20.419 1.00 84.06 359 GLY A O 1
ATOM 2841 N N . THR A 1 360 ? 10.282 -11.854 -18.702 1.00 89.50 360 THR A N 1
ATOM 2842 C CA . THR A 1 360 ? 10.429 -10.825 -17.665 1.00 89.50 360 THR A CA 1
ATOM 2843 C C . THR A 1 360 ? 11.868 -10.321 -17.598 1.00 89.50 360 THR A C 1
ATOM 2845 O O . THR A 1 360 ? 12.809 -11.083 -17.391 1.00 89.50 360 THR A O 1
ATOM 2848 N N . ARG A 1 361 ? 12.030 -9.004 -17.740 1.00 91.31 361 ARG A N 1
ATOM 2849 C CA . ARG A 1 361 ? 13.289 -8.289 -17.532 1.00 91.31 361 ARG A CA 1
ATOM 2850 C C . ARG A 1 361 ? 13.334 -7.760 -16.114 1.00 91.31 361 ARG A C 1
ATOM 2852 O O . ARG A 1 361 ? 12.426 -7.044 -15.692 1.00 91.31 361 ARG A O 1
ATOM 2859 N N . LEU A 1 362 ? 14.410 -8.070 -15.409 1.00 92.44 362 LEU A N 1
ATOM 2860 C CA . LEU A 1 362 ? 14.657 -7.558 -14.073 1.00 92.44 362 LEU A CA 1
ATOM 2861 C C . LEU A 1 362 ? 15.481 -6.273 -14.158 1.00 92.44 362 LEU A C 1
ATOM 2863 O O . LEU A 1 362 ? 16.589 -6.278 -14.692 1.00 92.44 362 LEU A O 1
ATOM 2867 N N . ARG A 1 363 ? 14.938 -5.173 -13.638 1.00 94.25 363 ARG A N 1
ATOM 2868 C CA . ARG A 1 363 ? 15.616 -3.873 -13.586 1.00 94.25 363 ARG A CA 1
ATOM 2869 C C . ARG A 1 363 ? 15.597 -3.317 -12.169 1.00 94.25 363 ARG A C 1
ATOM 2871 O O . ARG A 1 363 ? 14.663 -3.587 -11.420 1.00 94.25 363 ARG A O 1
ATOM 2878 N N . THR A 1 364 ? 16.604 -2.538 -11.809 1.00 94.94 364 THR A N 1
ATOM 2879 C CA . THR A 1 364 ? 16.580 -1.646 -10.650 1.00 94.94 364 THR A CA 1
ATOM 2880 C C . THR A 1 364 ? 16.576 -0.203 -11.131 1.00 94.94 364 THR A C 1
ATOM 2882 O O . THR A 1 364 ? 17.120 0.092 -12.193 1.00 94.94 364 THR A O 1
ATOM 2885 N N . ALA A 1 365 ? 15.943 0.691 -10.378 1.00 96.00 365 ALA A N 1
ATOM 2886 C CA . ALA A 1 365 ? 15.961 2.120 -10.669 1.00 96.00 365 ALA A CA 1
ATOM 2887 C C . ALA A 1 365 ? 15.846 2.933 -9.377 1.00 96.00 365 ALA A C 1
ATOM 2889 O O . ALA A 1 365 ? 15.158 2.532 -8.433 1.00 96.00 365 ALA A O 1
ATOM 2890 N N . ARG A 1 366 ? 16.523 4.077 -9.338 1.00 95.25 366 ARG A N 1
ATOM 2891 C CA . ARG A 1 366 ? 16.466 5.023 -8.230 1.00 95.25 366 ARG A CA 1
ATOM 2892 C C . ARG A 1 366 ? 15.121 5.746 -8.220 1.00 95.25 366 ARG A C 1
ATOM 2894 O O . ARG A 1 366 ? 14.689 6.276 -9.237 1.00 95.25 366 ARG A O 1
ATOM 2901 N N . SER A 1 367 ? 14.467 5.767 -7.067 1.00 92.94 367 SER A N 1
ATOM 2902 C CA . SER A 1 367 ? 13.164 6.378 -6.812 1.00 92.94 367 SER A CA 1
ATOM 2903 C C . SER A 1 367 ? 13.307 7.415 -5.697 1.00 92.94 367 SER A C 1
ATOM 2905 O O . SER A 1 367 ? 13.463 7.074 -4.523 1.00 92.94 367 SER A O 1
ATOM 2907 N N . THR A 1 368 ? 13.257 8.688 -6.078 1.00 92.62 368 THR A N 1
ATOM 2908 C CA . THR A 1 368 ? 13.415 9.858 -5.201 1.00 92.62 368 THR A CA 1
ATOM 2909 C C . THR A 1 368 ? 12.283 10.845 -5.436 1.00 92.62 368 THR A C 1
ATOM 2911 O O . THR A 1 368 ? 11.658 10.832 -6.496 1.00 92.62 368 THR A O 1
ATOM 2914 N N . ALA A 1 369 ? 12.065 11.745 -4.480 1.00 88.75 369 ALA A N 1
ATOM 2915 C CA . ALA A 1 369 ? 11.084 12.812 -4.581 1.00 88.75 369 ALA A CA 1
ATOM 2916 C C . ALA A 1 369 ? 11.195 13.614 -5.882 1.00 88.75 369 ALA A C 1
ATOM 2918 O O . ALA A 1 369 ? 12.283 13.830 -6.420 1.00 88.75 369 ALA A O 1
ATOM 2919 N N . VAL A 1 370 ? 10.044 14.043 -6.391 1.00 89.06 370 VAL A N 1
ATOM 2920 C CA . VAL A 1 370 ? 9.921 14.792 -7.653 1.00 89.06 370 VAL A CA 1
ATOM 2921 C C . VAL A 1 370 ? 10.058 16.298 -7.462 1.00 89.06 370 VAL A C 1
ATOM 2923 O O . VAL A 1 370 ? 10.508 16.995 -8.366 1.00 89.06 370 VAL A O 1
ATOM 2926 N N . MET A 1 371 ? 9.724 16.794 -6.270 1.00 82.31 371 MET A N 1
ATOM 2927 C CA . MET A 1 371 ? 9.982 18.173 -5.882 1.00 82.31 371 MET A CA 1
ATOM 2928 C C . MET A 1 371 ? 11.477 18.300 -5.567 1.00 82.31 371 MET A C 1
ATOM 2930 O O . MET A 1 371 ? 11.913 17.799 -4.534 1.00 82.31 371 MET A O 1
ATOM 2934 N N . ASP A 1 372 ? 12.224 18.985 -6.441 1.00 80.94 372 ASP A N 1
ATOM 2935 C CA . ASP A 1 372 ? 13.680 19.235 -6.367 1.00 80.94 372 ASP A CA 1
ATOM 2936 C C . ASP A 1 372 ? 14.578 18.152 -7.006 1.00 80.94 372 ASP A C 1
ATOM 2938 O O . ASP A 1 372 ? 14.117 17.190 -7.631 1.00 80.94 372 ASP A O 1
ATOM 2942 N N . SER A 1 373 ? 15.897 18.349 -6.915 1.00 86.25 373 SER A N 1
ATOM 2943 C CA . SER A 1 373 ? 16.879 17.387 -7.398 1.00 86.25 373 SER A CA 1
ATOM 2944 C C . SER A 1 373 ? 16.843 16.094 -6.569 1.00 86.25 373 SER A C 1
ATOM 2946 O O . SER A 1 373 ? 16.607 16.137 -5.357 1.00 86.25 373 SER A O 1
ATOM 2948 N N . PRO A 1 374 ? 17.137 14.931 -7.183 1.00 89.50 374 PRO A N 1
ATOM 2949 C CA . PRO A 1 374 ? 17.203 13.655 -6.469 1.00 89.50 374 PRO A CA 1
ATOM 2950 C C . PRO A 1 374 ? 18.072 13.688 -5.203 1.00 89.50 374 PRO A C 1
ATOM 2952 O O . PRO A 1 374 ? 17.699 13.101 -4.191 1.00 89.50 374 PRO A O 1
ATOM 2955 N N . ASP A 1 375 ? 19.179 14.435 -5.226 1.00 87.50 375 ASP A N 1
ATOM 2956 C CA . ASP A 1 375 ? 20.127 14.533 -4.106 1.00 87.50 375 ASP A CA 1
ATOM 2957 C C . ASP A 1 375 ? 19.554 15.270 -2.883 1.00 87.50 375 ASP A C 1
ATOM 2959 O O . ASP A 1 375 ? 20.071 15.137 -1.773 1.00 87.50 375 ASP A O 1
ATOM 2963 N N . ARG A 1 376 ? 18.479 16.048 -3.066 1.00 88.19 376 ARG A N 1
ATOM 2964 C CA . ARG A 1 376 ? 17.761 16.753 -1.992 1.00 88.19 376 ARG A CA 1
ATOM 2965 C C . ARG A 1 376 ? 16.529 15.998 -1.501 1.00 88.19 376 ARG A C 1
ATOM 2967 O O . ARG A 1 376 ? 15.849 16.469 -0.586 1.00 88.19 376 ARG A O 1
ATOM 2974 N N . SER A 1 377 ? 16.243 14.834 -2.078 1.00 88.31 377 SER A N 1
ATOM 2975 C CA . SER A 1 377 ? 15.130 13.994 -1.659 1.00 88.31 377 SER A CA 1
ATOM 2976 C C . SER A 1 377 ? 15.296 13.523 -0.214 1.00 88.31 377 SER A C 1
ATOM 2978 O O . SER A 1 377 ? 16.377 13.131 0.223 1.00 88.31 377 SER A O 1
ATOM 2980 N N . ARG A 1 378 ? 14.185 13.515 0.532 1.00 85.44 378 ARG A N 1
ATOM 2981 C CA . ARG A 1 378 ? 14.130 13.008 1.916 1.00 85.44 378 ARG A CA 1
ATOM 2982 C C . ARG A 1 378 ? 14.124 11.481 2.012 1.00 85.44 378 ARG A C 1
ATOM 2984 O O . ARG A 1 378 ? 14.238 10.956 3.112 1.00 85.44 378 ARG A O 1
ATOM 2991 N N . TYR A 1 379 ? 13.996 10.805 0.876 1.00 89.12 379 TYR A N 1
ATOM 2992 C CA . TYR A 1 379 ? 14.109 9.359 0.748 1.00 89.12 379 TYR A CA 1
ATOM 2993 C C . TYR A 1 379 ? 14.891 8.988 -0.511 1.00 89.12 379 TYR A C 1
ATOM 2995 O O . TYR A 1 379 ? 14.872 9.728 -1.498 1.00 89.12 379 TYR A O 1
ATOM 3003 N N . ASP A 1 380 ? 15.561 7.841 -0.493 1.00 90.38 380 ASP A N 1
ATOM 3004 C CA . ASP A 1 380 ? 16.278 7.323 -1.663 1.00 90.38 380 ASP A CA 1
ATOM 3005 C C . ASP A 1 380 ? 16.180 5.800 -1.727 1.00 90.38 380 ASP A C 1
ATOM 3007 O O . ASP A 1 380 ? 16.782 5.077 -0.927 1.00 90.38 380 ASP A O 1
ATOM 3011 N N . TYR A 1 381 ? 15.390 5.318 -2.680 1.00 92.81 381 TYR A N 1
ATOM 3012 C CA . TYR A 1 381 ? 15.145 3.900 -2.886 1.00 92.81 381 TYR A CA 1
ATOM 3013 C C . TYR A 1 381 ? 15.736 3.434 -4.204 1.00 92.81 381 TYR A C 1
ATOM 3015 O O . TYR A 1 381 ? 15.569 4.100 -5.217 1.00 92.81 381 TYR A O 1
ATOM 3023 N N . HIS A 1 382 ? 16.310 2.233 -4.238 1.00 92.75 382 HIS A N 1
ATOM 3024 C CA . HIS A 1 382 ? 16.538 1.515 -5.492 1.00 92.75 382 HIS A CA 1
ATOM 3025 C C . HIS A 1 382 ? 15.511 0.389 -5.630 1.00 92.75 382 HIS A C 1
ATOM 3027 O O . HIS A 1 382 ? 15.677 -0.706 -5.081 1.00 92.75 382 HIS A O 1
ATOM 3033 N N . THR A 1 383 ? 14.435 0.694 -6.353 1.00 93.38 383 THR A N 1
ATOM 3034 C CA . THR A 1 383 ? 13.273 -0.174 -6.560 1.00 93.38 383 THR A CA 1
ATOM 3035 C C . THR A 1 383 ? 13.619 -1.296 -7.526 1.00 93.38 383 THR A C 1
ATOM 3037 O O . THR A 1 383 ? 14.108 -1.043 -8.628 1.00 93.38 383 THR A O 1
ATOM 3040 N N . LEU A 1 384 ? 13.340 -2.541 -7.136 1.00 94.62 384 LEU A N 1
ATOM 3041 C CA . LEU A 1 384 ? 13.451 -3.703 -8.013 1.00 94.62 384 LEU A CA 1
ATOM 3042 C C . LEU A 1 384 ? 12.148 -3.874 -8.800 1.00 94.62 384 LEU A C 1
ATOM 3044 O O . LEU A 1 384 ? 11.071 -3.954 -8.213 1.00 94.62 384 LEU A O 1
ATOM 3048 N N . SER A 1 385 ? 12.262 -3.959 -10.121 1.00 94.00 385 SER A N 1
ATOM 3049 C CA . SER A 1 385 ? 11.140 -3.829 -11.049 1.00 94.00 385 SER A CA 1
ATOM 3050 C C . SER A 1 385 ? 11.153 -4.935 -12.114 1.00 94.00 385 SER A C 1
ATOM 3052 O O . SER A 1 385 ? 11.636 -4.714 -13.231 1.00 94.00 385 SER A O 1
ATOM 3054 N N . PRO A 1 386 ? 10.680 -6.157 -11.802 1.00 89.44 386 PRO A N 1
ATOM 3055 C CA . PRO A 1 386 ? 10.398 -7.157 -12.824 1.00 89.44 386 PRO A CA 1
ATOM 3056 C C . PRO A 1 386 ? 9.285 -6.658 -13.755 1.00 89.44 386 PRO A C 1
ATOM 3058 O O . PRO A 1 386 ? 8.167 -6.394 -13.310 1.00 89.44 386 PRO A O 1
ATOM 3061 N N . GLY A 1 387 ? 9.583 -6.551 -15.049 1.00 87.00 387 GLY A N 1
ATOM 3062 C CA . GLY A 1 387 ? 8.612 -6.133 -16.059 1.00 87.00 387 GLY A CA 1
ATOM 3063 C C . GLY A 1 387 ? 8.718 -6.950 -17.341 1.00 87.00 387 GLY A C 1
ATOM 3064 O O . GLY A 1 387 ? 9.820 -7.276 -17.785 1.00 87.00 387 GLY A O 1
ATOM 3065 N N . SER A 1 388 ? 7.586 -7.274 -17.956 1.00 82.69 388 SER A N 1
ATOM 3066 C CA . SER A 1 388 ? 7.514 -7.960 -19.252 1.00 82.69 388 SER A CA 1
ATOM 3067 C C . SER A 1 388 ? 6.492 -7.304 -20.167 1.00 82.69 388 SER A C 1
ATOM 3069 O O . SER A 1 388 ? 5.386 -6.986 -19.735 1.00 82.69 388 SER A O 1
ATOM 3071 N N . ALA A 1 389 ? 6.823 -7.226 -21.454 1.00 67.31 389 ALA A N 1
ATOM 3072 C CA . ALA A 1 389 ? 5.807 -7.221 -22.498 1.00 67.31 389 ALA A CA 1
ATOM 3073 C C . ALA A 1 389 ? 5.356 -8.683 -22.717 1.00 67.31 389 ALA A C 1
ATOM 3075 O O . ALA A 1 389 ? 6.212 -9.571 -22.766 1.00 67.31 389 ALA A O 1
ATOM 3076 N N . PRO A 1 390 ? 4.053 -8.983 -22.806 1.00 51.62 390 PRO A N 1
ATOM 3077 C CA . PRO A 1 390 ? 3.560 -10.328 -22.975 1.00 51.62 390 PRO A CA 1
ATOM 3078 C C . PRO A 1 390 ? 3.982 -10.868 -24.341 1.00 51.62 390 PRO A C 1
ATOM 3080 O O . PRO A 1 390 ? 3.878 -10.210 -25.377 1.00 51.62 390 PRO A O 1
ATOM 3083 N N . LEU A 1 391 ? 4.385 -12.133 -24.342 1.00 45.31 391 LEU A N 1
ATOM 3084 C CA . LEU A 1 391 ? 4.235 -12.989 -25.511 1.00 45.31 391 LEU A CA 1
ATOM 3085 C C . LEU A 1 391 ? 2.722 -13.143 -25.751 1.00 45.31 391 LEU A C 1
ATOM 3087 O O . LEU A 1 391 ? 1.987 -13.342 -24.785 1.00 45.31 391 LEU A O 1
ATOM 3091 N N . LYS A 1 392 ? 2.259 -12.992 -27.004 1.00 37.97 392 LYS A N 1
ATOM 3092 C CA . LYS A 1 392 ? 0.838 -13.072 -27.425 1.00 37.97 392 LYS A CA 1
ATOM 3093 C C . LYS A 1 392 ? -0.003 -13.966 -26.498 1.00 37.97 392 LYS A C 1
ATOM 3095 O O . LYS A 1 392 ? 0.301 -15.149 -26.353 1.00 37.97 392 LYS A O 1
ATOM 3100 N N . ALA A 1 393 ? -1.051 -13.394 -25.900 1.00 38.66 393 ALA A N 1
ATOM 3101 C CA . ALA A 1 393 ? -1.887 -14.069 -24.910 1.00 38.66 393 ALA A CA 1
ATOM 3102 C C . ALA A 1 393 ? -2.397 -15.437 -25.413 1.00 38.66 393 ALA A C 1
ATOM 3104 O O . ALA A 1 393 ? -2.895 -15.521 -26.541 1.00 38.66 393 ALA A O 1
ATOM 3105 N N . PRO A 1 394 ? -2.338 -16.509 -24.601 1.00 33.91 394 PRO A N 1
ATOM 3106 C CA . PRO A 1 394 ? -3.099 -17.711 -24.898 1.00 33.91 394 PRO A CA 1
ATOM 3107 C C . PRO A 1 394 ? -4.605 -17.412 -24.754 1.00 33.91 394 PRO A C 1
ATOM 3109 O O . PRO A 1 394 ? -4.993 -16.548 -23.960 1.00 33.91 394 PRO A O 1
ATOM 3112 N N . PRO A 1 395 ? -5.473 -18.097 -25.520 1.00 31.78 395 PRO A N 1
ATOM 3113 C CA . PRO A 1 395 ? -6.902 -17.812 -25.542 1.00 31.78 395 PRO A CA 1
ATOM 3114 C C . PRO A 1 395 ? -7.529 -17.995 -24.159 1.00 31.78 395 PRO A C 1
ATOM 3116 O O . PRO A 1 395 ? -7.227 -18.945 -23.434 1.00 31.78 395 PRO A O 1
ATOM 3119 N N . ALA A 1 396 ? -8.443 -17.084 -23.820 1.00 38.06 396 ALA A N 1
ATOM 3120 C CA . ALA A 1 396 ? -9.233 -17.120 -22.600 1.00 38.06 396 ALA A CA 1
ATOM 3121 C C . ALA A 1 396 ? -10.080 -18.403 -22.547 1.00 38.06 396 ALA A C 1
ATOM 3123 O O . ALA A 1 396 ? -11.191 -18.454 -23.066 1.00 38.06 396 ALA A O 1
ATOM 3124 N N . SER A 1 397 ? -9.565 -19.460 -21.920 1.00 37.50 397 SER A N 1
ATOM 3125 C CA . SER A 1 397 ? -10.375 -20.624 -21.572 1.00 37.50 397 SER A CA 1
ATOM 3126 C C . SER A 1 397 ? -9.881 -21.300 -20.293 1.00 37.50 397 SER A C 1
ATOM 3128 O O . SER A 1 397 ? -8.722 -21.670 -20.140 1.00 37.50 397 SER A O 1
ATOM 3130 N N . THR A 1 398 ? -10.832 -21.471 -19.375 1.00 34.97 398 THR A N 1
ATOM 3131 C CA . THR A 1 398 ? -10.807 -22.329 -18.182 1.00 34.97 398 THR A CA 1
ATOM 3132 C C . THR A 1 398 ? -9.887 -21.917 -17.028 1.00 34.97 398 THR A C 1
ATOM 3134 O O . THR A 1 398 ? -8.880 -22.544 -16.715 1.00 34.97 398 THR A O 1
ATOM 3137 N N . TRP A 1 399 ? -10.361 -20.947 -16.244 1.00 35.00 399 TRP A N 1
ATOM 3138 C CA . TRP A 1 399 ? -10.189 -21.041 -14.795 1.00 35.00 399 TRP A CA 1
ATOM 3139 C C . TRP A 1 399 ? -10.941 -22.287 -14.306 1.00 35.00 399 TRP A C 1
ATOM 3141 O O . TRP A 1 399 ? -12.144 -22.238 -14.061 1.00 35.00 399 TRP A O 1
ATOM 3151 N N . SER A 1 400 ? -10.251 -23.428 -14.216 1.00 32.25 400 SER A N 1
ATOM 3152 C CA . SER A 1 400 ? -10.777 -24.574 -13.473 1.00 32.25 400 SER A CA 1
ATOM 3153 C C . SER A 1 400 ? -10.555 -24.333 -11.980 1.00 32.25 400 SER A C 1
ATOM 3155 O O . SER A 1 400 ? -9.451 -24.026 -11.526 1.00 32.25 400 SER A O 1
ATOM 3157 N N . SER A 1 401 ? -11.625 -24.446 -11.206 1.00 30.73 401 SER A N 1
ATOM 3158 C CA . SER A 1 401 ? -11.652 -24.381 -9.747 1.00 30.73 401 SER A CA 1
ATOM 3159 C C . SER A 1 401 ? -11.061 -25.648 -9.109 1.00 30.73 401 SER A C 1
ATOM 3161 O O . SER A 1 401 ? -11.690 -26.251 -8.246 1.00 30.73 401 SER A O 1
ATOM 3163 N N . ASN A 1 402 ? -9.858 -26.069 -9.517 1.00 27.31 402 ASN A N 1
ATOM 3164 C CA . ASN A 1 402 ? -9.216 -27.272 -8.983 1.00 27.31 402 ASN A CA 1
ATOM 3165 C C . 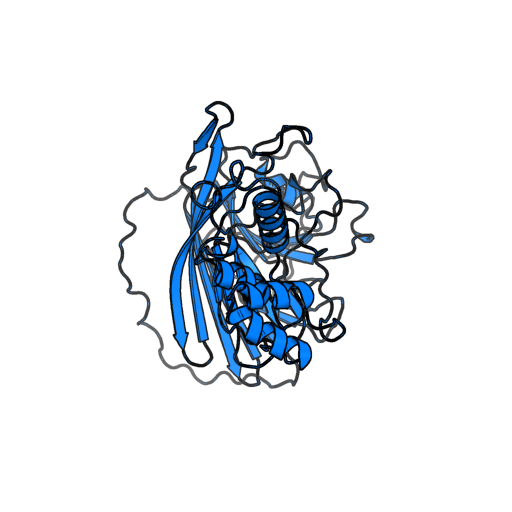ASN A 1 402 ? -8.069 -26.929 -8.010 1.00 27.31 402 ASN A C 1
ATOM 3167 O O . ASN A 1 402 ? -7.035 -26.401 -8.430 1.00 27.31 402 ASN A O 1
ATOM 3171 N N . PRO A 1 403 ? -8.209 -27.220 -6.703 1.00 34.94 403 PRO A N 1
ATOM 3172 C CA . PRO A 1 403 ? -7.158 -27.019 -5.717 1.00 34.94 403 PRO A CA 1
ATOM 3173 C C . PRO A 1 403 ? -6.266 -28.266 -5.651 1.00 34.94 403 PRO A C 1
ATOM 3175 O O . PRO A 1 403 ? -6.404 -29.085 -4.752 1.00 34.94 403 PRO A O 1
ATOM 3178 N N . THR A 1 404 ? -5.340 -28.436 -6.592 1.00 28.95 404 THR A N 1
ATOM 3179 C CA . THR A 1 404 ? -4.360 -29.540 -6.539 1.00 28.95 404 THR A CA 1
ATOM 3180 C C . THR A 1 404 ? -2.976 -29.094 -7.006 1.00 28.95 404 THR A C 1
ATOM 3182 O O . THR A 1 404 ? -2.426 -29.591 -7.977 1.00 28.95 404 THR A O 1
ATOM 3185 N N . TRP A 1 405 ? -2.374 -28.167 -6.258 1.00 29.27 405 TRP A N 1
ATOM 3186 C CA . TRP A 1 405 ? -0.919 -27.963 -6.241 1.00 29.27 405 TRP A CA 1
ATOM 3187 C C . TRP A 1 405 ? -0.432 -27.872 -4.794 1.00 29.27 405 TRP A C 1
ATOM 3189 O O . TRP A 1 405 ? 0.075 -26.858 -4.334 1.00 29.27 405 TRP A O 1
ATOM 3199 N N . ALA A 1 406 ? -0.645 -28.951 -4.049 1.00 31.00 406 ALA A N 1
ATOM 3200 C CA . ALA A 1 406 ? -0.034 -29.170 -2.745 1.00 31.00 406 ALA A CA 1
ATOM 3201 C C . ALA A 1 406 ? 0.101 -30.678 -2.534 1.00 31.00 406 ALA A C 1
ATOM 3203 O O . ALA A 1 406 ? -0.674 -31.264 -1.792 1.00 31.00 406 ALA A O 1
ATOM 3204 N N . THR A 1 407 ? 0.983 -31.326 -3.301 1.00 31.88 407 THR A N 1
ATOM 3205 C CA . THR A 1 407 ? 1.636 -32.622 -3.004 1.00 31.88 407 THR A CA 1
ATOM 3206 C C . THR A 1 407 ? 2.255 -33.178 -4.285 1.00 31.88 407 THR A C 1
ATOM 3208 O O . THR A 1 407 ? 1.615 -33.909 -5.031 1.00 31.88 407 THR A O 1
ATOM 3211 N N . ARG A 1 408 ? 3.522 -32.845 -4.544 1.00 29.61 408 ARG A N 1
ATOM 3212 C CA . ARG A 1 408 ? 4.528 -33.735 -5.156 1.00 29.61 408 ARG A CA 1
ATOM 3213 C C . ARG A 1 408 ? 5.866 -32.996 -5.171 1.00 29.61 408 ARG A C 1
ATOM 3215 O O . ARG A 1 408 ? 5.924 -31.837 -5.549 1.00 29.61 408 ARG A O 1
ATOM 3222 N N . HIS A 1 409 ? 6.908 -33.702 -4.735 1.00 28.83 409 HIS A N 1
ATOM 3223 C CA . HIS A 1 409 ? 8.304 -33.264 -4.587 1.00 28.83 409 HIS A CA 1
ATOM 3224 C C . HIS A 1 409 ? 8.681 -32.492 -3.311 1.00 28.83 409 HIS A C 1
ATOM 3226 O O . HIS A 1 409 ? 9.341 -31.465 -3.358 1.00 28.83 409 HIS A O 1
ATOM 3232 N N . TRP A 1 410 ? 8.417 -33.101 -2.152 1.00 26.05 410 TRP A N 1
ATOM 3233 C CA . TRP A 1 410 ? 9.381 -33.065 -1.044 1.00 26.05 410 TRP A CA 1
ATOM 3234 C C . TRP A 1 410 ? 10.099 -34.417 -0.994 1.00 26.05 410 TRP A C 1
ATOM 3236 O O . TRP A 1 410 ? 9.708 -35.329 -0.270 1.00 26.05 410 TRP A O 1
ATOM 3246 N N . GLN A 1 411 ? 11.124 -34.589 -1.833 1.00 25.48 411 GLN A N 1
ATOM 3247 C CA . GLN A 1 411 ? 12.078 -35.686 -1.679 1.00 25.48 411 GLN A CA 1
ATOM 3248 C C . GLN A 1 411 ? 13.336 -35.153 -0.998 1.00 25.48 411 GLN A C 1
ATOM 3250 O O . GLN A 1 411 ? 13.985 -34.226 -1.474 1.00 25.48 411 GLN A O 1
ATOM 3255 N N . ARG A 1 412 ? 13.631 -35.774 0.148 1.00 34.34 412 ARG A N 1
ATOM 3256 C CA . ARG A 1 412 ? 14.770 -35.560 1.042 1.00 34.34 412 ARG A CA 1
ATOM 3257 C C . ARG A 1 412 ? 16.052 -35.155 0.303 1.00 34.34 412 ARG A C 1
ATOM 3259 O O . ARG A 1 412 ? 16.671 -35.978 -0.369 1.00 34.34 412 ARG A O 1
ATOM 3266 N N . ARG A 1 413 ? 16.524 -33.932 0.551 1.00 26.52 413 ARG A N 1
ATOM 3267 C CA . ARG A 1 413 ? 17.948 -33.582 0.478 1.00 26.52 413 ARG A CA 1
ATOM 3268 C C . ARG A 1 413 ? 18.380 -32.942 1.800 1.00 26.52 413 ARG A C 1
ATOM 3270 O O . ARG A 1 413 ? 17.579 -32.352 2.511 1.00 26.52 413 ARG A O 1
ATOM 3277 N N . ARG A 1 414 ? 19.634 -33.232 2.143 1.00 27.27 414 ARG A N 1
ATOM 3278 C CA . ARG A 1 414 ? 20.340 -33.082 3.428 1.00 27.27 414 ARG A CA 1
ATOM 3279 C C . ARG A 1 414 ? 20.298 -31.655 4.018 1.00 27.27 414 ARG A C 1
ATOM 3281 O O . ARG A 1 414 ? 20.048 -30.717 3.269 1.00 27.27 414 ARG A O 1
ATOM 3288 N N . PRO A 1 415 ? 20.544 -31.495 5.336 1.00 25.52 415 PRO A N 1
ATOM 3289 C CA . PRO A 1 415 ? 20.240 -30.262 6.057 1.00 25.52 415 PRO A CA 1
ATOM 3290 C C . PRO A 1 415 ? 21.091 -29.089 5.564 1.00 25.52 415 PRO A C 1
ATOM 3292 O O . PRO A 1 415 ? 22.317 -29.188 5.485 1.00 25.52 415 PRO A O 1
ATOM 3295 N N . PHE A 1 416 ? 20.425 -27.973 5.268 1.00 24.06 416 PHE A N 1
ATOM 3296 C CA . PHE A 1 416 ? 21.063 -26.669 5.145 1.00 24.06 416 PHE A CA 1
ATOM 3297 C C . PHE A 1 416 ? 21.571 -26.264 6.534 1.00 24.06 416 PHE A C 1
ATOM 3299 O O . PHE A 1 416 ? 20.787 -26.084 7.460 1.00 24.06 416 PHE A O 1
ATOM 3306 N N . ARG A 1 417 ? 22.893 -26.155 6.693 1.00 20.55 417 ARG A N 1
ATOM 3307 C CA . ARG A 1 417 ? 23.495 -25.419 7.809 1.00 20.55 417 ARG A CA 1
ATOM 3308 C C . ARG A 1 417 ? 23.484 -23.943 7.429 1.00 20.55 417 ARG A C 1
ATOM 3310 O O . ARG A 1 417 ? 24.266 -23.541 6.570 1.00 20.55 417 ARG A O 1
ATOM 3317 N N . LEU A 1 418 ? 22.608 -23.157 8.048 1.00 26.16 418 LEU A N 1
ATOM 3318 C CA . LEU A 1 418 ? 22.761 -21.708 8.076 1.00 26.16 418 LEU A CA 1
ATOM 3319 C C . LEU A 1 418 ? 23.868 -21.392 9.094 1.00 26.16 418 LEU A C 1
ATOM 3321 O O . LEU A 1 418 ? 23.829 -21.858 10.231 1.00 26.16 418 LEU A O 1
ATOM 3325 N N . LEU A 1 419 ? 24.909 -20.683 8.664 1.00 22.62 419 LEU A N 1
ATOM 3326 C CA . LEU A 1 419 ? 25.938 -20.162 9.561 1.00 22.62 419 LEU A CA 1
ATOM 3327 C C . LEU A 1 419 ? 25.337 -18.981 10.329 1.00 22.62 419 LEU A C 1
ATOM 3329 O O . LEU A 1 419 ? 25.009 -17.955 9.733 1.00 22.62 419 LEU A O 1
ATOM 3333 N N . ALA A 1 420 ? 25.185 -19.165 11.640 1.00 22.38 420 ALA A N 1
ATOM 3334 C CA . ALA A 1 420 ? 24.675 -18.174 12.572 1.00 22.38 420 ALA A CA 1
ATOM 3335 C C . ALA A 1 420 ? 25.555 -16.913 12.597 1.00 22.38 420 ALA A C 1
ATOM 3337 O O . ALA A 1 420 ? 26.768 -16.980 12.808 1.00 22.38 420 ALA A O 1
ATOM 3338 N N . GLN A 1 421 ? 24.922 -15.752 12.436 1.00 23.25 421 GLN A N 1
ATOM 3339 C CA . GLN A 1 421 ? 25.436 -14.469 12.907 1.00 23.25 421 GLN A CA 1
ATOM 3340 C C . GLN A 1 421 ? 24.264 -13.677 13.491 1.00 23.25 421 GLN A C 1
ATOM 3342 O O . GLN A 1 421 ? 23.326 -13.329 12.780 1.00 23.25 421 GLN A O 1
ATOM 3347 N N . MET A 1 422 ? 24.352 -13.418 14.796 1.00 26.03 422 MET A N 1
ATOM 3348 C CA . MET A 1 422 ? 23.362 -12.759 15.652 1.00 26.03 422 MET A CA 1
ATOM 3349 C C . MET A 1 422 ? 23.003 -11.339 15.176 1.00 26.03 422 MET A C 1
ATOM 3351 O O . MET A 1 422 ? 23.646 -10.403 15.642 1.00 26.03 422 MET A O 1
ATOM 3355 N N . ARG A 1 423 ? 22.015 -11.143 14.286 1.00 32.59 423 ARG A N 1
ATOM 3356 C CA . ARG A 1 423 ? 21.336 -9.845 14.025 1.00 32.59 423 ARG A CA 1
ATOM 3357 C C . ARG A 1 423 ? 19.938 -10.068 13.417 1.00 32.59 423 ARG A C 1
ATOM 3359 O O . ARG A 1 423 ? 19.779 -11.048 12.691 1.00 32.59 423 ARG A O 1
ATOM 3366 N N . PRO A 1 424 ? 18.951 -9.182 13.663 1.00 36.16 424 PRO A N 1
ATOM 3367 C CA . PRO A 1 424 ? 17.618 -9.291 13.062 1.00 36.16 424 PRO A CA 1
ATOM 3368 C C . PRO A 1 424 ? 17.709 -9.252 11.527 1.00 36.16 424 PRO A C 1
ATOM 3370 O O . PRO A 1 424 ? 18.295 -8.328 10.964 1.00 36.16 424 PRO A O 1
ATOM 3373 N N . ARG A 1 425 ? 17.152 -10.264 10.852 1.00 41.84 425 ARG A N 1
ATOM 3374 C CA . ARG A 1 425 ? 17.073 -10.369 9.385 1.00 41.84 425 ARG A CA 1
ATOM 3375 C C . ARG A 1 425 ? 15.619 -10.579 8.966 1.00 41.84 425 ARG A C 1
ATOM 3377 O O . ARG A 1 425 ? 14.939 -11.427 9.544 1.00 41.84 425 ARG A O 1
ATOM 3384 N N . ALA A 1 426 ? 15.165 -9.826 7.966 1.00 36.09 426 ALA A N 1
ATOM 3385 C CA . ALA A 1 426 ? 13.910 -10.073 7.260 1.00 36.09 426 ALA A CA 1
ATOM 3386 C C . ALA A 1 426 ? 14.221 -10.593 5.846 1.00 36.09 426 ALA A C 1
ATOM 3388 O O . ALA A 1 426 ? 15.163 -10.116 5.209 1.00 36.09 426 ALA A O 1
ATOM 3389 N N . CYS A 1 427 ? 13.451 -11.571 5.372 1.00 40.47 427 CYS A N 1
ATOM 3390 C CA . CYS A 1 427 ? 13.625 -12.221 4.070 1.00 40.47 427 CYS A CA 1
ATOM 3391 C C . CYS A 1 427 ? 12.321 -12.146 3.257 1.00 40.47 427 CYS A C 1
ATOM 3393 O O . CYS A 1 427 ? 11.249 -12.357 3.823 1.00 40.47 427 CYS A O 1
ATOM 3395 N N . ILE A 1 428 ? 12.394 -11.853 1.958 1.00 36.97 428 ILE A N 1
ATOM 3396 C CA . ILE A 1 428 ? 11.258 -11.899 1.015 1.00 36.97 428 ILE A CA 1
ATOM 3397 C C . ILE A 1 428 ? 11.489 -12.975 -0.041 1.00 36.97 428 ILE A C 1
ATOM 3399 O O . ILE A 1 428 ? 12.555 -12.924 -0.705 1.00 36.97 428 ILE A O 1
#

Radius of gyration: 23.33 Å; chains: 1; bounding box: 68×58×59 Å

Sequence (428 aa):
GIFELQEQVDALRELQPDAYPSSLYPSVTDDPRLDRLVRSPHDMVLLDHVPFHFGDGGSAGVQQPLKERQTLKPLDETTLERAAVAGSQTAVDLLARQRRDEPGNPGTTFHDGVGIAILRTDGKPERAAAGIVYGDAPWHRHQDLFDVQLYAFDRPFLSDLGYPQSWAHVGAWEGNWATHNSVWSVVNEIEPLDLPFDTPWHYLKEIAGRGRLVRVLRTDGVQIVEVEARRWVFDAEQLRWVDPGIRYRRLLALVETDEAGIALVDLSRIQGGNEHWRLCRGLEGRFVQQGVEPHSQPGTLAGADFERGADGLRHGDHAGLAWMNEVAQIDAGGARGQWTSRHDEAARLDLHQLHVSEGTRLRTARSTAVMDSPDRSRYDYHTLSPGSAPLKAPPASTWSSNPTWATRHWQRRRPFRLLAQMRPRACI

Foldseek 3Di:
DLLVVQVVLVVCCVVCVPVRPCVVVPRSLVPPCLLVVQCVQVLQDALQFDGADFFQADAQPDKDFRVVGQRDDSDDLVRLVSSVVSVHPNSVVSNVCVVVVFADDSAWDADLVQAKTKHFDDDRVTQKIKMFHQGWDWDRGAVRHGFIWIDGRRITFAGQNHRAPDPVCCQLANRANQRGQHKDAAALVDAFDDDPPPPPGGPHGFFTKHKGWDDWDDDHQKTKTKMKMFTWGADPVVRDIDGQFKIKIKMWMWGQDPPRAIEIDIDMDIDDHFKMKGKDFGAQADWDFPPWDWAWAAAWQLDNPAHQQDPPGSGNSCSNRSNWARKTWTPDQWGFTKGAHPNHNLAMETETGPHDDPQWTWMWTWHFHPPDDRVPGPTITTMIMTMGGDDPDDDDDDPDPDPPPDDDDPDDDDDDDDDDDDGHYYYD